Protein 4RCA (pdb70)

Sequence (541 aa):
ETPPRFTRTPVDQTGVSGGVASFICQATGDPRPKIVWNKKGKKVSNQRFEVIEFDDGSGSVLRIQPLRTPRDEAIYECVASNNVGEISVSTRLTVLREDQIPRGFPTIDMGPQLKVVERTRTATMLCAASGNPDPEITWFKDFLPVDTSNNNGRIKQLRSESIGGTPIRGALQIEQSEESDQGKYECVATNSAGTRYSAPANLYVRELREVRRVPPRFSIPPTNHEIMPGGSVNITCVAVGSPMPYVKWMLGAEDLTPEDDMPIGRNVLELNDVRQSANYTCVAMSTLGVIEAIAQITVKDVCKEKICSCNEIEGDLHVDCEKKGFTSLQRFTAPTSQFYHLFLHGNSLTRLFPNEFANFYNAVSLHMENNGLHEIVPGAFLGLQLVKRLHINNNKIKSFRKQTFLGLDDLEYLQADFNLLRDIDPGAFQDLNKLEVLILNDNLISTLPANVFQYVPITHLDLRGNRLKTLPYEEVLEQIPGIAEILLEDNPWDCTCDLLSLKEWLENIPKNALIGRVVCEAPTRLQGKDLNETTEQDLCP

Organism: Homo sapiens (NCBI:txid9606)

Secondary structure (DSSP, 8-state):
----EEEE----EEEETT--EEEEEEEE-SSPPEEEEEETTEEP-SSSEEEEE-SSSSEEEEEE-S--TTTS-EEEEEEEE-SS-EEEEEEEEEEE-TT-PPTT--EEEE----EEEETTS-EEE--EEE-SSPPEEEEEETTEE----SSS-SEEE------SSSPB---EEE-S--TTT-EEEEEEEE-SS-EEEPPPEEEEEE-------EEEEEEEPPPPEEE-TTEEEEEEEEEEEESPPEEEEEETTEE-S-GGG--BSEEEEEEEEE-S-EEEEEEEEETTEEEEEEEEEEE-/-TTTT-SSB----SSSEEEE-TTS--S-SSS----SS--EEEE-TTS---EE-TTTTGGGTTEEEEE--SS---EE-TTTTTT--S--EEE--SS---EE-TTTTTT-SS--EEE--SS---EE-GGGSTT-TT--EEE--SS------TTTTTT----EEE--SS------IIIIITT-TT-SEEE--S--EE-STTTHHHHHHHHHSPTT-B-S--BEEE-TTTTT-BGGG--HHHH--

CATH classification: 2.60.40.10 (+2 more: 2.60.40.10, 2.60.40.10)

InterPro domains:
  IPR000242 Tyrosine-specific protein phosphatase, PTPase domain [PF00102] (1380-1611)
  IPR000242 Tyrosine-specific protein phosphatase, PTPase domain [PF00102] (1669-1902)
  IPR000242 Tyrosine-specific protein phosphatase, PTPase domain [PR00700] (1409-1416)
  IPR000242 Tyrosine-specific protein phosphatase, PTPase domain [PR00700] (1425-1445)
  IPR000242 Tyrosine-specific protein phosphatase, PTPase domain [PR00700] (1509-1526)
  IPR000242 Tyrosine-specific protein phosphatase, PTPase domain [PR00700] (1548-1566)
  IPR000242 Tyrosine-specific protein phosphatase, PTPase domain [PR00700] (1579-1594)
  IPR000242 Tyrosine-specific protein phosphatase, PTPase domain [PR00700] (1595-1605)
  IPR000242 Tyrosine-specific protein phosphatase, PTPase domain [PS50055] (1357-1612)
  IPR000242 Tyrosine-specific protein phosphatase, PTPase domain [PS50055] (1644-1903)
  IPR000242 Tyrosine-specific protein phosphatase, PTPase domain [SM00194] (1356-1614)
  IPR000242 Tyrosine-specific protein phosphatase, PTPase domain [SM00194] (1643-1905)
  IPR000387 Tyrosine-specific protein phosphatases domain [PS50056] (1532-1603)
  IPR000387 Tyrosine-specific protein phosphatases domain [PS50056] (1821-1894)
  IPR003595 Protein-tyrosine phosphatase, catalytic [SM00404] (1510-1611)
  IPR003595 Protein-tyrosine phosphatase, catalytic [SM00404] (1799-1902)
  IPR003598 Immunoglobulin subtype 2 [SM00408] (36-105)
  IPR003598 Immunoglobulin subtype 2 [SM00408] (138-214)
  IPR003598 Immunoglobulin subtype 2 [SM00408] (248-309)
  IPR003599 Immunoglobulin domain subtype [SM00409] (30-116)

Structure (mmCIF, N/CA/C/O backbone):
data_4RCA
#
_entry.id   4RCA
#
_cell.length_a   76.981
_cell.length_b   60.195
_cell.length_c   83.679
_cell.angle_alpha   90.00
_cell.angle_beta   102.19
_cell.angle_gamma   90.00
#
_symmetry.space_group_name_H-M   'P 1 21 1'
#
loop_
_entity.id
_entity.type
_entity.pdbx_description
1 polymer 'Receptor-type tyrosine-protein phosphatase delta'
2 polymer 'SLIT and NTRK-like protein 1'
3 non-polymer 2-acetamido-2-deoxy-beta-D-glucopyranose
4 non-polymer 'SULFATE ION'
5 water water
#
loop_
_atom_site.group_PDB
_atom_site.id
_atom_site.type_symbol
_atom_site.label_atom_id
_atom_site.label_alt_id
_atom_site.label_comp_id
_atom_site.label_asym_id
_atom_site.label_entity_id
_atom_site.label_seq_id
_atom_site.pdbx_PDB_ins_code
_atom_site.Cartn_x
_atom_site.Cartn_y
_atom_site.Cartn_z
_atom_site.occupancy
_atom_site.B_iso_or_equiv
_atom_site.auth_seq_id
_atom_site.auth_comp_id
_atom_site.auth_asym_id
_atom_site.auth_atom_id
_atom_site.pdbx_PDB_model_num
ATOM 1 N N . GLU A 1 1 ? 11.292 20.846 8.066 1.00 96.09 21 GLU A N 1
ATOM 2 C CA . GLU A 1 1 ? 11.676 22.029 8.825 1.00 97.41 21 GLU A CA 1
ATOM 3 C C . GLU A 1 1 ? 13.140 22.384 8.584 1.00 99.34 21 GLU A C 1
ATOM 4 O O . GLU A 1 1 ? 13.466 23.519 8.235 1.00 99.02 21 GLU A O 1
ATOM 10 N N . THR A 1 2 ? 14.017 21.401 8.769 1.00 102.11 22 THR A N 1
ATOM 11 C CA . THR A 1 2 ? 15.456 21.608 8.642 1.00 100.28 22 THR A CA 1
ATOM 12 C C . THR A 1 2 ? 16.064 20.741 7.538 1.00 99.05 22 THR A C 1
ATOM 13 O O . THR A 1 2 ? 15.577 19.643 7.268 1.00 100.07 22 THR A O 1
ATOM 17 N N . PRO A 1 3 ? 17.132 21.240 6.892 1.00 96.18 23 PRO A N 1
ATOM 18 C CA . PRO A 1 3 ? 17.872 20.499 5.865 1.00 93.91 23 PRO A CA 1
ATOM 19 C C . PRO A 1 3 ? 18.889 19.534 6.475 1.00 90.44 23 PRO A C 1
ATOM 20 O O . PRO A 1 3 ? 19.202 19.660 7.659 1.00 91.81 23 PRO A O 1
ATOM 24 N N . PRO A 1 4 ? 19.397 18.578 5.680 1.00 84.25 24 PRO A N 1
ATOM 25 C CA . PRO A 1 4 ? 20.396 17.636 6.196 1.00 81.48 24 PRO A CA 1
ATOM 26 C C . PRO A 1 4 ? 21.779 18.267 6.339 1.00 78.65 24 PRO A C 1
ATOM 27 O O . PRO A 1 4 ? 22.126 19.182 5.592 1.00 74.39 24 PRO A O 1
ATOM 31 N N . ARG A 1 5 ? 22.555 17.772 7.298 1.00 78.01 25 ARG A N 1
ATOM 32 C CA . ARG A 1 5 ? 23.916 18.246 7.519 1.00 78.02 25 ARG A CA 1
ATOM 33 C C . ARG A 1 5 ? 24.821 17.092 7.922 1.00 74.63 25 ARG A C 1
ATOM 34 O O . ARG A 1 5 ? 24.463 16.291 8.783 0.67 74.13 25 ARG A O 1
ATOM 42 N N . PHE A 1 6 ? 25.995 17.014 7.303 1.00 74.27 26 PHE A N 1
ATOM 43 C CA . PHE A 1 6 ? 26.943 15.946 7.599 1.00 74.37 26 PHE A CA 1
ATOM 44 C C . PHE A 1 6 ? 27.593 16.114 8.966 1.00 74.01 26 PHE A C 1
ATOM 45 O O . PHE A 1 6 ? 28.213 17.139 9.251 1.00 71.16 26 PHE A O 1
ATOM 53 N N . THR A 1 7 ? 27.450 15.094 9.807 1.00 73.82 27 THR A N 1
ATOM 54 C CA . THR A 1 7 ? 28.106 15.074 11.109 1.00 73.12 27 THR A CA 1
ATOM 55 C C . THR A 1 7 ? 29.402 14.264 11.041 1.00 71.58 27 THR A C 1
ATOM 56 O O . THR A 1 7 ? 30.322 14.482 11.833 1.00 68.10 27 THR A O 1
ATOM 60 N N . ARG A 1 8 ? 29.468 13.334 10.090 1.00 72.40 28 ARG A N 1
ATOM 61 C CA . ARG A 1 8 ? 30.711 12.615 9.807 1.00 74.45 28 ARG A CA 1
ATOM 62 C C . ARG A 1 8 ? 30.729 12.100 8.371 1.00 75.78 28 ARG A C 1
ATOM 63 O O . ARG A 1 8 ? 29.750 11.527 7.891 1.00 75.69 28 ARG A O 1
ATOM 71 N N . THR A 1 9 ? 31.858 12.303 7.698 1.00 75.80 29 THR A N 1
ATOM 72 C CA . THR A 1 9 ? 31.997 11.964 6.288 1.00 76.25 29 THR A CA 1
ATOM 73 C C . THR A 1 9 ? 33.131 10.966 6.064 1.00 75.90 29 THR A C 1
ATOM 74 O O . THR A 1 9 ? 34.136 10.997 6.775 1.00 75.21 29 THR A O 1
ATOM 78 N N . PRO A 1 10 ? 32.974 10.079 5.068 1.00 75.08 30 PRO A N 1
ATOM 79 C CA . PRO A 1 10 ? 33.995 9.072 4.759 1.00 74.34 30 PRO A CA 1
ATOM 80 C C . PRO A 1 10 ? 35.245 9.678 4.126 1.00 71.68 30 PRO A C 1
ATOM 81 O O . PRO A 1 10 ? 35.143 10.600 3.317 1.00 72.13 30 PRO A O 1
ATOM 85 N N . VAL A 1 11 ? 36.410 9.153 4.492 1.00 71.40 31 VAL A N 1
ATOM 86 C CA . VAL A 1 11 ? 37.679 9.657 3.977 1.00 68.44 31 VAL A CA 1
ATOM 87 C C . VAL A 1 11 ? 38.382 8.619 3.108 1.00 67.03 31 VAL A C 1
ATOM 88 O O . VAL A 1 11 ? 38.136 7.420 3.239 1.00 67.04 31 VAL A O 1
ATOM 92 N N . ASP A 1 12 ? 39.255 9.094 2.221 1.00 67.05 32 ASP A N 1
ATOM 93 C CA . ASP A 1 12 ? 39.966 8.227 1.284 1.00 68.13 32 ASP A CA 1
ATOM 94 C C . ASP A 1 12 ? 40.766 7.150 2.010 1.00 68.98 32 ASP A C 1
ATOM 95 O O . ASP A 1 12 ? 41.417 7.420 3.020 1.00 69.68 32 ASP A O 1
ATOM 100 N N . GLN A 1 13 ? 40.713 5.930 1.485 1.00 68.18 33 GLN A N 1
ATOM 101 C CA . GLN A 1 13 ? 41.317 4.782 2.150 1.00 67.38 33 GLN A CA 1
ATOM 102 C C . GLN A 1 13 ? 42.116 3.916 1.178 1.00 65.87 33 GLN A C 1
ATOM 103 O O . GLN A 1 13 ? 41.750 3.775 0.012 1.00 65.39 33 GLN A O 1
ATOM 109 N N . THR A 1 14 ? 43.210 3.341 1.668 1.00 64.53 34 THR A N 1
ATOM 110 C CA . THR A 1 14 ? 44.041 2.450 0.867 1.00 64.55 34 THR A CA 1
ATOM 111 C C . THR A 1 14 ? 44.139 1.082 1.544 1.00 65.41 34 THR A C 1
ATOM 112 O O . THR A 1 14 ? 44.765 0.948 2.595 1.00 67.80 34 THR A O 1
ATOM 116 N N . GLY A 1 15 ? 43.513 0.071 0.946 1.00 64.30 35 GLY A N 1
ATOM 117 C CA . GLY A 1 15 ? 43.455 -1.256 1.539 1.00 62.73 35 GLY A CA 1
ATOM 118 C C . GLY A 1 15 ? 44.205 -2.310 0.741 1.00 60.81 35 GLY A C 1
ATOM 119 O O . GLY A 1 15 ? 44.775 -2.010 -0.306 1.00 61.91 35 GLY A O 1
ATOM 120 N N . VAL A 1 16 ? 44.205 -3.548 1.232 1.00 58.69 36 VAL A N 1
ATOM 121 C CA . VAL A 1 16 ? 44.927 -4.639 0.574 1.00 59.59 36 VAL A CA 1
ATOM 122 C C . VAL A 1 16 ? 43.994 -5.710 0.016 1.00 59.39 36 VAL A C 1
ATOM 123 O O . VAL A 1 16 ? 42.888 -5.899 0.517 1.00 57.65 36 VAL A O 1
ATOM 127 N N . SER A 1 17 ? 44.456 -6.411 -1.018 1.00 59.01 37 SER A N 1
ATOM 128 C CA . SER A 1 17 ? 43.694 -7.499 -1.629 1.00 57.91 37 SER A CA 1
ATOM 129 C C . SER A 1 17 ? 43.300 -8.559 -0.606 1.00 57.82 37 SER A C 1
ATOM 130 O O . SER A 1 17 ? 44.147 -9.083 0.116 1.00 57.98 37 SER A O 1
ATOM 133 N N . GLY A 1 18 ? 42.008 -8.866 -0.549 1.00 55.89 38 GLY A N 1
ATOM 134 C CA . GLY A 1 18 ? 41.496 -9.846 0.392 1.00 53.94 38 GLY A CA 1
ATOM 135 C C . GLY A 1 18 ? 41.239 -9.255 1.765 1.00 53.33 38 GLY A C 1
ATOM 136 O O . GLY A 1 18 ? 40.892 -9.971 2.705 1.00 52.28 38 GLY A O 1
ATOM 137 N N . GLY A 1 19 ? 41.407 -7.941 1.877 1.00 54.83 39 GLY A N 1
ATOM 138 C CA . GLY A 1 19 ? 41.237 -7.252 3.143 1.00 58.37 39 GLY A CA 1
ATOM 139 C C . GLY A 1 19 ? 39.845 -6.684 3.340 1.00 61.66 39 GLY A C 1
ATOM 140 O O . GLY A 1 19 ? 38.864 -7.227 2.834 1.00 61.85 39 GLY A O 1
ATOM 141 N N . VAL A 1 20 ? 39.763 -5.585 4.085 1.00 62.91 40 VAL A N 1
ATOM 142 C CA . VAL A 1 20 ? 38.484 -4.958 4.413 1.00 62.70 40 VAL A CA 1
ATOM 143 C C . VAL A 1 20 ? 38.548 -3.443 4.234 1.00 63.29 40 VAL A C 1
ATOM 144 O O . VAL A 1 20 ? 39.546 -2.814 4.589 1.00 67.25 40 VAL A O 1
ATOM 148 N N . ALA A 1 21 ? 37.490 -2.859 3.676 1.00 61.89 41 ALA A N 1
ATOM 149 C CA . ALA A 1 21 ? 37.367 -1.405 3.625 1.00 60.50 41 ALA A CA 1
ATOM 150 C C . ALA A 1 21 ? 36.052 -0.961 4.258 1.00 60.29 41 ALA A C 1
ATOM 151 O O . ALA A 1 21 ? 35.006 -1.555 4.009 1.00 62.08 41 ALA A O 1
ATOM 153 N N . SER A 1 22 ? 36.106 0.082 5.079 1.00 59.11 42 SER A N 1
ATOM 154 C CA . SER A 1 22 ? 34.911 0.590 5.744 1.00 60.42 42 SER A CA 1
ATOM 155 C C . SER A 1 22 ? 34.804 2.104 5.614 1.00 63.36 42 SER A C 1
ATOM 156 O O . SER A 1 22 ? 35.724 2.828 5.993 1.00 63.81 42 SER A O 1
ATOM 159 N N . PHE A 1 23 ? 33.681 2.581 5.082 1.00 66.37 43 PHE A N 1
ATOM 160 C CA . PHE A 1 23 ? 33.446 4.018 4.972 1.00 69.47 43 PHE A CA 1
ATOM 161 C C . PHE A 1 23 ? 32.286 4.463 5.861 1.00 70.23 43 PHE A C 1
ATOM 162 O O . PHE A 1 23 ? 31.171 3.963 5.737 1.00 74.37 43 PHE A O 1
ATOM 170 N N . ILE A 1 24 ? 32.555 5.413 6.751 1.00 68.99 44 ILE A N 1
ATOM 171 C CA . ILE A 1 24 ? 31.552 5.898 7.695 1.00 68.56 44 ILE A CA 1
ATOM 172 C C . ILE A 1 24 ? 30.914 7.194 7.210 1.00 70.47 44 ILE A C 1
ATOM 173 O O . ILE A 1 24 ? 31.620 8.127 6.830 1.00 70.68 44 ILE A O 1
ATOM 178 N N . CYS A 1 25 ? 29.584 7.260 7.225 1.00 73.97 45 CYS A N 1
ATOM 179 C CA . CYS A 1 25 ? 28.901 8.491 6.833 1.00 77.48 45 CYS A CA 1
ATOM 180 C C . CYS A 1 25 ? 27.596 8.691 7.598 1.00 81.11 45 CYS A C 1
ATOM 181 O O . CYS A 1 25 ? 26.656 7.911 7.445 1.00 84.49 45 CYS A O 1
ATOM 184 N N . GLN A 1 26 ? 27.539 9.740 8.416 1.00 83.23 46 GLN A N 1
ATOM 185 C CA . GLN A 1 26 ? 26.332 10.035 9.186 1.00 83.82 46 GLN A CA 1
ATOM 186 C C . GLN A 1 26 ? 25.969 11.520 9.194 1.00 81.94 46 GLN A C 1
ATOM 187 O O . GLN A 1 26 ? 26.844 12.393 9.246 1.00 78.38 46 GLN A O 1
ATOM 193 N N . ALA A 1 27 ? 24.667 11.789 9.149 1.00 81.58 47 ALA A N 1
ATOM 194 C CA . ALA A 1 27 ? 24.158 13.146 9.023 1.00 81.11 47 ALA A CA 1
ATOM 195 C C . ALA A 1 27 ? 23.009 13.391 9.996 1.00 79.99 47 ALA A C 1
ATOM 196 O O . ALA A 1 27 ? 22.487 12.453 10.599 1.00 78.93 47 ALA A O 1
ATOM 198 N N . THR A 1 28 ? 22.615 14.654 10.138 1.00 80.90 48 THR A N 1
ATOM 199 C CA . THR A 1 28 ? 21.490 15.023 10.993 1.00 83.99 48 THR A CA 1
ATOM 200 C C . THR A 1 28 ? 20.484 15.876 10.223 1.00 88.90 48 THR A C 1
ATOM 201 O O . THR A 1 28 ? 20.843 16.551 9.258 1.00 91.81 48 THR A O 1
ATOM 205 N N . GLY A 1 29 ? 19.223 15.838 10.646 1.00 91.85 49 GLY A N 1
ATOM 206 C CA . GLY A 1 29 ? 18.177 16.601 9.987 1.00 94.16 49 GLY A CA 1
ATOM 207 C C . GLY A 1 29 ? 16.778 16.199 10.413 1.00 97.84 49 GLY A C 1
ATOM 208 O O . GLY A 1 29 ? 16.578 15.133 10.994 1.00 99.08 49 GLY A O 1
ATOM 209 N N . ASP A 1 30 ? 15.807 17.059 10.122 1.00 101.31 50 ASP A N 1
ATOM 210 C CA . ASP A 1 30 ? 14.411 16.798 10.460 1.00 103.16 50 ASP A CA 1
ATOM 211 C C . ASP A 1 30 ? 13.509 17.074 9.258 1.00 103.10 50 ASP A C 1
ATOM 212 O O . ASP A 1 30 ? 13.327 18.230 8.877 1.00 102.97 50 ASP A O 1
ATOM 217 N N . PRO A 1 31 ? 12.936 16.017 8.654 1.00 101.49 51 PRO A N 1
ATOM 218 C CA . PRO A 1 31 ? 13.032 14.590 9.000 1.00 99.91 51 PRO A CA 1
ATOM 219 C C . PRO A 1 31 ? 14.439 14.009 8.849 1.00 98.69 51 PRO A C 1
ATOM 220 O O . PRO A 1 31 ? 15.271 14.588 8.148 1.00 96.98 51 PRO A O 1
ATOM 224 N N . ARG A 1 32 ? 14.688 12.881 9.510 1.00 98.52 52 ARG A N 1
ATOM 225 C CA . ARG A 1 32 ? 16.010 12.259 9.532 1.00 99.76 52 ARG A CA 1
ATOM 226 C C . ARG A 1 32 ? 16.531 11.956 8.131 1.00 98.25 52 ARG A C 1
ATOM 227 O O . ARG A 1 32 ? 15.796 11.441 7.287 1.00 98.98 52 ARG A O 1
ATOM 235 N N . PRO A 1 33 ? 17.806 12.293 7.878 1.00 95.56 53 PRO A N 1
ATOM 236 C CA . PRO A 1 33 ? 18.444 12.028 6.586 1.00 93.80 53 PRO A CA 1
ATOM 237 C C . PRO A 1 33 ? 18.478 10.545 6.233 1.00 93.15 53 PRO A C 1
ATOM 238 O O . PRO A 1 33 ? 18.613 9.691 7.111 1.00 91.26 53 PRO A O 1
ATOM 242 N N . LYS A 1 34 ? 18.342 10.259 4.944 1.00 94.67 54 LYS A N 1
ATOM 243 C CA . LYS A 1 34 ? 18.496 8.912 4.421 1.00 94.76 54 LYS A CA 1
ATOM 244 C C . LYS A 1 34 ? 19.847 8.826 3.731 1.00 90.72 54 LYS A C 1
ATOM 245 O O . LYS A 1 34 ? 20.169 9.665 2.877 1.00 90.87 54 LYS A O 1
ATOM 251 N N . ILE A 1 35 ? 20.638 7.829 4.123 1.00 86.25 55 ILE A N 1
ATOM 252 C CA . ILE A 1 35 ? 21.990 7.658 3.604 1.00 85.18 55 ILE A CA 1
ATOM 253 C C . ILE A 1 35 ? 22.024 6.638 2.474 1.00 81.92 55 ILE A C 1
ATOM 254 O O . ILE A 1 35 ? 21.609 5.490 2.641 1.00 81.12 55 ILE A O 1
ATOM 259 N N . VAL A 1 36 ? 22.516 7.071 1.318 1.00 80.20 56 VAL A N 1
ATOM 260 C CA . VAL A 1 36 ? 22.687 6.188 0.175 1.00 78.17 56 VAL A CA 1
ATOM 261 C C . VAL A 1 36 ? 24.152 6.165 -0.256 1.00 74.84 56 VAL A C 1
ATOM 262 O O . VAL A 1 36 ? 24.819 7.203 -0.284 1.00 72.62 56 VAL A O 1
ATOM 266 N N . TRP A 1 37 ? 24.643 4.969 -0.573 1.00 73.15 57 TRP A N 1
ATOM 267 C CA . TRP A 1 37 ? 26.007 4.778 -1.059 1.00 75.11 57 TRP A CA 1
ATOM 268 C C . TRP A 1 37 ? 26.022 4.439 -2.548 1.00 75.26 57 TRP A C 1
ATOM 269 O O . TRP A 1 37 ? 25.614 3.350 -2.953 1.00 77.23 57 TRP A O 1
ATOM 280 N N . ASN A 1 38 ? 26.503 5.380 -3.354 1.00 74.88 58 ASN A N 1
ATOM 281 C CA . ASN A 1 38 ? 26.566 5.209 -4.801 1.00 75.45 58 ASN A CA 1
ATOM 282 C C . ASN A 1 38 ? 27.990 4.971 -5.285 1.00 76.70 58 ASN A C 1
ATOM 283 O O . ASN A 1 38 ? 28.923 5.609 -4.815 1.00 76.38 58 ASN A O 1
ATOM 288 N N . LYS A 1 39 ? 28.160 4.051 -6.227 1.00 78.95 59 LYS A N 1
ATOM 289 C CA . LYS A 1 39 ? 29.478 3.803 -6.798 1.00 81.45 59 LYS A CA 1
ATOM 290 C C . LYS A 1 39 ? 29.576 4.424 -8.185 1.00 84.76 59 LYS A C 1
ATOM 291 O O . LYS A 1 39 ? 29.171 3.812 -9.174 1.00 82.93 59 LYS A O 1
ATOM 297 N N . LYS A 1 40 ? 30.107 5.644 -8.244 1.00 89.02 60 LYS A N 1
ATOM 298 C CA . LYS A 1 40 ? 30.226 6.383 -9.498 1.00 90.79 60 LYS A CA 1
ATOM 299 C C . LYS A 1 40 ? 28.861 6.612 -10.146 1.00 88.21 60 LYS A C 1
ATOM 300 O O . LYS A 1 40 ? 28.687 6.375 -11.341 1.00 83.99 60 LYS A O 1
ATOM 306 N N . GLY A 1 41 ? 27.895 7.066 -9.352 1.00 87.71 61 GLY A N 1
ATOM 307 C CA . GLY A 1 41 ? 26.568 7.363 -9.860 1.00 89.98 61 GLY A CA 1
ATOM 308 C C . GLY A 1 41 ? 25.478 6.484 -9.276 1.00 90.93 61 GLY A C 1
ATOM 309 O O . GLY A 1 41 ? 24.668 6.936 -8.467 1.00 89.74 61 GLY A O 1
ATOM 310 N N . LYS A 1 42 ? 25.457 5.222 -9.694 1.00 92.87 62 LYS A N 1
ATOM 311 C CA . LYS A 1 42 ? 24.454 4.268 -9.235 1.00 94.58 62 LYS A CA 1
ATOM 312 C C . LYS A 1 42 ? 24.876 3.647 -7.906 1.00 92.00 62 LYS A C 1
ATOM 313 O O . LYS A 1 42 ? 26.057 3.654 -7.561 1.00 90.32 62 LYS A O 1
ATOM 319 N N . LYS A 1 43 ? 23.911 3.112 -7.162 1.00 91.60 63 LYS A N 1
ATOM 320 C CA . LYS A 1 43 ? 24.196 2.494 -5.870 1.00 91.09 63 LYS A CA 1
ATOM 321 C C . LYS A 1 43 ? 24.918 1.157 -6.033 1.00 91.83 63 LYS A C 1
ATOM 322 O O . LYS A 1 43 ? 24.630 0.395 -6.955 1.00 93.68 63 LYS A O 1
ATOM 328 N N . VAL A 1 44 ? 25.862 0.892 -5.133 1.00 93.18 64 VAL A N 1
ATOM 329 C CA . VAL A 1 44 ? 26.622 -0.355 -5.128 1.00 97.00 64 VAL A CA 1
ATOM 330 C C . VAL A 1 44 ? 25.704 -1.573 -5.041 1.00 99.51 64 VAL A C 1
ATOM 331 O O . VAL A 1 44 ? 24.736 -1.576 -4.281 1.00 98.20 64 VAL A O 1
ATOM 335 N N . SER A 1 45 ? 26.011 -2.604 -5.822 1.00 100.18 65 SER A N 1
ATOM 336 C CA . SER A 1 45 ? 25.192 -3.811 -5.849 1.00 99.20 65 SER A CA 1
ATOM 337 C C . SER A 1 45 ? 26.024 -5.045 -6.194 1.00 98.59 65 SER A C 1
ATOM 338 O O . SER A 1 45 ? 26.338 -5.289 -7.358 1.00 99.20 65 SER A O 1
ATOM 341 N N . ASN A 1 46 ? 26.372 -5.820 -5.171 1.00 98.32 66 ASN A N 1
ATOM 342 C CA . ASN A 1 46 ? 27.229 -6.988 -5.337 1.00 97.49 66 ASN A CA 1
ATOM 343 C C . ASN A 1 46 ? 27.083 -7.941 -4.152 1.00 93.26 66 ASN A C 1
ATOM 344 O O . ASN A 1 46 ? 26.279 -7.701 -3.252 1.00 91.86 66 ASN A O 1
ATOM 349 N N . GLN A 1 47 ? 27.858 -9.022 -4.155 1.00 89.01 67 GLN A N 1
ATOM 350 C CA . GLN A 1 47 ? 27.801 -10.007 -3.081 1.00 87.40 67 GLN A CA 1
ATOM 351 C C . GLN A 1 47 ? 29.087 -9.988 -2.253 1.00 84.70 67 GLN A C 1
ATOM 352 O O . GLN A 1 47 ? 29.517 -11.015 -1.730 1.00 86.41 67 GLN A O 1
ATOM 358 N N . ARG A 1 48 ? 29.699 -8.812 -2.142 1.00 81.12 68 ARG A N 1
ATOM 359 C CA . ARG A 1 48 ? 30.911 -8.644 -1.342 1.00 76.94 68 ARG A CA 1
ATOM 360 C C . ARG A 1 48 ? 30.837 -7.410 -0.447 1.00 75.42 68 ARG A C 1
ATOM 361 O O . ARG A 1 48 ? 31.654 -7.240 0.457 1.00 71.66 68 ARG A O 1
ATOM 369 N N . PHE A 1 49 ? 29.862 -6.546 -0.707 1.00 78.00 69 PHE A N 1
ATOM 370 C CA . PHE A 1 49 ? 29.691 -5.339 0.090 1.00 79.14 69 PHE A CA 1
ATOM 371 C C . PHE A 1 49 ? 28.552 -5.514 1.088 1.00 73.96 69 PHE A C 1
ATOM 372 O O . PHE A 1 49 ? 27.798 -6.484 1.014 1.00 75.77 69 PHE A O 1
ATOM 380 N N . GLU A 1 50 ? 28.432 -4.570 2.015 1.00 68.21 70 GLU A N 1
ATOM 381 C CA . GLU A 1 50 ? 27.385 -4.615 3.028 1.00 65.57 70 GLU A CA 1
ATOM 382 C C . GLU A 1 50 ? 27.215 -3.255 3.698 1.00 65.52 70 GLU A C 1
ATOM 383 O O . GLU A 1 50 ? 28.180 -2.669 4.184 1.00 63.26 70 GLU A O 1
ATOM 389 N N . VAL A 1 51 ? 25.983 -2.755 3.714 1.00 67.76 71 VAL A N 1
ATOM 390 C CA . VAL A 1 51 ? 25.677 -1.482 4.359 1.00 68.76 71 VAL A CA 1
ATOM 391 C C . VAL A 1 51 ? 25.133 -1.706 5.767 1.00 70.26 71 VAL A C 1
ATOM 392 O O . VAL A 1 51 ? 24.073 -2.307 5.943 1.00 70.19 71 VAL A O 1
ATOM 396 N N . ILE A 1 52 ? 25.866 -1.222 6.765 1.00 72.06 72 ILE A N 1
ATOM 397 C CA . ILE A 1 52 ? 25.482 -1.409 8.161 1.00 71.65 72 ILE A CA 1
ATOM 398 C C . ILE A 1 52 ? 25.104 -0.081 8.803 1.00 72.68 72 ILE A C 1
ATOM 399 O O . ILE A 1 52 ? 25.954 0.783 9.016 1.00 69.87 72 ILE A O 1
ATOM 404 N N . GLU A 1 53 ? 23.822 0.070 9.115 1.00 75.69 73 GLU A N 1
ATOM 405 C CA . GLU A 1 53 ? 23.301 1.327 9.635 1.00 80.16 73 GLU A CA 1
ATOM 406 C C . GLU A 1 53 ? 23.578 1.495 11.122 1.00 82.80 73 GLU A C 1
ATOM 407 O O . GLU A 1 53 ? 23.684 0.517 11.862 1.00 80.05 73 GLU A O 1
ATOM 413 N N . PHE A 1 54 ? 23.702 2.748 11.548 1.00 86.14 74 PHE A N 1
ATOM 414 C CA . PHE A 1 54 ? 23.819 3.074 12.961 1.00 88.42 74 PHE A CA 1
ATOM 415 C C . PHE A 1 54 ? 22.488 2.825 13.655 1.00 96.33 74 PHE A C 1
ATOM 416 O O . PHE A 1 54 ? 21.427 3.006 13.055 1.00 97.02 74 PHE A O 1
ATOM 424 N N . ASP A 1 55 ? 22.545 2.409 14.917 1.00 101.39 75 ASP A N 1
ATOM 425 C CA . ASP A 1 55 ? 21.335 2.198 15.702 1.00 100.67 75 ASP A CA 1
ATOM 426 C C . ASP A 1 55 ? 20.592 3.516 15.889 1.00 99.81 75 ASP A C 1
ATOM 427 O O . ASP A 1 55 ? 19.376 3.533 16.078 1.00 99.69 75 ASP A O 1
ATOM 432 N N . ASP A 1 56 ? 21.337 4.617 15.834 1.00 99.38 76 ASP A N 1
ATOM 433 C CA . ASP A 1 56 ? 20.744 5.946 15.860 1.00 98.58 76 ASP A CA 1
ATOM 434 C C . ASP A 1 56 ? 19.873 6.154 14.627 1.00 98.17 76 ASP A C 1
ATOM 435 O O . ASP A 1 56 ? 18.755 6.661 14.717 1.00 99.90 76 ASP A O 1
ATOM 440 N N . GLY A 1 57 ? 20.398 5.745 13.477 1.00 96.28 77 GLY A N 1
ATOM 441 C CA . GLY A 1 57 ? 19.772 6.027 12.199 1.00 95.44 77 GLY A CA 1
ATOM 442 C C . GLY A 1 57 ? 20.463 7.222 11.575 1.00 94.50 77 GLY A C 1
ATOM 443 O O . GLY A 1 57 ? 20.216 7.571 10.419 1.00 93.84 77 GLY A O 1
ATOM 444 N N . SER A 1 58 ? 21.343 7.838 12.360 1.00 91.87 78 SER A N 1
ATOM 445 C CA . SER A 1 58 ? 22.083 9.026 11.947 1.00 89.77 78 SER A CA 1
ATOM 446 C C . SER A 1 58 ? 22.883 8.794 10.671 1.00 85.79 78 SER A C 1
ATOM 447 O O . SER A 1 58 ? 23.088 9.717 9.883 1.00 86.26 78 SER A O 1
ATOM 450 N N . GLY A 1 59 ? 23.335 7.561 10.469 1.00 81.13 79 GLY A N 1
ATOM 451 C CA . GLY A 1 59 ? 24.084 7.229 9.272 1.00 78.25 79 GLY A CA 1
ATOM 452 C C . GLY A 1 59 ? 24.375 5.754 9.103 1.00 75.43 79 GLY A C 1
ATOM 453 O O . GLY A 1 59 ? 23.725 4.904 9.713 1.00 76.47 79 GLY A O 1
ATOM 454 N N . SER A 1 60 ? 25.362 5.447 8.267 1.00 71.96 80 SER A N 1
ATOM 455 C CA . SER A 1 60 ? 25.702 4.061 7.985 1.00 69.41 80 SER A CA 1
ATOM 456 C C . SER A 1 60 ? 27.173 3.871 7.637 1.00 66.56 80 SER A C 1
ATOM 457 O O . SER A 1 60 ? 27.956 4.827 7.582 1.00 64.09 80 SER A O 1
ATOM 460 N N . VAL A 1 61 ? 27.529 2.612 7.401 1.00 64.84 81 VAL A N 1
ATOM 461 C CA . VAL A 1 61 ? 28.892 2.226 7.065 1.00 64.74 81 VAL A CA 1
ATOM 462 C C . VAL A 1 61 ? 28.913 1.288 5.857 1.00 65.61 81 VAL A C 1
ATOM 463 O O . VAL A 1 61 ? 28.181 0.296 5.819 1.00 64.54 81 VAL A O 1
ATOM 467 N N . LEU A 1 62 ? 29.739 1.617 4.866 1.00 65.72 82 LEU A N 1
ATOM 468 C CA . LEU A 1 62 ? 29.943 0.750 3.708 1.00 65.86 82 LEU A CA 1
ATOM 469 C C . LEU A 1 62 ? 31.097 -0.211 3.976 1.00 66.34 82 LEU A C 1
ATOM 470 O O . LEU A 1 62 ? 32.226 0.214 4.221 1.00 64.45 82 LEU A O 1
ATOM 475 N N . ARG A 1 63 ? 30.801 -1.506 3.927 1.00 66.76 83 ARG A N 1
ATOM 476 C CA . ARG A 1 63 ? 31.762 -2.545 4.273 1.00 65.85 83 ARG A CA 1
ATOM 477 C C . ARG A 1 63 ? 32.075 -3.431 3.071 1.00 66.23 83 ARG A C 1
ATOM 478 O O . ARG A 1 63 ? 31.235 -4.220 2.640 1.00 64.03 83 ARG A O 1
ATOM 486 N N . ILE A 1 64 ? 33.281 -3.294 2.531 1.00 68.42 84 ILE A N 1
ATOM 487 C CA . ILE A 1 64 ? 33.722 -4.115 1.409 1.00 67.66 84 ILE A CA 1
ATOM 488 C C . ILE A 1 64 ? 34.724 -5.176 1.864 1.00 66.95 84 ILE A C 1
ATOM 489 O O . ILE A 1 64 ? 35.779 -4.856 2.422 1.00 64.03 84 ILE A O 1
ATOM 494 N N . GLN A 1 65 ? 34.386 -6.439 1.617 1.00 66.21 85 GLN A N 1
ATOM 495 C CA . GLN A 1 65 ? 35.198 -7.566 2.062 1.00 66.39 85 GLN A CA 1
ATOM 496 C C . GLN A 1 65 ? 34.817 -8.836 1.310 1.00 68.09 85 GLN A C 1
ATOM 497 O O . GLN A 1 65 ? 33.635 -9.152 1.191 1.00 72.33 85 GLN A O 1
ATOM 503 N N . PRO A 1 66 ? 35.819 -9.571 0.800 1.00 70.12 86 PRO A N 1
ATOM 504 C CA . PRO A 1 66 ? 37.238 -9.205 0.842 1.00 69.98 86 PRO A CA 1
ATOM 505 C C . PRO A 1 66 ? 37.618 -8.296 -0.322 1.00 70.33 86 PRO A C 1
ATOM 506 O O . PRO A 1 66 ? 36.967 -8.346 -1.366 1.00 69.69 86 PRO A O 1
ATOM 510 N N . LEU A 1 67 ? 38.650 -7.478 -0.146 1.00 69.62 87 LEU A N 1
ATOM 511 C CA . LEU A 1 67 ? 39.025 -6.515 -1.173 1.00 68.76 87 LEU A CA 1
ATOM 512 C C . LEU A 1 67 ? 39.591 -7.185 -2.422 1.00 69.74 87 LEU A C 1
ATOM 513 O O . LEU A 1 67 ? 40.485 -8.026 -2.340 1.00 68.81 87 LEU A O 1
ATOM 518 N N . ARG A 1 68 ? 39.054 -6.798 -3.577 1.00 73.34 88 ARG A N 1
ATOM 519 C CA . ARG A 1 68 ? 39.507 -7.309 -4.866 1.00 77.10 88 ARG A CA 1
ATOM 520 C C . ARG A 1 68 ? 39.974 -6.162 -5.760 1.00 74.74 88 ARG A C 1
ATOM 521 O O . ARG A 1 68 ? 39.301 -5.139 -5.876 1.00 71.70 88 ARG A O 1
ATOM 529 N N . THR A 1 69 ? 41.130 -6.343 -6.391 1.00 73.44 89 THR A N 1
ATOM 530 C CA . THR A 1 69 ? 41.744 -5.299 -7.207 1.00 70.97 89 THR A CA 1
ATOM 531 C C . THR A 1 69 ? 41.961 -5.766 -8.648 1.00 69.85 89 THR A C 1
ATOM 532 O O . THR A 1 69 ? 42.285 -6.932 -8.885 1.00 69.06 89 THR A O 1
ATOM 536 N N . PRO A 1 70 ? 41.773 -4.858 -9.624 1.00 71.03 90 PRO A N 1
ATOM 537 C CA . PRO A 1 70 ? 41.403 -3.445 -9.478 1.00 72.12 90 PRO A CA 1
ATOM 538 C C . PRO A 1 70 ? 39.894 -3.226 -9.404 1.00 74.17 90 PRO A C 1
ATOM 539 O O . PRO A 1 70 ? 39.425 -2.100 -9.579 1.00 71.10 90 PRO A O 1
ATOM 543 N N . ARG A 1 71 ? 39.156 -4.298 -9.134 1.00 77.21 91 ARG A N 1
ATOM 544 C CA . ARG A 1 71 ? 37.697 -4.281 -9.149 1.00 80.94 91 ARG A CA 1
ATOM 545 C C . ARG A 1 71 ? 37.102 -3.297 -8.145 1.00 81.40 91 ARG A C 1
ATOM 546 O O . ARG A 1 71 ? 36.179 -2.549 -8.472 1.00 85.85 91 ARG A O 1
ATOM 554 N N . ASP A 1 72 ? 37.635 -3.300 -6.926 1.00 79.49 92 ASP A N 1
ATOM 555 C CA . ASP A 1 72 ? 37.084 -2.479 -5.850 1.00 77.39 92 ASP A CA 1
ATOM 556 C C . ASP A 1 72 ? 37.201 -0.980 -6.116 1.00 75.87 92 ASP A C 1
ATOM 557 O O . ASP A 1 72 ? 36.303 -0.213 -5.769 1.00 76.42 92 ASP A O 1
ATOM 562 N N . GLU A 1 73 ? 38.302 -0.567 -6.733 1.00 74.19 93 GLU A N 1
ATOM 563 C CA . GLU A 1 73 ? 38.551 0.849 -6.977 1.00 73.79 93 GLU A CA 1
ATOM 564 C C . GLU A 1 73 ? 37.493 1.418 -7.931 1.00 75.67 93 GLU A C 1
ATOM 565 O O . GLU A 1 73 ? 37.023 0.707 -8.819 1.00 80.18 93 GLU A O 1
ATOM 571 N N . ALA A 1 74 ? 37.111 2.685 -7.750 1.00 75.65 94 ALA A N 1
ATOM 572 C CA . ALA A 1 74 ? 37.769 3.584 -6.801 1.00 77.05 94 ALA A CA 1
ATOM 573 C C . ALA A 1 74 ? 36.826 4.432 -5.942 1.00 76.10 94 ALA A C 1
ATOM 574 O O . ALA A 1 74 ? 36.758 4.254 -4.726 1.00 75.81 94 ALA A O 1
ATOM 576 N N . ILE A 1 75 ? 36.120 5.363 -6.579 1.00 77.06 95 ILE A N 1
ATOM 577 C CA . ILE A 1 75 ? 35.409 6.425 -5.863 1.00 76.05 95 ILE A CA 1
ATOM 578 C C . ILE A 1 75 ? 33.955 6.093 -5.532 1.00 75.68 95 ILE A C 1
ATOM 579 O O . ILE A 1 75 ? 33.231 5.533 -6.354 1.00 74.43 95 ILE A O 1
ATOM 584 N N . TYR A 1 76 ? 33.536 6.456 -4.322 1.00 74.53 96 TYR A N 1
ATOM 585 C CA . TYR A 1 76 ? 32.160 6.270 -3.882 1.00 74.18 96 TYR A CA 1
ATOM 586 C C . TYR A 1 76 ? 31.566 7.573 -3.345 1.00 74.73 96 TYR A C 1
ATOM 587 O O . TYR A 1 76 ? 32.293 8.502 -2.983 1.00 75.39 96 TYR A O 1
ATOM 596 N N . GLU A 1 77 ? 30.239 7.617 -3.279 1.00 74.84 97 GLU A N 1
ATOM 597 C CA . GLU A 1 77 ? 29.507 8.806 -2.864 1.00 76.18 97 GLU A CA 1
ATOM 598 C C . GLU A 1 77 ? 28.490 8.508 -1.768 1.00 77.26 97 GLU A C 1
ATOM 599 O O . GLU A 1 77 ? 27.687 7.581 -1.881 1.00 75.33 97 GLU A O 1
ATOM 605 N N . CYS A 1 78 ? 28.537 9.302 -0.706 1.00 78.67 98 CYS A N 1
ATOM 606 C CA . CYS A 1 78 ? 27.513 9.287 0.328 1.00 80.63 98 CYS A CA 1
ATOM 607 C C . CYS A 1 78 ? 26.518 10.420 0.101 1.00 79.82 98 CYS A C 1
ATOM 608 O O . CYS A 1 78 ? 26.904 11.593 0.031 1.00 81.09 98 CYS A O 1
ATOM 611 N N . VAL A 1 79 ? 25.244 10.060 -0.027 1.00 79.28 99 VAL A N 1
ATOM 612 C CA . VAL A 1 79 ? 24.175 11.029 -0.243 1.00 79.35 99 VAL A CA 1
ATOM 613 C C . VAL A 1 79 ? 23.203 11.000 0.927 1.00 78.17 99 VAL A C 1
ATOM 614 O O . VAL A 1 79 ? 22.631 9.952 1.226 1.00 78.47 99 VAL A O 1
ATOM 618 N N . ALA A 1 80 ? 23.020 12.139 1.591 1.00 79.05 100 ALA A N 1
ATOM 619 C CA . ALA A 1 80 ? 22.028 12.268 2.660 1.00 80.63 100 ALA A CA 1
ATOM 620 C C . ALA A 1 80 ? 20.833 13.072 2.166 1.00 82.89 100 ALA A C 1
ATOM 621 O O . ALA A 1 80 ? 21.003 14.171 1.638 1.00 83.34 100 ALA A O 1
ATOM 623 N N . SER A 1 81 ? 19.624 12.552 2.345 1.00 85.12 101 SER A N 1
ATOM 624 C CA . SER A 1 81 ? 18.469 13.258 1.796 1.00 85.92 101 SER A CA 1
ATOM 625 C C . SER A 1 81 ? 17.233 13.192 2.675 1.00 85.76 101 SER A C 1
ATOM 626 O O . SER A 1 81 ? 16.943 12.160 3.275 1.00 86.62 101 SER A O 1
ATOM 629 N N . ASN A 1 82 ? 16.509 14.306 2.732 1.00 85.63 102 ASN A N 1
ATOM 630 C CA . ASN A 1 82 ? 15.194 14.364 3.357 1.00 85.80 102 ASN A CA 1
ATOM 631 C C . ASN A 1 82 ? 14.225 15.092 2.429 1.00 92.35 102 ASN A C 1
ATOM 632 O O . ASN A 1 82 ? 14.540 15.326 1.262 1.00 95.15 102 ASN A O 1
ATOM 637 N N . ASN A 1 83 ? 13.053 15.456 2.938 1.00 98.23 103 ASN A N 1
ATOM 638 C CA . ASN A 1 83 ? 12.084 16.194 2.134 1.00 101.85 103 ASN A CA 1
ATOM 639 C C . ASN A 1 83 ? 12.550 17.614 1.834 1.00 100.65 103 ASN A C 1
ATOM 640 O O . ASN A 1 83 ? 12.294 18.148 0.754 1.00 102.94 103 ASN A O 1
ATOM 645 N N . VAL A 1 84 ? 13.247 18.215 2.793 1.00 98.66 104 VAL A N 1
ATOM 646 C CA . VAL A 1 84 ? 13.592 19.630 2.721 1.00 98.32 104 VAL A CA 1
ATOM 647 C C . VAL A 1 84 ? 14.929 19.877 2.012 1.00 93.08 104 VAL A C 1
ATOM 648 O O . VAL A 1 84 ? 15.235 21.007 1.630 1.00 90.11 104 VAL A O 1
ATOM 652 N N . GLY A 1 85 ? 15.723 18.827 1.822 1.00 89.61 105 GLY A N 1
ATOM 653 C CA . GLY A 1 85 ? 16.999 18.987 1.146 1.00 87.59 105 GLY A CA 1
ATOM 654 C C . GLY A 1 85 ? 17.770 17.718 0.832 1.00 84.98 105 GLY A C 1
ATOM 655 O O . GLY A 1 85 ? 17.281 16.606 1.042 1.00 83.29 105 GLY A O 1
ATOM 656 N N . GLU A 1 86 ? 18.985 17.898 0.318 1.00 83.67 106 GLU A N 1
ATOM 657 C CA . GLU A 1 86 ? 19.877 16.787 -0.008 1.00 81.44 106 GLU A CA 1
ATOM 658 C C . GLU A 1 86 ? 21.333 17.257 -0.094 1.00 81.72 106 GLU A C 1
ATOM 659 O O . GLU A 1 86 ? 21.607 18.372 -0.546 1.00 82.08 106 GLU A O 1
ATOM 665 N N . ILE A 1 87 ? 22.259 16.403 0.346 1.00 82.27 107 ILE A N 1
ATOM 666 C CA . ILE A 1 87 ? 23.694 16.701 0.327 1.00 80.98 107 ILE A CA 1
ATOM 667 C C . ILE A 1 87 ? 24.535 15.478 -0.041 1.00 80.95 107 ILE A C 1
ATOM 668 O O . ILE A 1 87 ? 24.083 14.345 0.111 1.00 81.43 107 ILE A O 1
ATOM 673 N N . SER A 1 88 ? 25.756 15.711 -0.518 1.00 80.00 108 SER A N 1
ATOM 674 C CA . SER A 1 88 ? 26.594 14.637 -1.051 1.00 78.65 108 SER A CA 1
ATOM 675 C C . SER A 1 88 ? 28.067 14.856 -0.716 1.00 79.32 108 SER A C 1
ATOM 676 O O . SER A 1 88 ? 28.544 15.993 -0.735 1.00 79.43 108 SER A O 1
ATOM 679 N N . VAL A 1 89 ? 28.783 13.772 -0.419 1.00 79.75 109 VAL A N 1
ATOM 680 C CA . VAL A 1 89 ? 30.241 13.814 -0.278 1.00 79.69 109 VAL A CA 1
ATOM 681 C C . VAL A 1 89 ? 30.840 12.614 -1.008 1.00 78.38 109 VAL A C 1
ATOM 682 O O . VAL A 1 89 ? 30.231 11.554 -1.054 1.00 78.76 109 VAL A O 1
ATOM 686 N N . SER A 1 90 ? 32.022 12.774 -1.593 1.00 78.25 110 SER A N 1
ATOM 687 C CA . SER A 1 90 ? 32.684 11.650 -2.251 1.00 77.71 110 SER A CA 1
ATOM 688 C C . SER A 1 90 ? 33.984 11.263 -1.547 1.00 76.07 110 SER A C 1
ATOM 689 O O . SER A 1 90 ? 34.505 12.012 -0.720 1.00 73.41 110 SER A O 1
ATOM 692 N N . THR A 1 91 ? 34.490 10.077 -1.874 1.00 75.53 111 THR A N 1
ATOM 693 C CA . THR A 1 91 ? 35.746 9.590 -1.310 1.00 76.20 111 THR A CA 1
ATOM 694 C C . THR A 1 91 ? 36.352 8.489 -2.179 1.00 74.54 111 THR A C 1
ATOM 695 O O . THR A 1 91 ? 35.633 7.778 -2.873 1.00 75.02 111 THR A O 1
ATOM 699 N N . ARG A 1 92 ? 37.674 8.347 -2.141 1.00 72.86 112 ARG A N 1
ATOM 700 C CA . ARG A 1 92 ? 38.353 7.404 -3.027 1.00 73.28 112 ARG A CA 1
ATOM 701 C C . ARG A 1 92 ? 38.878 6.162 -2.318 1.00 71.03 112 ARG A C 1
ATOM 702 O O . ARG A 1 92 ? 39.609 6.257 -1.334 1.00 71.03 112 ARG A O 1
ATOM 710 N N . LEU A 1 93 ? 38.515 4.997 -2.839 1.00 68.82 113 LEU A N 1
ATOM 711 C CA . LEU A 1 93 ? 39.099 3.749 -2.373 1.00 67.33 113 LEU A CA 1
ATOM 712 C C . LEU A 1 93 ? 40.223 3.324 -3.308 1.00 67.10 113 LEU A C 1
ATOM 713 O O . LEU A 1 93 ? 40.128 3.491 -4.524 1.00 66.98 113 LEU A O 1
ATOM 718 N N . THR A 1 94 ? 41.294 2.791 -2.733 1.00 66.79 114 THR A N 1
ATOM 719 C CA . THR A 1 94 ? 42.349 2.170 -3.521 1.00 65.47 114 THR A CA 1
ATOM 720 C C . THR A 1 94 ? 42.736 0.833 -2.906 1.00 66.07 114 THR A C 1
ATOM 721 O O . THR A 1 94 ? 42.984 0.735 -1.703 1.00 66.58 114 THR A O 1
ATOM 725 N N . VAL A 1 95 ? 42.766 -0.199 -3.742 1.00 66.95 115 VAL A N 1
ATOM 726 C CA . VAL A 1 95 ? 43.103 -1.541 -3.294 1.00 65.08 115 VAL A CA 1
ATOM 727 C C . VAL A 1 95 ? 44.303 -2.065 -4.081 1.00 62.91 115 VAL A C 1
ATOM 728 O O . VAL A 1 95 ? 44.210 -2.324 -5.280 1.00 62.65 115 VAL A O 1
ATOM 732 N N . LEU A 1 96 ? 45.433 -2.200 -3.393 1.00 61.67 116 LEU A N 1
ATOM 733 C CA . LEU A 1 96 ? 46.670 -2.671 -4.005 1.00 62.49 116 LEU A CA 1
ATOM 734 C C . LEU A 1 96 ? 46.874 -4.164 -3.762 1.00 63.01 116 LEU A C 1
ATOM 735 O O . LEU A 1 96 ? 46.660 -4.657 -2.655 1.00 60.39 116 LEU A O 1
ATOM 740 N N . ARG A 1 97 ? 47.286 -4.876 -4.807 1.00 66.83 117 ARG A N 1
ATOM 741 C CA . ARG A 1 97 ? 47.537 -6.311 -4.718 1.00 71.71 117 ARG A CA 1
ATOM 742 C C . ARG A 1 97 ? 48.745 -6.623 -3.831 1.00 74.49 117 ARG A C 1
ATOM 743 O O . ARG A 1 97 ? 49.439 -5.717 -3.366 1.00 73.22 117 ARG A O 1
ATOM 751 N N . GLU A 1 98 ? 48.995 -7.911 -3.614 1.00 75.67 118 GLU A N 1
ATOM 752 C CA . GLU A 1 98 ? 49.957 -8.366 -2.611 1.00 77.16 118 GLU A CA 1
ATOM 753 C C . GLU A 1 98 ? 51.402 -7.931 -2.871 1.00 75.55 118 GLU A C 1
ATOM 754 O O . GLU A 1 98 ? 52.200 -7.842 -1.937 1.00 74.62 118 GLU A O 1
ATOM 760 N N . ASP A 1 99 ? 51.742 -7.665 -4.129 1.00 76.38 119 ASP A N 1
ATOM 761 C CA . ASP A 1 99 ? 53.100 -7.249 -4.472 1.00 78.66 119 ASP A CA 1
ATOM 762 C C . ASP A 1 99 ? 53.227 -5.730 -4.563 1.00 78.89 119 ASP A C 1
ATOM 763 O O . ASP A 1 99 ? 54.275 -5.208 -4.946 1.00 81.42 119 ASP A O 1
ATOM 768 N N . GLN A 1 100 ? 52.160 -5.023 -4.206 1.00 75.94 120 GLN A N 1
ATOM 769 C CA . GLN A 1 100 ? 52.164 -3.564 -4.247 1.00 74.82 120 GLN A CA 1
ATOM 770 C C . GLN A 1 100 ? 52.232 -2.957 -2.849 1.00 75.56 120 GLN A C 1
ATOM 771 O O . GLN A 1 100 ? 52.110 -1.744 -2.683 1.00 76.00 120 GLN A O 1
ATOM 777 N N . ILE A 1 101 ? 52.430 -3.808 -1.848 1.00 75.12 121 ILE A N 1
ATOM 778 C CA . ILE A 1 101 ? 52.488 -3.361 -0.461 1.00 73.17 121 ILE A CA 1
ATOM 779 C C . ILE A 1 101 ? 53.825 -2.697 -0.146 1.00 73.77 121 ILE A C 1
ATOM 780 O O . ILE A 1 101 ? 54.875 -3.331 -0.242 1.00 73.93 121 ILE A O 1
ATOM 785 N N . PRO A 1 102 ? 53.788 -1.411 0.233 1.00 75.35 122 PRO A N 1
ATOM 786 C CA . PRO A 1 102 ? 55.008 -0.663 0.555 1.00 76.66 122 PRO A CA 1
ATOM 787 C C . PRO A 1 102 ? 55.695 -1.172 1.816 1.00 79.14 122 PRO A C 1
ATOM 788 O O . PRO A 1 102 ? 55.094 -1.907 2.601 1.00 77.17 122 PRO A O 1
ATOM 792 N N . ARG A 1 103 ? 56.953 -0.785 1.997 1.00 84.88 123 ARG A N 1
ATOM 793 C CA . ARG A 1 103 ? 57.623 -0.957 3.276 1.00 87.20 123 ARG A CA 1
ATOM 794 C C . ARG A 1 103 ? 56.977 -0.000 4.271 1.00 83.99 123 ARG A C 1
ATOM 795 O O . ARG A 1 103 ? 56.763 1.172 3.961 1.00 78.98 123 ARG A O 1
ATOM 803 N N . GLY A 1 104 ? 56.643 -0.502 5.453 1.00 83.19 124 GLY A N 1
ATOM 804 C CA . GLY A 1 104 ? 56.032 0.333 6.471 1.00 83.74 124 GLY A CA 1
ATOM 805 C C . GLY A 1 104 ? 54.525 0.447 6.341 1.00 80.81 124 GLY A C 1
ATOM 806 O O . GLY A 1 104 ? 53.915 1.361 6.898 1.00 78.48 124 GLY A O 1
ATOM 807 N N . PHE A 1 105 ? 53.921 -0.470 5.593 1.00 77.43 125 PHE A N 1
ATOM 808 C CA . PHE A 1 105 ? 52.468 -0.583 5.562 1.00 75.14 125 PHE A CA 1
ATOM 809 C C . PHE A 1 105 ? 52.026 -1.153 6.904 1.00 74.32 125 PHE A C 1
ATOM 810 O O . PHE A 1 105 ? 52.723 -1.997 7.468 1.00 74.10 125 PHE A O 1
ATOM 818 N N . PRO A 1 106 ? 50.884 -0.680 7.432 1.00 71.93 126 PRO A N 1
ATOM 819 C CA . PRO A 1 106 ? 50.402 -1.156 8.733 1.00 68.14 126 PRO A CA 1
ATOM 820 C C . PRO A 1 106 ? 50.2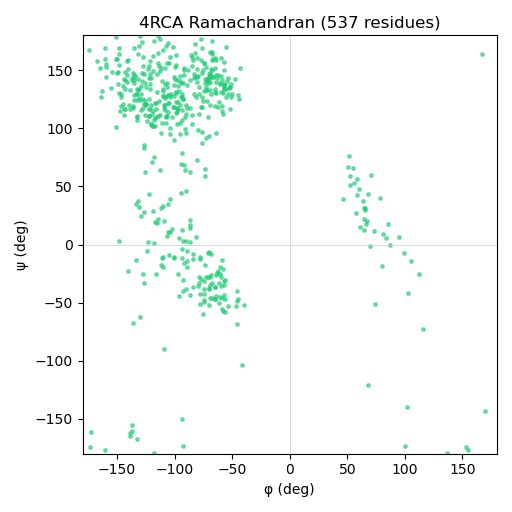84 -2.675 8.796 1.00 65.46 126 PRO A C 1
ATOM 821 O O . PRO A 1 106 ? 49.707 -3.291 7.901 1.00 66.32 126 PRO A O 1
ATOM 825 N N . THR A 1 107 ? 50.855 -3.267 9.840 1.00 61.90 127 THR A N 1
ATOM 826 C CA . THR A 1 107 ? 50.790 -4.708 10.044 1.00 60.49 127 THR A CA 1
ATOM 827 C C . THR A 1 107 ? 50.371 -5.016 11.473 1.00 57.82 127 THR A C 1
ATOM 828 O O . THR A 1 107 ? 50.763 -4.319 12.407 1.00 58.24 127 THR A O 1
ATOM 832 N N . ILE A 1 108 ? 49.564 -6.059 11.637 1.00 57.04 128 ILE A N 1
ATOM 833 C CA . ILE A 1 108 ? 49.123 -6.473 12.960 1.00 56.66 128 ILE A CA 1
ATOM 834 C C . ILE A 1 108 ? 50.042 -7.583 13.467 1.00 59.20 128 ILE A C 1
ATOM 835 O O . ILE A 1 108 ? 49.981 -8.723 13.004 1.00 58.87 128 ILE A O 1
ATOM 840 N N . ASP A 1 109 ? 50.924 -7.227 14.395 1.00 62.88 129 ASP A N 1
ATOM 841 C CA . ASP A 1 109 ? 51.827 -8.182 15.022 1.00 66.04 129 ASP A CA 1
ATOM 842 C C . ASP A 1 109 ? 51.051 -9.118 15.941 1.00 68.61 129 ASP A C 1
ATOM 843 O O . ASP A 1 109 ? 51.341 -10.311 16.021 1.00 69.91 129 ASP A O 1
ATOM 848 N N . MET A 1 110 ? 50.060 -8.564 16.632 1.00 71.00 130 MET A N 1
ATOM 849 C CA . MET A 1 110 ? 49.196 -9.352 17.500 1.00 75.04 130 MET A CA 1
ATOM 850 C C . MET A 1 110 ? 47.781 -8.784 17.515 1.00 74.65 130 MET A C 1
ATOM 851 O O . MET A 1 110 ? 47.566 -7.635 17.901 1.00 74.47 130 MET A O 1
ATOM 856 N N . GLY A 1 111 ? 46.820 -9.596 17.087 1.00 71.31 131 GLY A N 1
ATOM 857 C CA . GLY A 1 111 ? 45.434 -9.173 17.037 1.00 69.69 131 GLY A CA 1
ATOM 858 C C . GLY A 1 111 ? 44.672 -9.525 18.299 1.00 68.77 131 GLY A C 1
ATOM 859 O O . GLY A 1 111 ? 45.262 -9.987 19.276 1.00 66.60 131 GLY A O 1
ATOM 860 N N . PRO A 1 112 ? 43.350 -9.304 18.286 1.00 68.30 132 PRO A N 1
ATOM 861 C CA . PRO A 1 112 ? 42.484 -9.626 19.423 1.00 68.22 132 PRO A CA 1
ATOM 862 C C . PRO A 1 112 ? 42.067 -11.094 19.414 1.00 69.60 132 PRO A C 1
ATOM 863 O O . PRO A 1 112 ? 41.895 -11.680 18.345 1.00 72.68 132 PRO A O 1
ATOM 867 N N . GLN A 1 113 ? 41.910 -11.675 20.598 1.00 69.08 133 GLN A N 1
ATOM 868 C CA . GLN A 1 113 ? 41.565 -13.086 20.725 1.00 66.99 133 GLN A CA 1
ATOM 869 C C . GLN A 1 113 ? 40.125 -13.270 21.186 1.00 64.72 133 GLN A C 1
ATOM 870 O O . GLN A 1 113 ? 39.458 -12.305 21.561 1.00 64.30 133 GLN A O 1
ATOM 876 N N . LEU A 1 114 ? 39.649 -14.511 21.150 1.00 64.38 134 LEU A N 1
ATOM 877 C CA . LEU A 1 114 ? 38.340 -14.835 21.702 1.00 63.54 134 LEU A CA 1
ATOM 878 C C . LEU A 1 114 ? 38.365 -14.579 23.201 1.00 62.59 134 LEU A C 1
ATOM 879 O O . LEU A 1 114 ? 39.356 -14.874 23.871 1.00 63.33 134 LEU A O 1
ATOM 884 N N . LYS A 1 115 ? 37.279 -14.027 23.727 1.00 61.29 135 LYS A N 1
ATOM 885 C CA . LYS A 1 115 ? 37.249 -13.640 25.128 1.00 61.05 135 LYS A CA 1
ATOM 886 C C . LYS A 1 115 ? 35.876 -13.853 25.751 1.00 59.42 135 LYS A C 1
ATOM 887 O O . LYS A 1 115 ? 34.879 -13.294 25.294 1.00 56.94 135 LYS A O 1
ATOM 893 N N . VAL A 1 116 ? 35.836 -14.674 26.794 1.00 59.22 136 VAL A N 1
ATOM 894 C CA . VAL A 1 116 ? 34.626 -14.859 27.581 1.00 60.00 136 VAL A CA 1
ATOM 895 C C . VAL A 1 116 ? 34.804 -14.171 28.926 1.00 61.79 136 VAL A C 1
ATOM 896 O O . VAL A 1 116 ? 35.596 -14.613 29.759 1.00 62.24 136 VAL A O 1
ATOM 900 N N . VAL A 1 117 ? 34.075 -13.080 29.133 1.00 62.23 137 VAL A N 1
ATOM 901 C CA . VAL A 1 117 ? 34.210 -12.311 30.361 1.00 62.69 137 VAL A CA 1
ATOM 902 C C . VAL A 1 117 ? 32.957 -12.442 31.224 1.00 62.14 137 VAL A C 1
ATOM 903 O O . VAL A 1 117 ? 31.834 -12.478 30.716 1.00 63.32 137 VAL A O 1
ATOM 907 N N . GLU A 1 118 ? 33.157 -12.550 32.532 1.00 61.21 138 GLU A N 1
ATOM 908 C CA . GLU A 1 118 ? 32.044 -12.562 33.468 1.00 59.37 138 GLU A CA 1
ATOM 909 C C . GLU A 1 118 ? 31.487 -11.150 33.581 1.00 59.24 138 GLU A C 1
ATOM 910 O O . GLU A 1 118 ? 32.247 -10.181 33.611 1.00 60.10 138 GLU A O 1
ATOM 916 N N . ARG A 1 119 ? 30.163 -11.039 33.628 1.00 61.02 139 ARG A N 1
ATOM 917 C CA . ARG A 1 119 ? 29.490 -9.744 33.578 1.00 61.89 139 ARG A CA 1
ATOM 918 C C . ARG A 1 119 ? 29.951 -8.804 34.694 1.00 62.09 139 ARG A C 1
ATOM 919 O O . ARG A 1 119 ? 30.347 -9.252 35.771 1.00 59.11 139 ARG A O 1
ATOM 927 N N . THR A 1 120 ? 29.912 -7.504 34.404 1.00 64.84 140 THR A N 1
ATOM 928 C CA . THR A 1 120 ? 30.293 -6.434 35.332 1.00 65.90 140 THR A CA 1
ATOM 929 C C . THR A 1 120 ? 31.772 -6.472 35.716 1.00 66.72 140 THR A C 1
ATOM 930 O O . THR A 1 120 ? 32.165 -5.931 36.750 1.00 69.18 140 THR A O 1
ATOM 934 N N . ARG A 1 121 ? 32.587 -7.103 34.877 1.00 66.25 141 ARG A N 1
ATOM 935 C CA . ARG A 1 121 ? 34.035 -7.096 35.062 1.00 65.64 141 ARG A CA 1
ATOM 936 C C . ARG A 1 121 ? 34.719 -6.425 33.876 1.00 66.06 141 ARG A C 1
ATOM 937 O O . ARG A 1 121 ? 34.056 -5.973 32.943 1.00 65.79 141 ARG A O 1
ATOM 945 N N . THR A 1 122 ? 36.045 -6.367 33.913 1.00 64.79 142 THR A N 1
ATOM 946 C CA . THR A 1 122 ? 36.807 -5.722 32.852 1.00 62.60 142 THR A CA 1
ATOM 947 C C . THR A 1 122 ? 37.161 -6.708 31.742 1.00 60.36 142 THR A C 1
ATOM 948 O O . THR A 1 122 ? 37.531 -7.853 32.000 1.00 59.24 142 THR A O 1
ATOM 952 N N . ALA A 1 123 ? 37.025 -6.250 30.503 1.00 60.19 143 ALA A N 1
ATOM 953 C CA . ALA A 1 123 ? 37.436 -7.015 29.335 1.00 59.68 143 ALA A CA 1
ATOM 954 C C . ALA A 1 123 ? 38.248 -6.124 28.405 1.00 60.14 143 ALA A C 1
ATOM 955 O O . ALA A 1 123 ? 37.708 -5.199 27.799 1.00 57.98 143 ALA A O 1
ATOM 957 N N . THR A 1 124 ? 39.545 -6.392 28.302 1.00 62.17 144 THR A N 1
ATOM 958 C CA . THR A 1 124 ? 40.420 -5.559 27.487 1.00 60.89 144 THR A CA 1
ATOM 959 C C . THR A 1 124 ? 40.913 -6.307 26.254 1.00 62.29 144 THR A C 1
ATOM 960 O O . THR A 1 124 ? 41.790 -7.165 26.348 1.00 63.76 144 THR A O 1
ATOM 964 N N . MET A 1 125 ? 40.340 -5.980 25.101 1.00 62.44 145 MET A N 1
ATOM 965 C CA . MET A 1 125 ? 40.774 -6.555 23.835 1.00 62.02 145 MET A CA 1
ATOM 966 C C . MET A 1 125 ? 42.125 -5.967 23.443 1.00 64.34 145 MET A C 1
ATOM 967 O O . MET A 1 125 ? 42.318 -4.756 23.501 1.00 65.74 145 MET A O 1
ATOM 972 N N . LEU A 1 126 ? 43.060 -6.825 23.050 1.00 67.47 146 LEU A N 1
ATOM 973 C CA . LEU A 1 126 ? 44.411 -6.373 22.741 1.00 67.91 146 LEU A CA 1
ATOM 974 C C . LEU A 1 126 ? 44.657 -6.218 21.248 1.00 69.95 146 LEU A C 1
ATOM 975 O O . LEU A 1 126 ? 44.025 -6.880 20.425 1.00 71.85 146 LEU A O 1
ATOM 980 N N . CYS A 1 127 ? 45.586 -5.330 20.913 1.00 72.69 147 CYS A N 1
ATOM 981 C CA . CYS A 1 127 ? 46.049 -5.171 19.543 1.00 72.73 147 CYS A CA 1
ATOM 982 C C . CYS A 1 127 ? 47.462 -4.603 19.549 1.00 72.59 147 CYS A C 1
ATOM 983 O O . CYS A 1 127 ? 47.833 -3.849 20.447 1.00 73.33 147 CYS A O 1
ATOM 986 N N . ALA A 1 128 ? 48.249 -4.979 18.550 1.00 72.77 148 ALA A N 1
ATOM 987 C CA . ALA A 1 128 ? 49.611 -4.485 18.423 1.00 74.84 148 ALA A CA 1
ATOM 988 C C . ALA A 1 128 ? 49.947 -4.286 16.953 1.00 75.36 148 ALA A C 1
ATOM 989 O O . ALA A 1 128 ? 49.950 -5.240 16.188 1.00 76.02 148 ALA A O 1
ATOM 991 N N . ALA A 1 129 ? 50.217 -3.047 16.557 1.00 75.22 149 ALA A N 1
ATOM 992 C CA . ALA A 1 129 ? 50.450 -2.740 15.148 1.00 74.94 149 ALA A CA 1
ATOM 993 C C . ALA A 1 129 ? 51.821 -2.117 14.904 1.00 74.48 149 ALA A C 1
ATOM 994 O O . ALA A 1 129 ? 52.431 -1.556 15.814 1.00 77.35 149 ALA A O 1
ATOM 996 N N . SER A 1 130 ? 52.294 -2.219 13.665 1.00 71.94 150 SER A N 1
ATOM 997 C CA . SER A 1 130 ? 53.583 -1.655 13.278 1.00 69.46 150 SER A CA 1
ATOM 998 C C . SER A 1 130 ? 53.575 -1.205 11.819 1.00 67.14 150 SER A C 1
ATOM 999 O O . SER A 1 130 ? 53.184 -1.958 10.929 1.00 66.85 150 SER A O 1
ATOM 1002 N N . GLY A 1 131 ? 54.018 0.027 11.583 1.00 64.51 151 GLY A N 1
ATOM 1003 C CA . GLY A 1 131 ? 54.046 0.587 10.244 1.00 63.98 151 GLY A CA 1
ATOM 1004 C C . GLY A 1 131 ? 54.720 1.946 10.208 1.00 64.58 151 GLY A C 1
ATOM 1005 O O . GLY A 1 131 ? 54.959 2.554 11.251 1.00 65.64 151 GLY A O 1
ATOM 1006 N N . ASN A 1 132 ? 55.028 2.423 9.005 1.00 64.36 152 ASN A N 1
ATOM 1007 C CA . ASN A 1 132 ? 55.707 3.706 8.843 1.00 64.63 152 ASN A CA 1
ATOM 1008 C C . ASN A 1 132 ? 54.970 4.652 7.894 1.00 65.24 152 ASN A C 1
ATOM 1009 O O . ASN A 1 132 ? 54.746 4.316 6.731 1.00 65.26 152 ASN A O 1
ATOM 1014 N N . PRO A 1 133 ? 54.584 5.843 8.390 1.00 65.26 153 PRO A N 1
ATOM 1015 C CA . PRO A 1 133 ? 54.735 6.296 9.780 1.00 67.16 153 PRO A CA 1
ATOM 1016 C C . PRO A 1 133 ? 53.856 5.503 10.747 1.00 69.69 153 PRO A C 1
ATOM 1017 O O . PRO A 1 133 ? 52.963 4.789 10.293 1.00 72.47 153 PRO A O 1
ATOM 1021 N N . ASP A 1 134 ? 54.126 5.619 12.046 1.00 71.62 154 ASP A N 1
ATOM 1022 C CA . ASP A 1 134 ? 53.477 4.790 13.062 1.00 70.93 154 ASP A CA 1
ATOM 1023 C C . ASP A 1 134 ? 51.955 4.770 12.938 1.00 68.73 154 ASP A C 1
ATOM 1024 O O . ASP A 1 134 ? 51.317 5.819 12.850 1.00 67.76 154 ASP A O 1
ATOM 1029 N N . PRO A 1 135 ? 51.374 3.561 12.928 1.00 66.90 155 PRO A N 1
ATOM 1030 C CA . PRO A 1 135 ? 49.942 3.362 12.691 1.00 66.69 155 PRO A CA 1
ATOM 1031 C C . PRO A 1 135 ? 49.089 3.867 13.842 1.00 66.23 155 PRO A C 1
ATOM 1032 O O . PRO A 1 135 ? 49.487 3.757 15.001 1.00 64.53 155 PRO A O 1
ATOM 1036 N N . GLU A 1 136 ? 47.924 4.412 13.523 1.00 67.09 156 GLU A N 1
ATOM 1037 C CA . GLU A 1 136 ? 46.958 4.753 14.550 1.00 67.54 156 GLU A CA 1
ATOM 1038 C C . GLU A 1 136 ? 45.917 3.643 14.637 1.00 67.74 156 GLU A C 1
ATOM 1039 O O . GLU A 1 136 ? 45.369 3.200 13.615 1.00 70.22 156 GLU A O 1
ATOM 1045 N N . ILE A 1 137 ? 45.679 3.184 15.862 1.00 66.72 157 ILE A N 1
ATOM 1046 C CA . ILE A 1 137 ? 44.763 2.083 16.127 1.00 65.12 157 ILE A CA 1
ATOM 1047 C C . ILE A 1 137 ? 43.334 2.596 16.280 1.00 63.44 157 ILE A C 1
ATOM 1048 O O . ILE A 1 137 ? 43.104 3.662 16.852 1.00 62.29 157 ILE A O 1
ATOM 1053 N N . THR A 1 138 ? 42.380 1.835 15.752 1.00 62.89 158 THR A N 1
ATOM 1054 C CA . THR A 1 138 ? 40.961 2.127 15.934 1.00 64.15 158 THR A CA 1
ATOM 1055 C C . THR A 1 138 ? 40.183 0.810 15.872 1.00 65.13 158 THR A C 1
ATOM 1056 O O . THR A 1 138 ? 40.677 -0.184 15.335 1.00 66.81 158 THR A O 1
ATOM 1060 N N . TRP A 1 139 ? 38.972 0.797 16.424 1.00 65.64 159 TRP A N 1
ATOM 1061 C CA . TRP A 1 139 ? 38.225 -0.452 16.581 1.00 65.25 159 TRP A CA 1
ATOM 1062 C C . TRP A 1 139 ? 36.844 -0.467 15.922 1.00 63.89 159 TRP A C 1
ATOM 1063 O O . TRP A 1 139 ? 36.191 0.566 15.766 1.00 63.95 159 TRP A O 1
ATOM 1074 N N . PHE A 1 140 ? 36.426 -1.667 15.527 1.00 63.39 160 PHE A N 1
ATOM 1075 C CA . PHE A 1 140 ? 35.097 -1.896 14.970 1.00 62.23 160 PHE A CA 1
ATOM 1076 C C . PHE A 1 140 ? 34.401 -3.028 15.709 1.00 60.88 160 PHE A C 1
ATOM 1077 O O . PHE A 1 140 ? 34.933 -4.124 15.799 1.00 60.90 160 PHE A O 1
ATOM 1085 N N . LYS A 1 141 ? 33.206 -2.775 16.228 1.00 61.16 161 LYS A N 1
ATOM 1086 C CA . LYS A 1 141 ? 32.411 -3.865 16.784 1.00 59.07 161 LYS A CA 1
ATOM 1087 C C . LYS A 1 141 ? 31.216 -4.156 15.895 1.00 55.94 161 LYS A C 1
ATOM 1088 O O . LYS A 1 141 ? 30.372 -3.286 15.660 1.00 54.62 161 LYS A O 1
ATOM 1094 N N . ASP A 1 142 ? 31.163 -5.391 15.409 1.00 53.98 162 ASP A N 1
ATOM 1095 C CA . ASP A 1 142 ? 30.092 -5.836 14.535 1.00 51.64 162 ASP A CA 1
ATOM 1096 C C . ASP A 1 142 ? 29.921 -4.884 13.354 1.00 54.59 162 ASP A C 1
ATOM 1097 O O . ASP A 1 142 ? 28.819 -4.403 13.099 1.00 56.08 162 ASP A O 1
ATOM 1102 N N . PHE A 1 143 ? 31.034 -4.596 12.679 1.00 55.19 163 PHE A N 1
ATOM 1103 C CA . PHE A 1 143 ? 31.075 -3.804 11.441 1.00 55.49 163 PHE A CA 1
ATOM 1104 C C . PHE A 1 143 ? 30.841 -2.312 11.685 1.00 55.60 163 PHE A C 1
ATOM 1105 O O . PHE A 1 143 ? 30.640 -1.546 10.740 1.00 56.51 163 PHE A O 1
ATOM 1113 N N . LEU A 1 144 ? 30.869 -1.899 12.947 1.00 56.68 164 LEU A N 1
ATOM 1114 C CA . LEU A 1 144 ? 30.647 -0.500 13.295 1.00 59.78 164 LEU A CA 1
ATOM 1115 C C . LEU A 1 144 ? 31.763 0.020 14.194 1.00 61.76 164 LEU A C 1
ATOM 1116 O O . LEU A 1 144 ? 32.227 -0.692 15.081 1.00 64.51 164 LEU A O 1
ATOM 1121 N N . PRO A 1 145 ? 32.193 1.272 13.966 1.00 63.25 165 PRO A N 1
ATOM 1122 C CA . PRO A 1 145 ? 33.299 1.882 14.713 1.00 64.49 165 PRO A CA 1
ATOM 1123 C C . PRO A 1 145 ? 32.988 2.016 16.198 1.00 65.92 165 PRO A C 1
ATOM 1124 O O . PRO A 1 145 ? 31.848 2.295 16.570 1.00 66.09 165 PRO A O 1
ATOM 1128 N N . VAL A 1 146 ? 34.000 1.817 17.033 1.00 68.24 166 VAL A N 1
ATOM 1129 C CA . VAL A 1 146 ? 33.818 1.870 18.475 1.00 70.15 166 VAL A CA 1
ATOM 1130 C C . VAL A 1 146 ? 34.022 3.286 18.997 1.00 73.32 166 VAL A C 1
ATOM 1131 O O . VAL A 1 146 ? 35.108 3.853 18.878 1.00 73.11 166 VAL A O 1
ATOM 1135 N N . ASP A 1 147 ? 32.965 3.853 19.569 1.00 80.56 167 ASP A N 1
ATOM 1136 C CA . ASP A 1 147 ? 33.010 5.214 20.085 1.00 85.72 167 ASP A CA 1
ATOM 1137 C C . ASP A 1 147 ? 33.884 5.291 21.333 1.00 87.37 167 ASP A C 1
ATOM 1138 O O . ASP A 1 147 ? 33.419 5.056 22.449 1.00 86.61 167 ASP A O 1
ATOM 1143 N N . THR A 1 148 ? 35.156 5.617 21.128 1.00 90.37 168 THR A N 1
ATOM 1144 C CA . THR A 1 148 ? 36.115 5.741 22.219 1.00 91.35 168 THR A CA 1
ATOM 1145 C C . THR A 1 148 ? 36.423 7.207 22.502 1.00 94.84 168 THR A C 1
ATOM 1146 O O . THR A 1 148 ? 37.550 7.556 22.854 1.00 95.07 168 THR A O 1
ATOM 1150 N N . SER A 1 149 ? 35.410 8.057 22.350 1.00 102.07 169 SER A N 1
ATOM 1151 C CA . SER A 1 149 ? 35.578 9.504 22.467 1.00 108.84 169 SER A CA 1
ATOM 1152 C C . SER A 1 149 ? 36.093 9.937 23.838 1.00 116.12 169 SER A C 1
ATOM 1153 O O . SER A 1 149 ? 35.988 9.197 24.817 1.00 116.15 169 SER A O 1
ATOM 1156 N N . ASN A 1 150 ? 36.642 11.148 23.891 1.00 122.68 170 ASN A N 1
ATOM 1157 C CA . ASN A 1 150 ? 37.298 11.666 25.089 1.00 123.21 170 ASN A CA 1
ATOM 1158 C C . ASN A 1 150 ? 36.377 11.775 26.300 1.00 125.88 170 ASN A C 1
ATOM 1159 O O . ASN A 1 150 ? 36.822 11.607 27.436 1.00 125.80 170 ASN A O 1
ATOM 1161 N N . ASN A 1 151 ? 35.102 12.067 26.055 1.00 127.05 171 ASN A N 1
ATOM 1162 C CA . ASN A 1 151 ? 34.116 12.161 27.128 1.00 126.80 171 ASN A CA 1
ATOM 1163 C C . ASN A 1 151 ? 34.073 10.875 27.949 1.00 124.11 171 ASN A C 1
ATOM 1164 O O . ASN A 1 151 ? 34.051 9.778 27.392 1.00 124.20 171 ASN A O 1
ATOM 1169 N N . ASN A 1 152 ? 34.072 11.028 29.272 1.00 119.93 172 ASN A N 1
ATOM 1170 C CA . ASN A 1 152 ? 34.218 9.911 30.204 1.00 117.64 172 ASN A CA 1
ATOM 1171 C C . ASN A 1 152 ? 33.261 8.749 29.955 1.00 116.95 172 ASN A C 1
ATOM 1172 O O . ASN A 1 152 ? 32.046 8.933 29.879 1.00 120.60 172 ASN A O 1
ATOM 1174 N N . GLY A 1 153 ? 33.826 7.552 29.830 1.00 111.12 173 GLY A N 1
ATOM 1175 C CA . GLY A 1 153 ? 33.044 6.352 29.603 1.00 104.80 173 GLY A CA 1
ATOM 1176 C C . GLY A 1 153 ? 33.805 5.092 29.968 1.00 98.22 173 GLY A C 1
ATOM 1177 O O . GLY A 1 153 ? 35.010 5.133 30.221 1.00 97.06 173 GLY A O 1
ATOM 1178 N N . ARG A 1 154 ? 33.093 3.970 30.001 1.00 90.07 174 ARG A N 1
ATOM 1179 C CA . ARG A 1 154 ? 33.696 2.678 30.303 1.00 85.48 174 ARG A CA 1
ATOM 1180 C C . ARG A 1 154 ? 34.640 2.259 29.185 1.00 86.38 174 ARG A C 1
ATOM 1181 O O . ARG A 1 154 ? 35.762 1.815 29.432 1.00 87.28 174 ARG A O 1
ATOM 1189 N N . ILE A 1 155 ? 34.169 2.408 27.952 1.00 85.09 175 ILE A N 1
ATOM 1190 C CA . ILE A 1 155 ? 34.938 2.025 26.777 1.00 82.40 175 ILE A CA 1
ATOM 1191 C C . ILE A 1 155 ? 36.080 3.000 26.525 1.00 78.97 175 ILE A C 1
ATOM 1192 O O . ILE A 1 155 ? 35.907 4.009 25.841 1.00 76.05 175 ILE A O 1
ATOM 1197 N N . LYS A 1 156 ? 37.247 2.703 27.084 1.00 77.77 176 LYS A N 1
ATOM 1198 C CA . LYS A 1 156 ? 38.418 3.539 26.843 1.00 78.67 176 LYS A CA 1
ATOM 1199 C C . LYS A 1 156 ? 39.374 2.816 25.913 1.00 77.03 176 LYS A C 1
ATOM 1200 O O . LYS A 1 156 ? 39.621 1.636 26.095 1.00 76.94 176 LYS A O 1
ATOM 1206 N N . GLN A 1 157 ? 39.915 3.504 24.915 1.00 77.59 177 GLN A N 1
ATOM 1207 C CA . GLN A 1 157 ? 40.988 2.893 24.142 1.00 77.87 177 GLN A CA 1
ATOM 1208 C C . GLN A 1 157 ? 42.319 3.269 24.774 1.00 78.23 177 GLN A C 1
ATOM 1209 O O . GLN A 1 157 ? 42.739 4.425 24.723 1.00 77.89 177 GLN A O 1
ATOM 1215 N N . LEU A 1 158 ? 42.969 2.281 25.379 1.00 81.39 178 LEU A N 1
ATOM 1216 C CA . LEU A 1 158 ? 44.203 2.505 26.120 1.00 84.11 178 LEU A CA 1
ATOM 1217 C C . LEU A 1 158 ? 45.321 3.069 25.257 1.00 90.92 178 LEU A C 1
ATOM 1218 O O . LEU A 1 158 ? 45.507 2.658 24.110 1.00 88.22 178 LEU A O 1
ATOM 1223 N N . ARG A 1 159 ? 46.055 4.022 25.822 1.00 102.16 179 ARG A N 1
ATOM 1224 C CA . ARG A 1 159 ? 47.320 4.449 25.249 1.00 108.93 179 ARG A CA 1
ATOM 1225 C C . ARG A 1 159 ? 48.235 3.233 25.179 1.00 114.12 179 ARG A C 1
ATOM 1226 O O . ARG A 1 159 ? 48.857 2.972 24.149 1.00 114.24 179 ARG A O 1
ATOM 1234 N N . SER A 1 160 ? 48.279 2.488 26.284 1.00 120.46 180 SER A N 1
ATOM 1235 C CA . SER A 1 160 ? 49.061 1.260 26.409 1.00 125.47 180 SER A CA 1
ATOM 1236 C C . SER A 1 160 ? 50.476 1.428 25.867 1.00 132.00 180 SER A 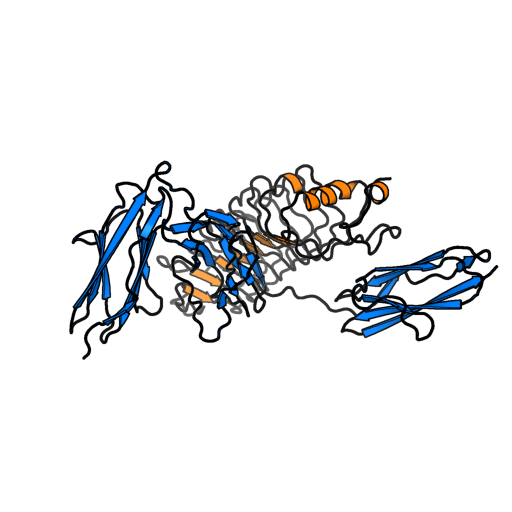C 1
ATOM 1237 O O . SER A 1 160 ? 51.019 0.526 25.234 1.00 134.82 180 SER A O 1
ATOM 1240 N N . GLU A 1 161 ? 51.065 2.591 26.126 1.00 134.99 181 GLU A N 1
ATOM 1241 C CA . GLU A 1 161 ? 52.351 2.957 25.544 1.00 136.27 181 GLU A CA 1
ATOM 1242 C C . GLU A 1 161 ? 53.481 1.993 25.885 1.00 138.60 181 GLU A C 1
ATOM 1243 O O . GLU A 1 161 ? 53.871 1.857 27.045 1.00 140.92 181 GLU A O 1
ATOM 1249 N N . SER A 1 162 ? 53.996 1.323 24.860 1.00 138.88 182 SER A N 1
ATOM 1250 C CA . SER A 1 162 ? 55.226 0.551 24.983 1.00 136.08 182 SER A CA 1
ATOM 1251 C C . SER A 1 162 ? 56.336 1.278 24.227 1.00 133.31 182 SER A C 1
ATOM 1252 O O . SER A 1 162 ? 56.124 1.786 23.126 1.00 131.10 182 SER A O 1
ATOM 1255 N N . ILE A 1 163 ? 57.519 1.317 24.830 1.00 131.66 183 ILE A N 1
ATOM 1256 C CA . ILE A 1 163 ? 58.582 2.228 24.416 1.00 127.18 183 ILE A CA 1
ATOM 1257 C C . ILE A 1 163 ? 59.596 1.607 23.451 1.00 120.91 183 ILE A C 1
ATOM 1258 O O . ILE A 1 163 ? 59.904 0.417 23.538 1.00 114.98 183 ILE A O 1
ATOM 1263 N N . GLY A 1 164 ? 60.090 2.419 22.516 1.00 118.19 184 GLY A N 1
ATOM 1264 C CA . GLY A 1 164 ? 61.245 2.060 21.712 1.00 115.97 184 GLY A CA 1
ATOM 1265 C C . GLY A 1 164 ? 60.930 1.597 20.306 1.00 113.25 184 GLY A C 1
ATOM 1266 O O . GLY A 1 164 ? 60.058 2.149 19.634 1.00 115.95 184 GLY A O 1
ATOM 1267 N N . GLY A 1 165 ? 61.656 0.577 19.859 1.00 108.73 185 GLY A N 1
ATOM 1268 C CA . GLY A 1 165 ? 61.436 -0.012 18.551 1.00 103.85 185 GLY A CA 1
ATOM 1269 C C . GLY A 1 165 ? 60.374 -1.092 18.612 1.00 99.18 185 GLY A C 1
ATOM 1270 O O . GLY A 1 165 ? 60.307 -1.970 17.751 1.00 96.22 185 GLY A O 1
ATOM 1271 N N . THR A 1 166 ? 59.546 -1.022 19.648 1.00 96.99 186 THR A N 1
ATOM 1272 C CA . THR A 1 166 ? 58.447 -1.957 19.844 1.00 94.97 186 THR A CA 1
ATOM 1273 C C . THR A 1 166 ? 57.219 -1.499 19.059 1.00 87.71 186 THR A C 1
ATOM 1274 O O . THR A 1 166 ? 57.138 -0.336 18.661 1.00 83.06 186 THR A O 1
ATOM 1278 N N . PRO A 1 167 ? 56.264 -2.412 18.817 1.00 82.24 187 PRO A N 1
ATOM 1279 C CA . PRO A 1 167 ? 55.047 -2.012 18.102 1.00 78.49 187 PRO A CA 1
ATOM 1280 C C . PRO A 1 167 ? 54.146 -1.086 18.914 1.00 75.47 187 PRO A C 1
ATOM 1281 O O . PRO A 1 167 ? 54.320 -0.947 20.125 1.00 74.21 187 PRO A O 1
ATOM 1285 N N . ILE A 1 168 ? 53.193 -0.456 18.235 1.00 73.81 188 ILE A N 1
ATOM 1286 C CA . ILE A 1 168 ? 52.146 0.310 18.896 1.00 73.74 188 ILE A CA 1
ATOM 1287 C C . ILE A 1 168 ? 51.161 -0.679 19.511 1.00 74.15 188 ILE A C 1
ATOM 1288 O O . ILE A 1 168 ? 51.080 -1.822 19.070 1.00 72.99 188 ILE A O 1
ATOM 1293 N N . ARG A 1 169 ? 50.431 -0.252 20.535 1.00 76.35 189 ARG A N 1
ATOM 1294 C CA . ARG A 1 169 ? 49.456 -1.115 21.188 1.00 80.05 189 ARG A CA 1
ATOM 1295 C C . ARG A 1 169 ? 48.026 -0.673 20.884 1.00 79.49 189 ARG A C 1
ATOM 1296 O O . ARG A 1 169 ? 47.424 -1.126 19.911 1.00 79.22 189 ARG A O 1
ATOM 1304 N N . GLY A 1 170 ? 47.488 0.212 21.715 1.00 78.62 190 GLY A N 1
ATOM 1305 C CA . GLY A 1 170 ? 46.136 0.705 21.527 1.00 79.19 190 GLY A CA 1
ATOM 1306 C C . GLY A 1 170 ? 45.084 -0.347 21.824 1.00 77.65 190 GLY A C 1
ATOM 1307 O O . GLY A 1 170 ? 44.290 -0.708 20.954 1.00 76.72 190 GLY A O 1
ATOM 1308 N N . ALA A 1 171 ? 45.077 -0.839 23.058 1.00 76.08 191 ALA A N 1
ATOM 1309 C CA . ALA A 1 171 ? 44.118 -1.857 23.472 1.00 75.53 191 ALA A CA 1
ATOM 1310 C C . ALA A 1 171 ? 42.778 -1.237 23.858 1.00 73.45 191 ALA A C 1
ATOM 1311 O O . ALA A 1 171 ? 42.728 -0.150 24.431 1.00 75.44 191 ALA A O 1
ATOM 1313 N N . LEU A 1 172 ? 41.695 -1.941 23.540 1.00 70.55 192 LEU A N 1
ATOM 1314 C CA . LEU A 1 172 ? 40.347 -1.480 23.854 1.00 68.66 192 LEU A CA 1
ATOM 1315 C C . LEU A 1 172 ? 39.856 -2.045 25.183 1.00 68.50 192 LEU A C 1
ATOM 1316 O O . LEU A 1 172 ? 39.522 -3.223 25.283 1.00 67.08 192 LEU A O 1
ATOM 1321 N N . GLN A 1 173 ? 39.804 -1.184 26.191 1.00 69.51 193 GLN A N 1
ATOM 1322 C CA . GLN A 1 173 ? 39.395 -1.548 27.543 1.00 69.65 193 GLN A CA 1
ATOM 1323 C C . GLN A 1 173 ? 37.902 -1.314 27.786 1.00 69.49 193 GLN A C 1
ATOM 1324 O O . GLN A 1 173 ? 37.385 -0.208 27.564 1.00 66.63 193 GLN A O 1
ATOM 1330 N N . ILE A 1 174 ? 37.230 -2.367 28.253 1.00 70.81 194 ILE A N 1
ATOM 1331 C CA . ILE A 1 174 ? 35.791 -2.361 28.509 1.00 73.07 194 ILE A CA 1
ATOM 1332 C C . ILE A 1 174 ? 35.483 -2.637 29.975 1.00 75.09 194 ILE A C 1
ATOM 1333 O O . ILE A 1 174 ? 35.517 -3.785 30.417 1.00 76.02 194 ILE A O 1
ATOM 1338 N N . GLU A 1 175 ? 35.172 -1.586 30.723 1.00 78.05 195 GLU A N 1
ATOM 1339 C CA . GLU A 1 175 ? 34.811 -1.735 32.127 1.00 78.85 195 GLU A CA 1
ATOM 1340 C C . GLU A 1 175 ? 33.315 -1.979 32.278 1.00 78.47 195 GLU A C 1
ATOM 1341 O O . GLU A 1 175 ? 32.521 -1.518 31.457 1.00 81.15 195 GLU A O 1
ATOM 1347 N N . GLN A 1 176 ? 32.948 -2.709 33.330 1.00 78.30 196 GLN A N 1
ATOM 1348 C CA . GLN A 1 176 ? 31.558 -3.068 33.603 1.00 78.90 196 GLN A CA 1
ATOM 1349 C C . GLN A 1 176 ? 30.928 -3.763 32.399 1.00 75.67 196 GLN A C 1
ATOM 1350 O O . GLN A 1 176 ? 30.014 -3.223 31.776 1.00 73.19 196 GLN A O 1
ATOM 1356 N N . SER A 1 177 ? 31.426 -4.954 32.076 1.00 73.31 197 SER A N 1
ATOM 1357 C CA . SER A 1 177 ? 30.988 -5.690 30.889 1.00 72.12 197 SER A CA 1
ATOM 1358 C C . SER A 1 177 ? 29.482 -5.940 30.880 1.00 71.42 197 SER A C 1
ATOM 1359 O O . SER A 1 177 ? 28.893 -6.285 31.904 1.00 73.66 197 SER A O 1
ATOM 1362 N N . GLU A 1 178 ? 28.869 -5.761 29.714 1.00 71.42 198 GLU A N 1
ATOM 1363 C CA . GLU A 1 178 ? 27.424 -5.904 29.569 1.00 72.03 198 GLU A CA 1
ATOM 1364 C C . GLU A 1 178 ? 27.068 -6.848 28.426 1.00 73.63 198 GLU A C 1
ATOM 1365 O O . GLU A 1 178 ? 27.942 -7.296 27.686 1.00 76.73 198 GLU A O 1
ATOM 1371 N N . GLU A 1 179 ? 25.779 -7.139 28.281 1.00 73.10 199 GLU A N 1
ATOM 1372 C CA . GLU A 1 179 ? 25.310 -8.023 27.219 1.00 73.23 199 GLU A CA 1
ATOM 1373 C C . GLU A 1 179 ? 25.353 -7.326 25.863 1.00 70.18 199 GLU A C 1
ATOM 1374 O O . GLU A 1 179 ? 25.299 -7.976 24.819 1.00 71.13 199 GLU A O 1
ATOM 1380 N N . SER A 1 180 ? 25.442 -6.000 25.884 1.00 67.53 200 SER A N 1
ATOM 1381 C CA . SER A 1 180 ? 25.552 -5.225 24.655 1.00 66.39 200 SER A CA 1
ATOM 1382 C C . SER A 1 180 ? 26.977 -5.281 24.121 1.00 64.75 200 SER A C 1
ATOM 1383 O O . SER A 1 180 ? 27.200 -5.265 22.911 1.00 65.02 200 SER A O 1
ATOM 1386 N N . ASP A 1 181 ? 27.937 -5.355 25.038 1.00 62.83 201 ASP A N 1
ATOM 1387 C CA . ASP A 1 181 ? 29.353 -5.296 24.692 1.00 60.85 201 ASP A CA 1
ATOM 1388 C C . ASP A 1 181 ? 29.848 -6.525 23.931 1.00 59.70 201 ASP A C 1
ATOM 1389 O O . ASP A 1 181 ? 30.804 -6.435 23.161 1.00 60.37 201 ASP A O 1
ATOM 1394 N N . GLN A 1 182 ? 29.208 -7.669 24.146 1.00 58.77 202 GLN A N 1
ATOM 1395 C CA . GLN A 1 182 ? 29.628 -8.896 23.478 1.00 60.71 202 GLN A CA 1
ATOM 1396 C C . GLN A 1 182 ? 29.288 -8.846 21.988 1.00 61.45 202 GLN A C 1
ATOM 1397 O O . GLN A 1 182 ? 28.254 -8.304 21.594 1.00 62.67 202 GLN A O 1
ATOM 1403 N N . GLY A 1 183 ? 30.172 -9.406 21.165 1.00 61.94 203 GLY A N 1
ATOM 1404 C CA . GLY A 1 183 ? 30.032 -9.319 19.720 1.00 61.85 203 GLY A CA 1
ATOM 1405 C C . GLY A 1 183 ? 31.372 -9.415 19.011 1.00 61.08 203 GLY A C 1
ATOM 1406 O O . GLY A 1 183 ? 32.398 -9.638 19.650 1.00 61.51 203 GLY A O 1
ATOM 1407 N N . LYS A 1 184 ? 31.366 -9.234 17.693 1.00 60.71 204 LYS A N 1
ATOM 1408 C CA . LYS A 1 184 ? 32.568 -9.442 16.890 1.00 60.43 204 LYS A CA 1
ATOM 1409 C C . LYS A 1 184 ? 33.409 -8.172 16.756 1.00 59.88 204 LYS A C 1
ATOM 1410 O O . LYS A 1 184 ? 32.995 -7.205 16.118 1.00 56.81 204 LYS A O 1
ATOM 1416 N N . TYR A 1 185 ? 34.596 -8.186 17.358 1.00 60.04 205 TYR A N 1
ATOM 1417 C CA . TYR A 1 185 ? 35.482 -7.028 17.322 1.00 56.98 205 TYR A CA 1
ATOM 1418 C C . TYR A 1 185 ? 36.563 -7.173 16.257 1.00 56.24 205 TYR A C 1
ATOM 1419 O O . TYR A 1 185 ? 36.941 -8.279 15.880 1.00 55.42 205 TYR A O 1
ATOM 1428 N N . GLU A 1 186 ? 37.064 -6.040 15.784 1.00 56.09 206 GLU A N 1
ATOM 1429 C CA . GLU A 1 186 ? 38.112 -6.016 14.775 1.00 55.35 206 GLU A CA 1
ATOM 1430 C C . GLU A 1 186 ? 39.039 -4.823 14.989 1.00 56.81 206 GLU A C 1
ATOM 1431 O O . GLU A 1 186 ? 38.578 -3.682 15.128 1.00 54.74 206 GLU A O 1
ATOM 1437 N N . CYS A 1 187 ? 40.342 -5.090 15.018 1.00 60.18 207 CYS A N 1
ATOM 1438 C CA . CYS A 1 187 ? 41.334 -4.031 15.181 1.00 62.78 207 CYS A CA 1
ATOM 1439 C C . CYS A 1 187 ? 41.798 -3.513 13.826 1.00 62.92 207 CYS A C 1
ATOM 1440 O O . CYS A 1 187 ? 41.884 -4.263 12.854 1.00 66.04 207 CYS A O 1
ATOM 1443 N N . VAL A 1 188 ? 42.087 -2.217 13.774 1.00 63.35 208 VAL A N 1
ATOM 1444 C CA . VAL A 1 188 ? 42.408 -1.531 12.526 1.00 65.42 208 VAL A CA 1
ATOM 1445 C C . VAL A 1 188 ? 43.613 -0.603 12.691 1.00 66.21 208 VAL A C 1
ATOM 1446 O O . VAL A 1 188 ? 43.564 0.346 13.482 1.00 69.31 208 VAL A O 1
ATOM 1450 N N . ALA A 1 189 ? 44.687 -0.882 11.951 1.00 66.64 209 ALA A N 1
ATOM 1451 C CA . ALA A 1 189 ? 45.881 -0.029 11.946 1.00 68.79 209 ALA A CA 1
ATOM 1452 C C . ALA A 1 189 ? 45.902 0.862 10.710 1.00 69.18 209 ALA A C 1
ATOM 1453 O O . ALA A 1 189 ? 45.766 0.376 9.583 1.00 68.23 209 ALA A O 1
ATOM 1455 N N . THR A 1 190 ? 46.075 2.166 10.920 1.00 71.36 210 THR A N 1
ATOM 1456 C CA . THR A 1 190 ? 45.981 3.112 9.809 1.00 71.91 210 THR A CA 1
ATOM 1457 C C . THR A 1 190 ? 47.084 4.170 9.789 1.00 71.61 210 THR A C 1
ATOM 1458 O O . THR A 1 190 ? 47.274 4.895 10.763 1.00 70.88 210 THR A O 1
ATOM 1462 N N . ASN A 1 191 ? 47.802 4.264 8.673 1.00 70.74 211 ASN A N 1
ATOM 1463 C CA . ASN A 1 191 ? 48.741 5.363 8.471 1.00 70.70 211 ASN A CA 1
ATOM 1464 C C . ASN A 1 191 ? 48.693 5.923 7.048 1.00 71.30 211 ASN A C 1
ATOM 1465 O O . ASN A 1 191 ? 47.734 5.687 6.310 1.00 70.22 211 ASN A O 1
ATOM 1470 N N . SER A 1 192 ? 49.738 6.656 6.676 1.00 72.75 212 SER A N 1
ATOM 1471 C CA . SER A 1 192 ? 49.835 7.272 5.355 1.00 73.03 212 SER A CA 1
ATOM 1472 C C . SER A 1 192 ? 49.723 6.247 4.231 1.00 71.39 212 SER A C 1
ATOM 1473 O O . SER A 1 192 ? 49.036 6.480 3.235 1.00 70.69 212 SER A O 1
ATOM 1476 N N . ALA A 1 193 ? 50.402 5.116 4.399 1.00 69.64 213 ALA A N 1
ATOM 1477 C CA . ALA A 1 193 ? 50.405 4.059 3.393 1.00 68.87 213 ALA A CA 1
ATOM 1478 C C . ALA A 1 193 ? 49.000 3.515 3.156 1.00 68.11 213 ALA A C 1
ATOM 1479 O O . ALA A 1 193 ? 48.550 3.417 2.014 1.00 65.87 213 ALA A O 1
ATOM 1481 N N . GLY A 1 194 ? 48.310 3.164 4.238 1.00 67.45 214 GLY A N 1
ATOM 1482 C CA . GLY A 1 194 ? 46.956 2.656 4.128 1.00 64.88 214 GLY A CA 1
ATOM 1483 C C . GLY A 1 194 ? 46.370 2.064 5.396 1.00 63.52 214 GLY A C 1
ATOM 1484 O O . GLY A 1 194 ? 46.615 2.552 6.500 1.00 62.37 214 GLY A O 1
ATOM 1485 N N . THR A 1 195 ? 45.595 0.997 5.225 1.00 61.57 215 THR A N 1
ATOM 1486 C CA . THR A 1 195 ? 44.825 0.404 6.312 1.00 60.69 215 THR A CA 1
ATOM 1487 C C . THR A 1 195 ? 44.981 -1.114 6.357 1.00 59.83 215 THR A C 1
ATOM 1488 O O . THR A 1 195 ? 44.893 -1.782 5.327 1.00 62.03 215 THR A O 1
ATOM 1492 N N . ARG A 1 196 ? 45.213 -1.656 7.550 1.00 57.41 216 ARG A N 1
ATOM 1493 C CA . ARG A 1 196 ? 45.233 -3.105 7.724 1.00 57.70 216 ARG A CA 1
ATOM 1494 C C . ARG A 1 196 ? 44.272 -3.527 8.829 1.00 55.62 216 ARG A C 1
ATOM 1495 O O . ARG A 1 196 ? 44.179 -2.869 9.867 1.00 56.35 216 ARG A O 1
ATOM 1503 N N . TYR A 1 197 ? 43.559 -4.625 8.601 1.00 53.13 217 TYR A N 1
ATOM 1504 C CA . TYR A 1 197 ? 42.607 -5.136 9.579 1.00 54.36 217 TYR A CA 1
ATOM 1505 C C . TYR A 1 197 ? 43.154 -6.365 10.294 1.00 53.30 217 TYR A C 1
ATOM 1506 O O . TYR A 1 197 ? 44.025 -7.061 9.774 1.00 51.86 217 TYR A O 1
ATOM 1515 N N . SER A 1 198 ? 42.640 -6.624 11.491 1.00 55.82 218 SER A N 1
ATOM 1516 C CA . SER A 1 198 ? 42.980 -7.841 12.214 1.00 57.79 218 SER A CA 1
ATOM 1517 C C . SER A 1 198 ? 41.880 -8.872 12.015 1.00 58.71 218 SER A C 1
ATOM 1518 O O . SER A 1 198 ? 40.775 -8.533 11.591 1.00 55.86 218 SER A O 1
ATOM 1521 N N . ALA A 1 199 ? 42.187 -10.131 12.309 1.00 58.48 219 ALA A N 1
ATOM 1522 C CA . ALA A 1 199 ? 41.180 -11.182 12.278 1.00 58.45 219 ALA A CA 1
ATOM 1523 C C . ALA A 1 199 ? 40.107 -10.878 13.317 1.00 59.17 219 ALA A C 1
ATOM 1524 O O . ALA A 1 199 ? 40.408 -10.325 14.375 1.00 59.01 219 ALA A O 1
ATOM 1526 N N . PRO A 1 200 ? 38.847 -11.227 13.016 1.00 59.90 220 PRO A N 1
ATOM 1527 C CA . PRO A 1 200 ? 37.763 -10.925 13.956 1.00 60.24 220 PRO A CA 1
ATOM 1528 C C . PRO A 1 200 ? 37.882 -11.722 15.251 1.00 61.05 220 PRO A C 1
ATOM 1529 O O . PRO A 1 200 ? 38.312 -12.876 15.237 1.00 63.79 220 PRO A O 1
ATOM 1533 N N . ALA A 1 201 ? 37.507 -11.091 16.358 1.00 60.83 221 ALA A N 1
ATOM 1534 C CA . ALA A 1 201 ? 37.569 -11.719 17.669 1.00 61.47 221 ALA A CA 1
ATOM 1535 C C . ALA A 1 201 ? 36.226 -11.613 18.375 1.00 61.42 221 ALA A C 1
ATOM 1536 O O . ALA A 1 201 ? 35.747 -10.513 18.658 1.00 60.28 221 ALA A O 1
ATOM 1538 N N . ASN A 1 202 ? 35.620 -12.763 18.653 1.00 62.20 222 ASN A N 1
ATOM 1539 C CA . ASN A 1 202 ? 34.364 -12.800 19.385 1.00 63.06 222 ASN A CA 1
ATOM 1540 C C . ASN A 1 202 ? 34.559 -12.455 20.854 1.00 63.84 222 ASN A C 1
ATOM 1541 O O . ASN A 1 202 ? 35.474 -12.957 21.508 1.00 64.26 222 ASN A O 1
ATOM 1546 N N . LEU A 1 203 ? 33.698 -11.581 21.359 1.00 64.20 223 LEU A N 1
ATOM 1547 C CA . LEU A 1 203 ? 33.619 -11.314 22.785 1.00 63.85 223 LEU A CA 1
ATOM 1548 C C . LEU A 1 203 ? 32.327 -11.916 23.309 1.00 61.72 223 LEU A C 1
ATOM 1549 O O . LEU A 1 203 ? 31.250 -11.641 22.773 1.00 62.66 223 LEU A O 1
ATOM 1554 N N . TYR A 1 204 ? 32.439 -12.756 24.333 1.00 58.87 224 TYR A N 1
ATOM 1555 C CA . TYR A 1 204 ? 31.268 -13.334 24.984 1.00 55.88 224 TYR A CA 1
ATOM 1556 C C . TYR A 1 204 ? 31.149 -12.801 26.408 1.00 54.74 224 TYR A C 1
ATOM 1557 O O . TYR A 1 204 ? 32.153 -12.485 27.045 1.00 57.33 224 TYR A O 1
ATOM 1566 N N . VAL A 1 205 ? 29.920 -12.692 26.900 1.00 52.87 225 VAL A N 1
ATOM 1567 C CA . VAL A 1 205 ? 29.687 -12.246 28.270 1.00 51.66 225 VAL A CA 1
ATOM 1568 C C . VAL A 1 205 ? 28.838 -13.255 29.030 1.00 51.96 225 VAL A C 1
ATOM 1569 O O . VAL A 1 205 ? 27.710 -13.555 28.638 1.00 55.86 225 VAL A O 1
ATOM 1573 N N . ARG A 1 206 ? 29.395 -13.776 30.117 1.00 51.30 226 ARG A N 1
ATOM 1574 C CA . ARG A 1 206 ? 28.719 -14.777 30.929 1.00 50.51 226 ARG A CA 1
ATOM 1575 C C . ARG A 1 206 ? 28.369 -14.220 32.300 1.00 51.23 226 ARG A C 1
ATOM 1576 O O . ARG A 1 206 ? 28.707 -13.081 32.623 1.00 50.38 226 ARG A O 1
ATOM 1584 N N . GLU A 1 207 ? 27.690 -15.033 33.102 1.00 54.37 227 GLU A N 1
ATOM 1585 C CA . GLU A 1 207 ? 27.405 -14.681 34.485 1.00 57.13 227 GLU A CA 1
ATOM 1586 C C . GLU A 1 207 ? 28.622 -14.969 35.352 1.00 60.36 227 GLU A C 1
ATOM 1587 O O . GLU A 1 207 ? 29.503 -15.734 34.960 1.00 65.41 227 GLU A O 1
ATOM 1593 N N . LEU A 1 208 ? 28.672 -14.354 36.528 1.00 62.56 228 LEU A N 1
ATOM 1594 C CA . LEU A 1 208 ? 29.786 -14.573 37.440 1.00 65.50 228 LEU A CA 1
ATOM 1595 C C . LEU A 1 208 ? 29.731 -15.968 38.043 1.00 66.36 228 LEU A C 1
ATOM 1596 O O . LEU A 1 208 ? 28.660 -16.460 38.399 1.00 68.88 228 LEU A O 1
ATOM 1601 N N . ARG A 1 209 ? 30.892 -16.605 38.148 1.00 67.39 229 ARG A N 1
ATOM 1602 C CA . ARG A 1 209 ? 30.983 -17.900 38.802 1.00 68.63 229 ARG A CA 1
ATOM 1603 C C . ARG A 1 209 ? 30.798 -17.734 40.302 1.00 71.54 229 ARG A C 1
ATOM 1604 O O . ARG A 1 209 ? 31.660 -17.177 40.981 1.00 77.70 229 ARG A O 1
ATOM 1612 N N . GLU A 1 210 ? 29.664 -18.204 40.811 1.00 72.81 230 GLU A N 1
ATOM 1613 C CA . GLU A 1 210 ? 29.406 -18.183 42.244 1.00 72.58 230 GLU A CA 1
ATOM 1614 C C . GLU A 1 210 ? 30.430 -19.047 42.967 1.00 69.93 230 GLU A C 1
ATOM 1615 O O . GLU A 1 210 ? 30.523 -20.250 42.721 1.00 66.52 230 GLU A O 1
ATOM 1621 N N . VAL A 1 211 ? 31.208 -18.427 43.847 1.00 70.65 231 VAL A N 1
ATOM 1622 C CA . VAL A 1 211 ? 32.204 -19.156 44.619 1.00 72.08 231 VAL A CA 1
ATOM 1623 C C . VAL A 1 211 ? 31.870 -19.109 46.102 1.00 77.07 231 VAL A C 1
ATOM 1624 O O . VAL A 1 211 ? 31.756 -18.032 46.688 1.00 81.14 231 VAL A O 1
ATOM 1628 N N . ARG A 1 212 ? 31.706 -20.282 46.703 1.00 80.50 232 ARG A N 1
ATOM 1629 C CA . ARG A 1 212 ? 31.472 -20.376 48.136 1.00 81.92 232 ARG A CA 1
ATOM 1630 C C . ARG A 1 212 ? 32.692 -19.855 48.885 1.00 79.87 232 ARG A C 1
ATOM 1631 O O . ARG A 1 212 ? 33.821 -20.248 48.592 1.00 79.49 232 ARG A O 1
ATOM 1639 N N . ARG A 1 213 ? 32.464 -18.964 49.845 1.00 76.37 233 ARG A N 1
ATOM 1640 C CA . ARG A 1 213 ? 33.561 -18.349 50.583 1.00 74.00 233 ARG A CA 1
ATOM 1641 C C . ARG A 1 213 ? 33.838 -19.067 51.899 1.00 74.47 233 ARG A C 1
ATOM 1642 O O . ARG A 1 213 ? 32.923 -19.354 52.672 1.00 73.61 233 ARG A O 1
ATOM 1650 N N . VAL A 1 214 ? 35.114 -19.355 52.139 1.00 75.70 234 VAL A N 1
ATOM 1651 C CA . VAL A 1 214 ? 35.545 -20.090 53.322 1.00 74.16 234 VAL A CA 1
ATOM 1652 C C . VAL A 1 214 ? 36.720 -19.385 53.997 1.00 72.81 234 VAL A C 1
ATOM 1653 O O . VAL A 1 214 ? 37.670 -18.981 53.325 1.00 76.61 234 VAL A O 1
ATOM 1657 N N . PRO A 1 215 ? 36.654 -19.221 55.328 1.00 69.19 235 PRO A N 1
ATOM 1658 C CA . PRO A 1 215 ? 37.778 -18.677 56.098 1.00 67.32 235 PRO A CA 1
ATOM 1659 C C . PRO A 1 215 ? 38.978 -19.624 56.091 1.00 65.03 235 PRO A C 1
ATOM 1660 O O . PRO A 1 215 ? 38.807 -20.811 55.816 1.00 61.35 235 PRO A O 1
ATOM 1664 N N . PRO A 1 216 ? 40.181 -19.102 56.386 1.00 64.67 236 PRO A N 1
ATOM 1665 C CA . PRO A 1 216 ? 41.415 -19.894 56.331 1.00 64.20 236 PRO A CA 1
ATOM 1666 C C . PRO A 1 216 ? 41.428 -21.122 57.239 1.00 63.51 236 PRO A C 1
ATOM 1667 O O . PRO A 1 216 ? 40.911 -21.092 58.357 1.00 64.18 236 PRO A O 1
ATOM 1671 N N . ARG A 1 217 ? 42.017 -22.200 56.731 1.00 63.69 237 ARG A N 1
ATOM 1672 C CA . ARG A 1 217 ? 42.278 -23.397 57.520 1.00 65.87 237 ARG A CA 1
ATOM 1673 C C . ARG A 1 217 ? 43.676 -23.913 57.202 1.00 64.06 237 ARG A C 1
ATOM 1674 O O . ARG A 1 217 ? 44.110 -23.876 56.050 1.00 65.21 237 ARG A O 1
ATOM 1682 N N . PHE A 1 218 ? 44.377 -24.388 58.226 1.00 62.61 238 PHE A N 1
ATOM 1683 C CA . PHE A 1 218 ? 45.714 -24.939 58.047 1.00 59.51 238 PHE A CA 1
ATOM 1684 C C . PHE A 1 218 ? 45.667 -26.365 57.513 1.00 56.27 238 PHE A C 1
ATOM 1685 O O . PHE A 1 218 ? 45.472 -27.315 58.272 1.00 54.42 238 PHE A O 1
ATOM 1693 N N . SER A 1 219 ? 45.848 -26.505 56.204 1.00 55.27 239 SER A N 1
ATOM 1694 C CA . SER A 1 219 ? 45.946 -27.818 55.581 1.00 57.52 239 SER A CA 1
ATOM 1695 C C . SER A 1 219 ? 47.201 -28.541 56.072 1.00 60.89 239 SER A C 1
ATOM 1696 O O . SER A 1 219 ? 47.145 -29.715 56.445 1.00 62.88 239 SER A O 1
ATOM 1699 N N . ILE A 1 220 ? 48.331 -27.837 56.067 1.00 64.21 240 ILE A N 1
ATOM 1700 C CA . ILE A 1 220 ? 49.547 -28.351 56.694 1.00 64.02 240 ILE A CA 1
ATOM 1701 C C . ILE A 1 220 ? 50.018 -27.403 57.795 1.00 64.28 240 ILE A C 1
ATOM 1702 O O . ILE A 1 220 ? 50.581 -26.342 57.510 1.00 63.88 240 ILE A O 1
ATOM 1707 N N . PRO A 1 221 ? 49.782 -27.779 59.063 1.00 66.64 241 PRO A N 1
ATOM 1708 C CA . PRO A 1 221 ? 50.194 -26.935 60.189 1.00 69.90 241 PRO A CA 1
ATOM 1709 C C . PRO A 1 221 ? 51.704 -26.956 60.402 1.00 75.70 241 PRO A C 1
ATOM 1710 O O . PRO A 1 221 ? 52.356 -27.937 60.048 1.00 75.44 241 PRO A O 1
ATOM 1714 N N . PRO A 1 222 ? 52.258 -25.875 60.970 1.00 79.21 242 PRO A N 1
ATOM 1715 C CA . PRO A 1 222 ? 53.694 -25.835 61.266 1.00 79.50 242 PRO A CA 1
ATOM 1716 C C . PRO A 1 222 ? 54.067 -26.799 62.390 1.00 80.79 242 PRO A C 1
ATOM 1717 O O . PRO A 1 222 ? 53.564 -26.670 63.506 1.00 79.11 242 PRO A O 1
ATOM 1721 N N . THR A 1 223 ? 54.942 -27.754 62.090 1.00 83.61 243 THR A N 1
ATOM 1722 C CA . THR A 1 223 ? 55.311 -28.791 63.047 1.00 85.43 243 THR A CA 1
ATOM 1723 C C . THR A 1 223 ? 56.446 -28.367 63.975 1.00 88.08 243 THR A C 1
ATOM 1724 O O . THR A 1 223 ? 57.166 -27.407 63.701 1.00 89.01 243 THR A O 1
ATOM 1728 N N . ASN A 1 224 ? 56.593 -29.096 65.078 1.00 88.86 244 ASN A N 1
ATOM 1729 C CA . ASN A 1 224 ? 57.658 -28.844 66.041 1.00 88.58 244 ASN A CA 1
ATOM 1730 C C . ASN A 1 224 ? 58.898 -29.671 65.724 1.00 89.05 244 ASN A C 1
ATOM 1731 O O . ASN A 1 224 ? 58.796 -30.769 65.176 1.00 83.90 244 ASN A O 1
ATOM 1736 N N . HIS A 1 225 ? 60.068 -29.146 66.070 1.00 93.16 245 HIS A N 1
ATOM 1737 C CA . HIS A 1 225 ? 61.319 -29.830 65.768 1.00 96.06 245 HIS A CA 1
ATOM 1738 C C . HIS A 1 225 ? 62.354 -29.707 66.879 1.00 96.75 245 HIS A C 1
ATOM 1739 O O . HIS A 1 225 ? 62.435 -28.687 67.563 1.00 97.27 245 HIS A O 1
ATOM 1746 N N . GLU A 1 226 ? 63.141 -30.764 67.049 1.00 99.07 246 GLU A N 1
ATOM 1747 C CA . GLU A 1 226 ? 64.329 -30.717 67.888 1.00 98.69 246 GLU A CA 1
ATOM 1748 C C . GLU A 1 226 ? 65.547 -30.937 67.003 1.00 98.02 246 GLU A C 1
ATOM 1749 O O . GLU A 1 226 ? 65.571 -31.862 66.191 1.00 94.99 246 GLU A O 1
ATOM 1755 N N . ILE A 1 227 ? 66.552 -30.083 67.150 1.00 101.36 247 ILE A N 1
ATOM 1756 C CA . ILE A 1 227 ? 67.728 -30.157 66.294 1.00 107.53 247 ILE A CA 1
ATOM 1757 C C . ILE A 1 227 ? 69.027 -29.999 67.068 1.00 108.59 247 ILE A C 1
ATOM 1758 O O . ILE A 1 227 ? 69.081 -29.288 68.074 1.00 109.56 247 ILE A O 1
ATOM 1763 N N . MET A 1 228 ? 70.067 -30.678 66.596 1.00 108.41 248 MET A N 1
ATOM 1764 C CA . MET A 1 228 ? 71.420 -30.423 67.068 1.00 106.94 248 MET A CA 1
ATOM 1765 C C . MET A 1 228 ? 71.728 -28.951 66.836 1.00 101.97 248 MET A C 1
ATOM 1766 O O . MET A 1 228 ? 71.435 -28.423 65.763 1.00 99.31 248 MET A O 1
ATOM 1771 N N . PRO A 1 229 ? 72.305 -28.284 67.848 1.00 98.95 249 PRO A N 1
ATOM 1772 C CA . PRO A 1 229 ? 72.593 -26.844 67.800 1.00 97.93 249 PRO A CA 1
ATOM 1773 C C . PRO A 1 229 ? 73.370 -26.454 66.546 1.00 96.27 249 PRO A C 1
ATOM 1774 O O . PRO A 1 229 ? 74.315 -27.148 66.171 1.00 97.39 249 PRO A O 1
ATOM 1778 N N . GLY A 1 230 ? 72.966 -25.365 65.902 1.00 95.58 250 GLY A N 1
ATOM 1779 C CA . GLY A 1 230 ? 73.609 -24.928 64.677 1.00 94.77 250 GLY A CA 1
ATOM 1780 C C . GLY A 1 230 ? 73.126 -25.691 63.460 1.00 94.11 250 GLY A C 1
ATOM 1781 O O . GLY A 1 230 ? 73.694 -25.570 62.374 1.00 88.70 250 GLY A O 1
ATOM 1782 N N . GLY A 1 231 ? 72.077 -26.485 63.648 1.00 95.29 251 GLY A N 1
ATOM 1783 C CA . GLY A 1 231 ? 71.470 -27.220 62.557 1.00 94.39 251 GLY A CA 1
ATOM 1784 C C . GLY A 1 231 ? 70.516 -26.327 61.793 1.00 92.46 251 GLY A C 1
ATOM 1785 O O . GLY A 1 231 ? 70.236 -25.199 62.209 1.00 89.76 251 GLY A O 1
ATOM 1786 N N . SER A 1 232 ? 70.013 -26.831 60.673 1.00 91.70 252 SER A N 1
ATOM 1787 C CA . SER A 1 232 ? 69.143 -26.039 59.820 1.00 91.69 252 SER A CA 1
ATOM 1788 C C . SER A 1 232 ? 67.823 -26.755 59.568 1.00 89.75 252 SER A C 1
ATOM 1789 O O . SER A 1 232 ? 67.799 -27.875 59.042 1.00 90.13 252 SER A O 1
ATOM 1792 N N . VAL A 1 233 ? 66.720 -26.116 59.943 1.00 88.83 253 VAL A N 1
ATOM 1793 C CA . VAL A 1 233 ? 65.418 -26.736 59.745 1.00 87.10 253 VAL A CA 1
ATOM 1794 C C . VAL A 1 233 ? 64.477 -25.914 58.852 1.00 85.14 253 VAL A C 1
ATOM 1795 O O . VAL A 1 233 ? 64.489 -24.689 58.876 1.00 81.82 253 VAL A O 1
ATOM 1799 N N . ASN A 1 234 ? 63.688 -26.611 58.040 1.00 85.50 254 ASN A N 1
ATOM 1800 C CA . ASN A 1 234 ? 62.784 -25.974 57.095 1.00 86.86 254 ASN A CA 1
ATOM 1801 C C . ASN A 1 234 ? 61.348 -26.351 57.429 1.00 84.37 254 ASN A C 1
ATOM 1802 O O . ASN A 1 234 ? 60.930 -27.490 57.207 1.00 82.13 254 ASN A O 1
ATOM 1807 N N . ILE A 1 235 ? 60.601 -25.400 57.978 1.00 84.04 255 ILE A N 1
ATOM 1808 C CA . ILE A 1 235 ? 59.249 -25.670 58.445 1.00 84.71 255 ILE A CA 1
ATOM 1809 C C . ILE A 1 235 ? 58.203 -25.330 57.385 1.00 81.38 255 ILE A C 1
ATOM 1810 O O . ILE A 1 235 ? 58.173 -24.220 56.863 1.00 77.51 255 ILE A O 1
ATOM 1815 N N . THR A 1 236 ? 57.340 -26.292 57.080 1.00 78.70 256 THR A N 1
ATOM 1816 C CA . THR A 1 236 ? 56.328 -26.114 56.046 1.00 76.99 256 THR A CA 1
ATOM 1817 C C . THR A 1 236 ? 54.991 -25.666 56.626 1.00 74.79 256 THR A C 1
ATOM 1818 O O . THR A 1 236 ? 54.396 -26.368 57.439 1.00 74.75 256 THR A O 1
ATOM 18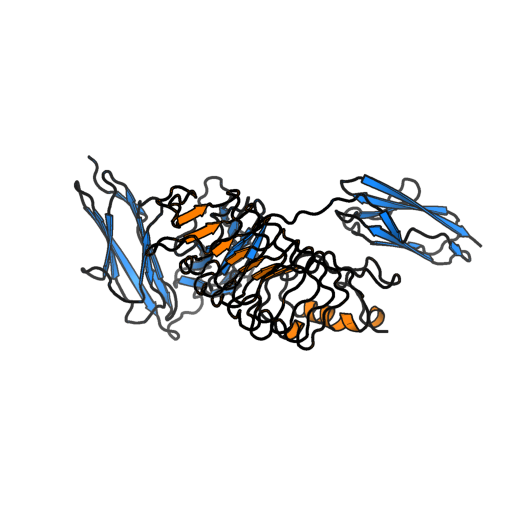22 N N . CYS A 1 237 ? 54.518 -24.499 56.202 1.00 71.47 257 CYS A N 1
ATOM 1823 C CA . CYS A 1 237 ? 53.203 -24.019 56.613 1.00 71.29 257 CYS A CA 1
ATOM 1824 C C . CYS A 1 237 ? 52.315 -23.806 55.393 1.00 68.95 257 CYS A C 1
ATOM 1825 O O . CYS A 1 237 ? 52.647 -23.021 54.509 1.00 66.29 257 CYS A O 1
ATOM 1828 N N . VAL A 1 238 ? 51.193 -24.518 55.341 1.00 69.19 258 VAL A N 1
ATOM 1829 C CA . VAL A 1 238 ? 50.273 -24.426 54.205 1.00 68.81 258 VAL A CA 1
ATOM 1830 C C . VAL A 1 238 ? 48.832 -24.210 54.672 1.00 66.52 258 VAL A C 1
ATOM 1831 O O . VAL A 1 238 ? 48.317 -24.981 55.485 1.00 66.53 258 VAL A O 1
ATOM 1835 N N . ALA A 1 239 ? 48.182 -23.168 54.160 1.00 66.31 259 ALA A N 1
ATOM 1836 C CA . ALA A 1 239 ? 46.810 -22.860 54.549 1.00 64.64 259 ALA A CA 1
ATOM 1837 C C . ALA A 1 239 ? 45.900 -22.833 53.325 1.00 61.54 259 ALA A C 1
ATOM 1838 O O . ALA A 1 239 ? 46.362 -22.569 52.217 1.00 59.18 259 ALA A O 1
ATOM 1840 N N . VAL A 1 240 ? 44.612 -23.106 53.519 1.00 63.37 260 VAL A N 1
ATOM 1841 C CA . VAL A 1 240 ? 43.665 -23.100 52.404 1.00 63.91 260 VAL A CA 1
ATOM 1842 C C . VAL A 1 240 ? 42.424 -22.259 52.703 1.00 61.10 260 VAL A C 1
ATOM 1843 O O . VAL A 1 240 ? 42.294 -21.691 53.786 1.00 58.21 260 VAL A O 1
ATOM 1847 N N . GLY A 1 241 ? 41.517 -22.183 51.733 1.00 62.58 261 GLY A N 1
ATOM 1848 C CA . GLY A 1 241 ? 40.302 -21.396 51.867 1.00 62.05 261 GLY A CA 1
ATOM 1849 C C . GLY A 1 241 ? 40.001 -20.603 50.609 1.00 60.21 261 GLY A C 1
ATOM 1850 O O . GLY A 1 241 ? 40.739 -20.686 49.628 1.00 59.16 261 GLY A O 1
ATOM 1851 N N . SER A 1 242 ? 38.916 -19.835 50.630 1.00 59.74 262 SER A N 1
ATOM 1852 C CA . SER A 1 242 ? 38.554 -19.002 49.487 1.00 57.75 262 SER A CA 1
ATOM 1853 C C . SER A 1 242 ? 38.062 -17.633 49.952 1.00 54.97 262 SER A C 1
ATOM 1854 O O . SER A 1 242 ? 37.046 -17.541 50.640 1.00 52.46 262 SER A O 1
ATOM 1857 N N . PRO A 1 243 ? 38.784 -16.560 49.583 1.00 54.18 263 PRO A N 1
ATOM 1858 C CA . PRO A 1 243 ? 40.003 -16.541 48.763 1.00 53.72 263 PRO A CA 1
ATOM 1859 C C . PRO A 1 243 ? 41.201 -17.184 49.456 1.00 53.96 263 PRO A C 1
ATOM 1860 O O . PRO A 1 243 ? 41.276 -17.162 50.686 1.00 52.42 263 PRO A O 1
ATOM 1864 N N . MET A 1 244 ? 42.106 -17.763 48.672 1.00 53.90 264 MET A N 1
ATOM 1865 C CA . MET A 1 244 ? 43.289 -18.416 49.217 1.00 52.27 264 MET A CA 1
ATOM 1866 C C . MET A 1 244 ? 44.102 -17.410 50.023 1.00 51.52 264 MET A C 1
ATOM 1867 O O . MET A 1 244 ? 44.558 -16.401 49.485 1.00 51.62 264 MET A O 1
ATOM 1872 N N . PRO A 1 245 ? 44.274 -17.681 51.323 1.00 51.62 265 PRO A N 1
ATOM 1873 C CA . PRO A 1 245 ? 44.904 -16.721 52.233 1.00 51.40 265 PRO A CA 1
ATOM 1874 C C . PRO A 1 245 ? 46.418 -16.646 52.091 1.00 51.34 265 PRO A C 1
ATOM 1875 O O . PRO A 1 245 ? 47.064 -17.649 51.785 1.00 48.32 265 PRO A O 1
ATOM 1879 N N . TYR A 1 246 ? 46.972 -15.459 52.314 1.00 53.65 266 TYR A N 1
ATOM 1880 C CA . TYR A 1 246 ? 48.416 -15.286 52.366 1.00 55.29 266 TYR A CA 1
ATOM 1881 C C . TYR A 1 246 ? 48.982 -16.055 53.551 1.00 56.72 266 TYR A C 1
ATOM 1882 O O . TYR A 1 246 ? 48.297 -16.242 54.557 1.00 58.42 266 TYR A O 1
ATOM 1891 N N . VAL A 1 247 ? 50.232 -16.491 53.432 1.00 58.75 267 VAL A N 1
ATOM 1892 C CA . VAL A 1 247 ? 50.914 -17.167 54.531 1.00 61.93 267 VAL A CA 1
ATOM 1893 C C . VAL A 1 247 ? 52.199 -16.423 54.895 1.00 63.34 267 VAL A C 1
ATOM 1894 O O . VAL A 1 247 ? 53.056 -16.181 54.042 1.00 65.78 267 VAL A O 1
ATOM 1898 N N . LYS A 1 248 ? 52.316 -16.068 56.172 1.00 64.02 268 LYS A N 1
ATOM 1899 C CA . LYS A 1 248 ? 53.388 -15.205 56.664 1.00 64.18 268 LYS A CA 1
ATOM 1900 C C . LYS A 1 248 ? 54.092 -15.834 57.865 1.00 64.23 268 LYS A C 1
ATOM 1901 O O . LYS A 1 248 ? 53.471 -16.550 58.641 1.00 63.51 268 LYS A O 1
ATOM 1907 N N . TRP A 1 249 ? 55.388 -15.582 58.016 1.00 64.79 269 TRP A N 1
ATOM 1908 C CA . TRP A 1 249 ? 56.105 -16.078 59.184 1.00 63.25 269 TRP A CA 1
ATOM 1909 C C . TRP A 1 249 ? 56.504 -14.942 60.118 1.00 63.63 269 TRP A C 1
ATOM 1910 O O . TRP A 1 249 ? 57.019 -13.913 59.686 1.00 60.87 269 TRP A O 1
ATOM 1921 N N . MET A 1 250 ? 56.251 -15.144 61.407 1.00 67.16 270 MET A N 1
ATOM 1922 C CA . MET A 1 250 ? 56.574 -14.152 62.424 1.00 72.67 270 MET A CA 1
ATOM 1923 C C . MET A 1 250 ? 57.422 -14.742 63.550 1.00 77.44 270 MET A C 1
ATOM 1924 O O . MET A 1 250 ? 57.278 -15.912 63.905 1.00 80.28 270 MET A O 1
ATOM 1929 N N . LEU A 1 251 ? 58.304 -13.917 64.106 1.00 79.52 271 LEU A N 1
ATOM 1930 C CA . LEU A 1 251 ? 59.025 -14.261 65.327 1.00 80.84 271 LEU A CA 1
ATOM 1931 C C . LEU A 1 251 ? 58.642 -13.272 66.425 1.00 81.12 271 LEU A C 1
ATOM 1932 O O . LEU A 1 251 ? 59.117 -12.137 66.446 1.00 82.43 271 LEU A O 1
ATOM 1937 N N . GLY A 1 252 ? 57.774 -13.708 67.330 1.00 81.93 272 GLY A N 1
ATOM 1938 C CA . GLY A 1 252 ? 57.176 -12.806 68.295 1.00 83.43 272 GLY A CA 1
ATOM 1939 C C . GLY A 1 252 ? 56.243 -11.857 67.567 1.00 85.64 272 GLY A C 1
ATOM 1940 O O . GLY A 1 252 ? 55.302 -12.292 66.903 1.00 89.29 272 GLY A O 1
ATOM 1941 N N . ALA A 1 253 ? 56.507 -10.560 67.682 1.00 85.09 273 ALA A N 1
ATOM 1942 C CA . ALA A 1 253 ? 55.741 -9.560 66.947 1.00 84.17 273 ALA A CA 1
ATOM 1943 C C . ALA A 1 253 ? 56.545 -9.029 65.763 1.00 83.16 273 ALA A C 1
ATOM 1944 O O . ALA A 1 253 ? 56.164 -8.042 65.135 1.00 83.41 273 ALA A O 1
ATOM 1946 N N . GLU A 1 254 ? 57.658 -9.691 65.461 1.00 83.30 274 GLU A N 1
ATOM 1947 C CA . GLU A 1 254 ? 58.513 -9.277 64.354 1.00 83.21 274 GLU A CA 1
ATOM 1948 C C . GLU A 1 254 ? 58.148 -10.010 63.068 1.00 81.29 274 GLU A C 1
ATOM 1949 O O . GLU A 1 254 ? 58.117 -11.240 63.034 1.00 80.86 274 GLU A O 1
ATOM 1955 N N . ASP A 1 255 ? 57.879 -9.251 62.011 1.00 77.92 275 ASP A N 1
ATOM 1956 C CA . ASP A 1 255 ? 57.542 -9.835 60.716 1.00 77.47 275 ASP A CA 1
ATOM 1957 C C . ASP A 1 255 ? 58.791 -10.267 59.956 1.00 76.46 275 ASP A C 1
ATOM 1958 O O . ASP A 1 255 ? 59.714 -9.477 59.757 1.00 78.57 275 ASP A O 1
ATOM 1963 N N . LEU A 1 256 ? 58.810 -11.525 59.530 1.00 76.02 276 LEU A N 1
ATOM 1964 C CA . LEU A 1 256 ? 59.951 -12.072 58.806 1.00 74.94 276 LEU A CA 1
ATOM 1965 C C . LEU A 1 256 ? 59.742 -12.015 57.296 1.00 73.49 276 LEU A C 1
ATOM 1966 O O . LEU A 1 256 ? 60.647 -11.640 56.550 1.00 72.62 276 LEU A O 1
ATOM 1971 N N . THR A 1 257 ? 58.548 -12.388 56.848 1.00 74.38 277 THR A N 1
ATOM 1972 C CA . THR A 1 257 ? 58.238 -12.383 55.424 1.00 74.92 277 THR A CA 1
ATOM 1973 C C . THR A 1 257 ? 57.819 -10.988 54.959 1.00 74.19 277 THR A C 1
ATOM 1974 O O . THR A 1 257 ? 56.955 -10.357 55.567 1.00 74.22 277 THR A O 1
ATOM 1978 N N . PRO A 1 258 ? 58.439 -10.507 53.871 1.00 74.06 278 PRO A N 1
ATOM 1979 C CA . PRO A 1 258 ? 58.198 -9.168 53.319 1.00 74.36 278 PRO A CA 1
ATOM 1980 C C . PRO A 1 258 ? 56.856 -9.070 52.594 1.00 75.78 278 PRO A C 1
ATOM 1981 O O . PRO A 1 258 ? 56.553 -9.930 51.767 1.00 72.98 278 PRO A O 1
ATOM 1985 N N . GLU A 1 259 ? 56.088 -8.023 52.895 1.00 76.83 279 GLU A N 1
ATOM 1986 C CA . GLU A 1 259 ? 54.7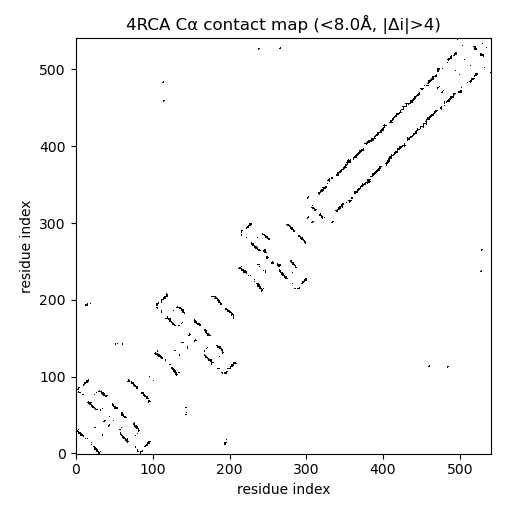23 -7.844 52.390 1.00 76.77 279 GLU A CA 1
ATOM 1987 C C . GLU A 1 259 ? 54.613 -7.869 50.862 1.00 78.32 279 GLU A C 1
ATOM 1988 O O . GLU A 1 259 ? 53.587 -8.281 50.317 1.00 76.29 279 GLU A O 1
ATOM 1994 N N . ASP A 1 260 ? 55.665 -7.426 50.177 1.00 81.13 280 ASP A N 1
ATOM 1995 C CA . ASP A 1 260 ? 55.649 -7.326 48.717 1.00 86.61 280 ASP A CA 1
ATOM 1996 C C . ASP A 1 260 ? 55.524 -8.691 48.042 1.00 88.50 280 ASP A C 1
ATOM 1997 O O . ASP A 1 260 ? 54.722 -8.866 47.123 1.00 89.50 280 ASP A O 1
ATOM 2002 N N . ASP A 1 261 ? 56.329 -9.647 48.497 1.00 88.91 281 ASP A N 1
ATOM 2003 C CA . ASP A 1 261 ? 56.222 -11.032 48.045 1.00 86.76 281 ASP A CA 1
ATOM 2004 C C . ASP A 1 261 ? 55.753 -11.949 49.175 1.00 83.32 281 ASP A C 1
ATOM 2005 O O . ASP A 1 261 ? 56.490 -12.828 49.618 1.00 86.31 281 ASP A O 1
ATOM 2010 N N . MET A 1 262 ? 54.530 -11.728 49.647 1.00 78.27 282 MET A N 1
ATOM 2011 C CA . MET A 1 262 ? 53.908 -12.613 50.629 1.00 74.81 282 MET A CA 1
ATOM 2012 C C . MET A 1 262 ? 53.216 -13.740 49.870 1.00 72.31 282 MET A C 1
ATOM 2013 O O . MET A 1 262 ? 52.302 -13.481 49.092 1.00 72.63 282 MET A O 1
ATOM 2018 N N . PRO A 1 263 ? 53.652 -14.994 50.079 1.00 69.58 283 PRO A N 1
ATOM 2019 C CA . PRO A 1 263 ? 53.141 -16.099 49.258 1.00 68.86 283 PRO A CA 1
ATOM 2020 C C . PRO A 1 263 ? 51.672 -16.420 49.533 1.00 68.23 283 PRO A C 1
ATOM 2021 O O . PRO A 1 263 ? 51.211 -16.291 50.666 1.00 65.20 283 PRO A O 1
ATOM 2025 N N . ILE A 1 264 ? 50.947 -16.826 48.496 1.00 69.36 284 ILE A N 1
ATOM 2026 C CA . ILE A 1 264 ? 49.544 -17.195 48.638 1.00 72.34 284 ILE A CA 1
ATOM 2027 C C . ILE A 1 264 ? 49.409 -18.710 48.735 1.00 72.86 284 ILE A C 1
ATOM 2028 O O . ILE A 1 264 ? 49.710 -19.434 47.788 1.00 73.04 284 ILE A O 1
ATOM 2033 N N . GLY A 1 265 ? 48.978 -19.188 49.898 1.00 71.02 285 GLY A N 1
ATOM 2034 C CA . GLY A 1 265 ? 48.735 -20.606 50.099 1.00 69.06 285 GLY A CA 1
ATOM 2035 C C . GLY A 1 265 ? 49.812 -21.352 50.869 1.00 67.77 285 GLY A C 1
ATOM 2036 O O . GLY A 1 265 ? 49.504 -22.179 51.729 1.00 65.44 285 GLY A O 1
ATOM 2037 N N . ARG A 1 266 ? 51.076 -21.061 50.571 1.00 67.44 286 ARG A N 1
ATOM 2038 C CA . ARG A 1 266 ? 52.174 -21.864 51.105 1.00 67.53 286 ARG A CA 1
ATOM 2039 C C . ARG A 1 266 ? 53.443 -21.071 51.426 1.00 66.18 286 ARG A C 1
ATOM 2040 O O . ARG A 1 266 ? 53.878 -20.227 50.645 1.00 65.49 286 ARG A O 1
ATOM 2048 N N . ASN A 1 267 ? 54.042 -21.367 52.575 1.00 66.65 287 ASN A N 1
ATOM 2049 C CA . ASN A 1 267 ? 55.285 -20.725 52.982 1.00 68.52 287 ASN A CA 1
ATOM 2050 C C . ASN A 1 267 ? 56.161 -21.682 53.785 1.00 67.82 287 ASN A C 1
ATOM 2051 O O . ASN A 1 267 ? 55.706 -22.283 54.758 1.00 68.24 287 ASN A O 1
ATOM 2056 N N . VAL A 1 268 ? 57.413 -21.830 53.365 1.00 69.00 288 VAL A N 1
ATOM 2057 C CA . VAL A 1 268 ? 58.373 -22.638 54.107 1.00 69.19 288 VAL A CA 1
ATOM 2058 C C . VAL A 1 268 ? 59.420 -21.732 54.751 1.00 69.57 288 VAL A C 1
ATOM 2059 O O . VAL A 1 268 ? 60.021 -20.883 54.086 1.00 68.48 288 VAL A O 1
ATOM 2063 N N . LEU A 1 269 ? 59.618 -21.889 56.055 1.00 72.11 289 LEU A N 1
ATOM 2064 C CA . LEU A 1 269 ? 60.608 -21.091 56.764 1.00 72.52 289 LEU A CA 1
ATOM 2065 C C . LEU A 1 269 ? 61.943 -21.823 56.823 1.00 75.67 289 LEU A C 1
ATOM 2066 O O . LEU A 1 269 ? 62.001 -22.994 57.205 1.00 73.36 289 LEU A O 1
ATOM 2071 N N . GLU A 1 270 ? 63.004 -21.123 56.429 1.00 81.31 290 GLU A N 1
ATOM 2072 C CA . GLU A 1 270 ? 64.350 -21.679 56.408 1.00 84.59 290 GLU A CA 1
ATOM 2073 C C . GLU A 1 270 ? 65.183 -21.183 57.566 1.00 80.93 290 GLU A C 1
ATOM 2074 O O . GLU A 1 270 ? 65.713 -20.072 57.520 1.00 79.50 290 GLU A O 1
ATOM 2080 N N . LEU A 1 271 ? 65.318 -22.004 58.596 1.00 79.78 291 LEU A N 1
ATOM 2081 C CA . LEU A 1 271 ? 66.106 -21.621 59.757 1.00 81.07 291 LEU A CA 1
ATOM 2082 C C . LEU A 1 271 ? 67.519 -22.209 59.699 1.00 83.81 291 LEU A C 1
ATOM 2083 O O . LEU A 1 271 ? 67.689 -23.427 59.685 1.00 81.07 291 LEU A O 1
ATOM 2088 N N . ASN A 1 272 ? 68.522 -21.336 59.650 1.00 87.95 292 ASN A N 1
ATOM 2089 C CA . ASN A 1 272 ? 69.916 -21.753 59.568 1.00 92.69 292 ASN A CA 1
ATOM 2090 C C . ASN A 1 272 ? 70.677 -21.326 60.815 1.00 91.64 292 ASN A C 1
ATOM 2091 O O . ASN A 1 272 ? 70.402 -20.259 61.365 1.00 94.38 292 ASN A O 1
ATOM 2096 N N . ASP A 1 273 ? 71.654 -22.132 61.228 1.00 89.77 293 ASP A N 1
ATOM 2097 C CA . ASP A 1 273 ? 72.482 -21.854 62.409 1.00 91.84 293 ASP A CA 1
ATOM 2098 C C . ASP A 1 273 ? 71.643 -21.574 63.653 1.00 93.28 293 ASP A C 1
ATOM 2099 O O . ASP A 1 273 ? 71.742 -20.504 64.257 1.00 91.28 293 ASP A O 1
ATOM 2104 N N . VAL A 1 274 ? 70.821 -22.544 64.031 1.00 96.59 294 VAL A N 1
ATOM 2105 C CA . VAL A 1 274 ? 69.974 -22.405 65.206 1.00 100.50 294 VAL A CA 1
ATOM 2106 C C . VAL A 1 274 ? 70.678 -22.931 66.451 1.00 102.96 294 VAL A C 1
ATOM 2107 O O . VAL A 1 274 ? 70.715 -24.138 66.693 1.00 105.21 294 VAL A O 1
ATOM 2111 N N . ARG A 1 275 ? 71.244 -22.019 67.234 1.00 106.39 295 ARG A N 1
ATOM 2112 C CA . ARG A 1 275 ? 71.858 -22.379 68.505 1.00 110.96 295 ARG A CA 1
ATOM 2113 C C . ARG A 1 275 ? 71.086 -21.725 69.647 1.00 112.04 295 ARG A C 1
ATOM 2114 O O . ARG A 1 275 ? 71.591 -21.589 70.762 1.00 110.78 295 ARG A O 1
ATOM 2122 N N . GLN A 1 276 ? 69.856 -21.315 69.345 1.00 112.98 296 GLN A N 1
ATOM 2123 C CA . GLN A 1 276 ? 68.953 -20.722 70.328 1.00 112.49 296 GLN A CA 1
ATOM 2124 C C . GLN A 1 276 ? 67.538 -21.261 70.127 1.00 109.97 296 GLN A C 1
ATOM 2125 O O . GLN A 1 276 ? 67.041 -21.308 69.002 1.00 111.01 296 GLN A O 1
ATOM 2131 N N . SER A 1 277 ? 66.891 -21.663 71.217 1.00 107.32 297 SER A N 1
ATOM 2132 C CA . SER A 1 277 ? 65.532 -22.195 71.148 1.00 105.11 297 SER A CA 1
ATOM 2133 C C . SER A 1 277 ? 64.510 -21.073 71.034 1.00 100.99 297 SER A C 1
ATOM 2134 O O . SER A 1 277 ? 64.687 -20.004 71.622 1.00 101.42 297 SER A O 1
ATOM 2137 N N . ALA A 1 278 ? 63.441 -21.322 70.282 1.00 97.79 298 ALA A N 1
ATOM 2138 C CA . ALA A 1 278 ? 62.428 -20.299 70.046 1.00 96.88 298 ALA A CA 1
ATOM 2139 C C . ALA A 1 278 ? 61.161 -20.865 69.429 1.00 95.11 298 ALA A C 1
ATOM 2140 O O . ALA A 1 278 ? 61.168 -21.926 68.804 1.00 89.71 298 ALA A O 1
ATOM 2142 N N . ASN A 1 279 ? 60.075 -20.125 69.600 1.00 97.18 299 ASN A N 1
ATOM 2143 C CA . ASN A 1 279 ? 58.808 -20.466 68.983 1.00 98.33 299 ASN A CA 1
ATOM 2144 C C . ASN A 1 279 ? 58.538 -19.576 67.771 1.00 97.92 299 ASN A C 1
ATOM 2145 O O . ASN A 1 279 ? 58.649 -18.354 67.856 1.00 97.88 299 ASN A O 1
ATOM 2150 N N . TYR A 1 280 ? 58.208 -20.188 66.636 1.00 96.21 300 TYR A N 1
ATOM 2151 C CA . TYR A 1 280 ? 57.925 -19.417 65.424 1.00 92.97 300 TYR A CA 1
ATOM 2152 C C . TYR A 1 280 ? 56.445 -19.476 65.057 1.00 89.07 300 TYR A C 1
ATOM 2153 O O . TYR A 1 280 ? 55.858 -20.548 65.029 1.00 88.09 300 TYR A O 1
ATOM 2162 N N . THR A 1 281 ? 55.852 -18.322 64.763 1.00 85.91 301 THR A N 1
ATOM 2163 C CA . THR A 1 281 ? 54.408 -18.235 64.548 1.00 82.27 301 THR A CA 1
ATOM 2164 C C . THR A 1 281 ? 54.028 -18.038 63.081 1.00 77.47 301 THR A C 1
ATOM 2165 O O . THR A 1 281 ? 54.261 -16.974 62.508 1.00 77.43 301 THR A O 1
ATOM 2169 N N . CYS A 1 282 ? 53.435 -19.069 62.485 1.00 72.75 302 CYS A N 1
ATOM 2170 C CA . CYS A 1 282 ? 52.888 -18.965 61.132 1.00 70.30 302 CYS A CA 1
ATOM 2171 C C . CYS A 1 282 ? 51.516 -18.299 61.182 1.00 67.85 302 CYS A C 1
ATOM 2172 O O . CYS A 1 282 ? 50.725 -18.573 62.081 1.00 66.06 302 CYS A O 1
ATOM 2175 N N . VAL A 1 283 ? 51.239 -17.420 60.222 1.00 67.27 303 VAL A N 1
ATOM 2176 C CA . VAL A 1 283 ? 49.997 -16.648 60.210 1.00 66.63 303 VAL A CA 1
ATOM 2177 C C . VAL A 1 283 ? 49.352 -16.572 58.824 1.00 64.68 303 VAL A C 1
ATOM 2178 O O . VAL A 1 283 ? 49.944 -16.049 57.878 1.00 60.32 303 VAL A O 1
ATOM 2182 N N . ALA A 1 284 ? 48.128 -17.081 58.716 1.00 66.12 304 ALA A N 1
ATOM 2183 C CA . ALA A 1 284 ? 47.383 -17.027 57.461 1.00 65.71 304 ALA A CA 1
ATOM 2184 C C . ALA A 1 284 ? 46.355 -15.897 57.475 1.00 64.12 304 ALA A C 1
ATOM 2185 O O . ALA A 1 284 ? 45.666 -15.691 58.482 1.00 64.94 304 ALA A O 1
ATOM 2187 N N . MET A 1 285 ? 46.257 -15.172 56.359 1.00 63.29 305 MET A N 1
ATOM 2188 C CA . MET A 1 285 ? 45.412 -13.974 56.290 1.00 63.72 305 MET A CA 1
ATOM 2189 C C . MET A 1 285 ? 44.553 -13.872 55.022 1.00 65.04 305 MET A C 1
ATOM 2190 O O . MET A 1 285 ? 45.062 -13.976 53.907 1.00 65.37 305 MET A O 1
ATOM 2195 N N . SER A 1 286 ? 43.252 -13.644 55.200 1.00 65.45 306 SER A N 1
ATOM 2196 C CA . SER A 1 286 ? 42.345 -13.402 54.076 1.00 64.69 306 SER A CA 1
ATOM 2197 C C . SER A 1 286 ? 41.230 -12.462 54.520 1.00 63.90 306 SER A C 1
ATOM 2198 O O . SER A 1 286 ? 41.053 -12.251 55.715 1.00 61.16 306 SER A O 1
ATOM 2201 N N . THR A 1 287 ? 40.504 -11.880 53.567 1.00 66.41 307 THR A N 1
ATOM 2202 C CA . THR A 1 287 ? 39.400 -10.960 53.866 1.00 67.29 307 THR A CA 1
ATOM 2203 C C . THR A 1 287 ? 38.284 -11.578 54.729 1.00 66.56 307 THR A C 1
ATOM 2204 O O . THR A 1 287 ? 37.425 -10.862 55.247 1.00 61.22 307 THR A O 1
ATOM 2208 N N . LEU A 1 288 ? 38.291 -12.902 54.868 1.00 68.38 308 LEU A N 1
ATOM 2209 C CA . LEU A 1 288 ? 37.338 -13.596 55.741 1.00 71.67 308 LEU A CA 1
ATOM 2210 C C . LEU A 1 288 ? 37.877 -13.854 57.157 1.00 74.03 308 LEU A C 1
ATOM 2211 O O . LEU A 1 288 ? 37.111 -14.265 58.045 1.00 77.79 308 LEU A O 1
ATOM 2216 N N . GLY A 1 289 ? 39.182 -13.642 57.355 1.00 73.75 309 GLY A N 1
ATOM 2217 C CA . GLY A 1 289 ? 39.791 -13.661 58.680 1.00 70.80 309 GLY A CA 1
ATOM 2218 C C . GLY A 1 289 ? 41.278 -14.005 58.728 1.00 68.81 309 GLY A C 1
ATOM 2219 O O . GLY A 1 289 ? 41.940 -14.212 57.704 1.00 69.36 309 GLY A O 1
ATOM 2220 N N . VAL A 1 290 ? 41.796 -14.076 59.952 1.00 66.77 310 VAL A N 1
ATOM 2221 C CA . VAL A 1 290 ? 43.209 -14.321 60.221 1.00 65.20 310 VAL A CA 1
ATOM 2222 C C . VAL A 1 290 ? 43.353 -15.433 61.249 1.00 64.99 310 VAL A C 1
ATOM 2223 O O . VAL A 1 290 ? 42.657 -15.437 62.265 1.00 63.73 310 VAL A O 1
ATOM 2227 N N . ILE A 1 291 ? 44.248 -16.378 60.985 1.00 67.04 311 ILE A N 1
ATOM 2228 C CA . ILE A 1 291 ? 44.532 -17.425 61.957 1.00 67.90 311 ILE A CA 1
ATOM 2229 C C . ILE A 1 291 ? 46.040 -17.561 62.130 1.00 68.07 311 ILE A C 1
ATOM 2230 O O . ILE A 1 291 ? 46.817 -17.062 61.315 1.00 64.54 311 ILE A O 1
ATOM 2235 N N . GLU A 1 292 ? 46.455 -18.234 63.198 1.00 71.37 312 GLU A N 1
ATOM 2236 C CA . GLU A 1 292 ? 47.875 -18.464 63.432 1.00 76.64 312 GLU A CA 1
ATOM 2237 C C . GLU A 1 292 ? 48.141 -19.780 64.160 1.00 77.15 312 GLU A C 1
ATOM 2238 O O . GLU A 1 292 ? 47.285 -20.302 64.875 1.00 77.73 312 GLU A O 1
ATOM 2244 N N . ALA A 1 293 ? 49.337 -20.318 63.948 1.00 77.20 313 ALA A N 1
ATOM 2245 C CA . ALA A 1 293 ? 49.743 -21.568 64.575 1.00 79.19 313 ALA A CA 1
ATOM 2246 C C . ALA A 1 293 ? 51.219 -21.520 64.948 1.00 83.97 313 ALA A C 1
ATOM 2247 O O . ALA A 1 293 ? 52.017 -20.866 64.277 1.00 84.70 313 ALA A O 1
ATOM 2249 N N . ILE A 1 294 ? 51.576 -22.217 66.021 1.00 85.61 314 ILE A N 1
ATOM 2250 C CA . ILE A 1 294 ? 52.935 -22.165 66.543 1.00 84.21 314 ILE A CA 1
ATOM 2251 C C . ILE A 1 294 ? 53.764 -23.382 66.135 1.00 83.34 314 ILE A C 1
ATOM 2252 O O . ILE A 1 294 ? 53.253 -24.497 66.032 1.00 82.74 314 ILE A O 1
ATOM 2257 N N . ALA A 1 295 ? 55.047 -23.141 65.895 1.00 82.25 315 ALA A N 1
ATOM 2258 C CA . ALA A 1 295 ? 56.030 -24.182 65.637 1.00 83.36 315 ALA A CA 1
ATOM 2259 C C . ALA A 1 295 ? 57.156 -24.036 66.650 1.00 85.15 315 ALA A C 1
ATOM 2260 O O . ALA A 1 295 ? 57.969 -23.111 66.560 1.00 85.77 315 ALA A O 1
ATOM 2262 N N . GLN A 1 296 ? 57.190 -24.941 67.623 1.00 87.29 316 GLN A N 1
ATOM 2263 C CA . GLN A 1 296 ? 58.162 -24.855 68.705 1.00 90.25 316 GLN A CA 1
ATOM 2264 C C . GLN A 1 296 ? 59.491 -25.497 68.321 1.00 91.13 316 GLN A C 1
ATOM 2265 O O . GLN A 1 296 ? 59.586 -26.715 68.168 1.00 89.14 316 GLN A O 1
ATOM 2271 N N . ILE A 1 297 ? 60.512 -24.660 68.168 1.00 93.42 317 ILE A N 1
ATOM 2272 C CA . ILE A 1 297 ? 61.859 -25.120 67.857 1.00 97.22 317 ILE A CA 1
ATOM 2273 C C . ILE A 1 297 ? 62.713 -25.197 69.117 1.00 97.94 317 ILE A C 1
ATOM 2274 O O . ILE A 1 297 ? 63.021 -24.175 69.742 1.00 100.97 317 ILE A O 1
ATOM 2279 N N . THR A 1 298 ? 63.088 -26.419 69.481 1.00 96.43 318 THR A N 1
ATOM 2280 C CA . THR A 1 298 ? 63.921 -26.665 70.649 1.00 94.57 318 THR A CA 1
ATOM 2281 C C . THR A 1 298 ? 65.322 -27.089 70.224 1.00 97.38 318 THR A C 1
ATOM 2282 O O . THR A 1 298 ? 65.506 -27.670 69.153 1.00 95.59 318 THR A O 1
ATOM 2286 N N . VAL A 1 299 ? 66.308 -26.794 71.064 1.00 99.76 319 VAL A N 1
ATOM 2287 C CA . VAL A 1 299 ? 67.692 -27.126 70.757 1.00 100.62 319 VAL A CA 1
ATOM 2288 C C . VAL A 1 299 ? 68.156 -28.326 71.577 1.00 103.99 319 VAL A C 1
ATOM 2289 O O . VAL A 1 299 ? 68.005 -28.354 72.798 1.00 105.16 319 VAL A O 1
ATOM 2293 N N . LYS A 1 300 ? 68.719 -29.316 70.893 1.00 107.31 320 LYS A N 1
ATOM 2294 C CA . LYS A 1 300 ? 69.174 -30.540 71.539 1.00 109.31 320 LYS A CA 1
ATOM 2295 C C . LYS A 1 300 ? 70.478 -30.317 72.298 1.00 108.91 320 LYS A C 1
ATOM 2296 O O . LYS A 1 300 ? 70.722 -30.940 73.332 1.00 107.74 320 LYS A O 1
ATOM 2302 N N . ASP B 2 3 ? 1.936 -21.787 20.258 1.00 106.04 22 ASP B N 1
ATOM 2303 C CA . ASP B 2 3 ? 0.896 -20.821 19.923 1.00 108.21 22 ASP B CA 1
ATOM 2304 C C . ASP B 2 3 ? 1.394 -19.394 20.159 1.00 107.74 22 ASP B C 1
ATOM 2305 O O . ASP B 2 3 ? 0.969 -18.456 19.482 1.00 108.68 22 ASP B O 1
ATOM 2310 N N . VAL B 2 4 ? 2.286 -19.253 21.137 1.00 107.59 23 VAL B N 1
ATOM 2311 C CA . VAL B 2 4 ? 3.045 -18.027 21.397 1.00 107.91 23 VAL B CA 1
ATOM 2312 C C . VAL B 2 4 ? 3.637 -17.524 20.063 1.00 110.80 23 VAL B C 1
ATOM 2313 O O . VAL B 2 4 ? 4.026 -18.343 19.228 1.00 114.07 23 VAL B O 1
ATOM 2317 N N . CYS B 2 5 ? 3.697 -16.210 19.820 1.00 112.59 24 CYS B N 1
ATOM 2318 C CA . CYS B 2 5 ? 3.429 -15.152 20.794 1.00 113.21 24 CYS B CA 1
ATOM 2319 C C . CYS B 2 5 ? 2.049 -14.513 20.699 1.00 112.18 24 CYS B C 1
ATOM 2320 O O . CYS B 2 5 ? 1.651 -13.765 21.592 1.00 111.06 24 CYS B O 1
ATOM 2323 N N . LYS B 2 6 ? 1.316 -14.800 19.628 1.00 111.14 25 LYS B N 1
ATOM 2324 C CA . LYS B 2 6 ? -0.016 -14.227 19.462 1.00 108.90 25 LYS B CA 1
ATOM 2325 C C . LYS B 2 6 ? -0.987 -14.853 20.460 1.00 106.68 25 LYS B C 1
ATOM 2326 O O . LYS B 2 6 ? -2.132 -14.418 20.589 1.00 108.48 25 LYS B O 1
ATOM 2332 N N . GLU B 2 7 ? -0.510 -15.875 21.166 1.00 105.88 26 GLU B N 1
ATOM 2333 C CA . GLU B 2 7 ? -1.262 -16.511 22.240 1.00 106.57 26 GLU B CA 1
ATOM 2334 C C . GLU B 2 7 ? -0.919 -15.875 23.591 1.00 104.50 26 GLU B C 1
ATOM 2335 O O . GLU B 2 7 ? -1.386 -16.333 24.635 1.00 102.21 26 GLU B O 1
ATOM 2341 N N . LYS B 2 8 ? -0.077 -14.841 23.561 1.00 103.51 27 LYS B N 1
ATOM 2342 C CA . LYS B 2 8 ? 0.183 -13.992 24.731 1.00 107.03 27 LYS B CA 1
ATOM 2343 C C . LYS B 2 8 ? 0.966 -14.705 25.852 1.00 109.45 27 LYS B C 1
ATOM 2344 O O . LYS B 2 8 ? 1.300 -14.094 26.869 1.00 112.47 27 LYS B O 1
ATOM 2350 N N . ILE B 2 9 ? 1.284 -15.983 25.653 1.00 109.93 28 ILE B N 1
ATOM 2351 C CA . ILE B 2 9 ? 1.908 -16.799 26.701 1.00 106.96 28 ILE B CA 1
ATOM 2352 C C . ILE B 2 9 ? 3.240 -16.228 27.196 1.00 105.72 28 ILE B C 1
ATOM 2353 O O . ILE B 2 9 ? 3.413 -15.997 28.393 1.00 107.21 28 ILE B O 1
ATOM 2358 N N . CYS B 2 10 ? 4.173 -16.001 26.276 1.00 102.95 29 CYS B N 1
ATOM 2359 C CA . CYS B 2 10 ? 5.472 -15.428 26.622 1.00 100.52 29 CYS B CA 1
ATOM 2360 C C . CYS B 2 10 ? 5.607 -14.002 26.096 1.00 102.75 29 CYS B C 1
ATOM 2361 O O . CYS B 2 10 ? 4.799 -13.553 25.283 1.00 106.39 29 CYS B O 1
ATOM 2364 N N . SER B 2 11 ? 6.634 -13.297 26.564 1.00 102.07 30 SER B N 1
ATOM 2365 C CA . SER B 2 11 ? 6.853 -11.906 26.183 1.00 101.55 30 SER B CA 1
ATOM 2366 C C . SER B 2 11 ? 7.927 -11.779 25.106 1.00 102.36 30 SER B C 1
ATOM 2367 O O . SER B 2 11 ? 9.109 -11.623 25.411 1.00 100.50 30 SER B O 1
ATOM 2370 N N . CYS B 2 12 ? 7.510 -11.839 23.845 1.00 106.46 31 CYS B N 1
ATOM 2371 C CA . CYS B 2 12 ? 8.442 -11.730 22.727 1.00 109.76 31 CYS B CA 1
ATOM 2372 C C . CYS B 2 12 ? 8.608 -10.286 22.264 1.00 109.05 31 CYS B C 1
ATOM 2373 O O . CYS B 2 12 ? 8.247 -9.945 21.138 1.00 107.28 31 CYS B O 1
ATOM 2376 N N . ASN B 2 13 ? 9.151 -9.438 23.133 1.00 110.15 32 ASN B N 1
ATOM 2377 C CA . ASN B 2 13 ? 9.439 -8.058 22.759 1.00 112.21 32 ASN B CA 1
ATOM 2378 C C . ASN B 2 13 ? 10.590 -8.015 21.746 1.00 114.61 32 ASN B C 1
ATOM 2379 O O . ASN B 2 13 ? 11.494 -8.849 21.791 1.00 111.92 32 ASN B O 1
ATOM 2384 N N . GLU B 2 14 ? 10.551 -7.036 20.844 1.00 117.34 33 GLU B N 1
ATOM 2385 C CA . GLU B 2 14 ? 11.260 -7.130 19.563 1.00 115.63 33 GLU B CA 1
ATOM 2386 C C . GLU B 2 14 ? 12.553 -6.323 19.418 1.00 110.92 33 GLU B C 1
ATOM 2387 O O . GLU B 2 14 ? 12.828 -5.793 18.340 1.00 104.93 33 GLU B O 1
ATOM 2393 N N . ILE B 2 15 ? 13.364 -6.258 20.469 1.00 111.88 34 ILE B N 1
ATOM 2394 C CA . ILE B 2 15 ? 14.502 -5.341 20.479 1.00 112.67 34 ILE B CA 1
ATOM 2395 C C . ILE B 2 15 ? 15.536 -5.794 21.526 1.00 107.50 34 ILE B C 1
ATOM 2396 O O . ILE B 2 15 ? 15.163 -6.481 22.477 1.00 102.43 34 ILE B O 1
ATOM 2401 N N . GLU B 2 16 ? 16.821 -5.442 21.383 1.00 106.26 35 GLU B N 1
ATOM 2402 C CA . GLU B 2 16 ? 17.359 -4.529 20.367 1.00 107.30 35 GLU B CA 1
ATOM 2403 C C . GLU B 2 16 ? 18.181 -5.221 19.289 1.00 103.74 35 GLU B C 1
ATOM 2404 O O . GLU B 2 16 ? 19.208 -5.832 19.582 1.00 99.59 35 GLU B O 1
ATOM 2410 N N . GLY B 2 17 ? 17.739 -5.099 18.041 1.00 102.28 36 GLY B N 1
ATOM 2411 C CA . GLY B 2 17 ? 18.447 -5.682 16.914 1.00 99.64 36 GLY B CA 1
ATOM 2412 C C . GLY B 2 17 ? 18.167 -7.164 16.765 1.00 98.51 36 GLY B C 1
ATOM 2413 O O . GLY B 2 17 ? 18.397 -7.751 15.708 1.00 96.23 36 GLY B O 1
ATOM 2414 N N . ASP B 2 18 ? 17.674 -7.768 17.841 1.00 98.75 37 ASP B N 1
ATOM 2415 C CA . ASP B 2 18 ? 17.303 -9.174 17.845 1.00 97.52 37 ASP B CA 1
ATOM 2416 C C . ASP B 2 18 ? 16.020 -9.359 18.646 1.00 94.79 37 ASP B C 1
ATOM 2417 O O . ASP B 2 18 ? 15.743 -8.595 19.571 1.00 91.91 37 ASP B O 1
ATOM 2422 N N . LEU B 2 19 ? 15.236 -10.369 18.288 1.00 91.57 38 LEU B N 1
ATOM 2423 C CA . LEU B 2 19 ? 13.970 -10.627 18.965 1.00 91.19 38 LEU B CA 1
ATOM 2424 C C . LEU B 2 19 ? 14.143 -11.637 20.093 1.00 88.74 38 LEU B C 1
ATOM 2425 O O . LEU B 2 19 ? 14.485 -12.793 19.849 1.00 87.29 38 LEU B O 1
ATOM 2430 N N . HIS B 2 20 ? 13.904 -11.195 21.324 1.00 87.80 39 HIS B N 1
ATOM 2431 C CA . HIS B 2 20 ? 14.057 -12.056 22.494 1.00 89.10 39 HIS B CA 1
ATOM 2432 C C . HIS B 2 20 ? 12.729 -12.642 22.950 1.00 87.64 39 HIS B C 1
ATOM 2433 O O . HIS B 2 20 ? 11.831 -11.913 23.368 1.00 87.91 39 HIS B O 1
ATOM 2440 N N . VAL B 2 21 ? 12.612 -13.963 22.878 1.00 87.38 40 VAL B N 1
ATOM 2441 C CA . VAL B 2 21 ? 11.434 -14.645 23.392 1.00 86.32 40 VAL B CA 1
ATOM 2442 C C . VAL B 2 21 ? 11.644 -15.018 24.853 1.00 84.93 40 VAL B C 1
ATOM 2443 O O . VAL B 2 21 ? 12.245 -16.047 25.161 1.00 84.55 40 VAL B O 1
ATOM 2447 N N . ASP B 2 22 ? 11.156 -14.168 25.749 1.00 83.08 41 ASP B N 1
ATOM 2448 C CA . ASP B 2 22 ? 11.292 -14.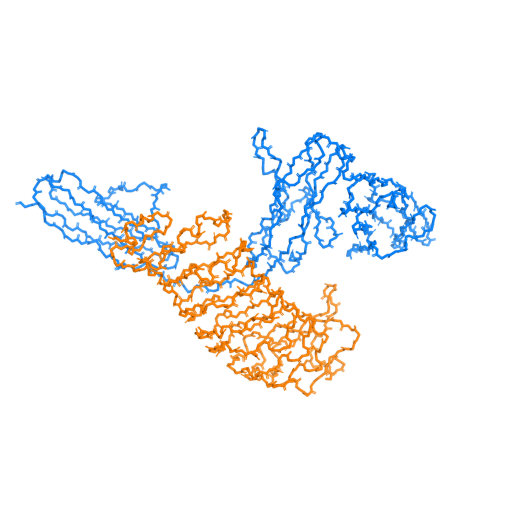396 27.180 1.00 79.96 41 ASP B CA 1
ATOM 2449 C C . ASP B 2 22 ? 10.165 -15.293 27.674 1.00 80.64 41 ASP B C 1
ATOM 2450 O O . ASP B 2 22 ? 9.035 -14.841 27.837 1.00 85.40 41 ASP B O 1
ATOM 2455 N N . CYS B 2 23 ? 10.479 -16.562 27.915 1.00 79.30 42 CYS B N 1
ATOM 2456 C CA . CYS B 2 23 ? 9.521 -17.482 28.517 1.00 79.49 42 CYS B CA 1
ATOM 2457 C C . CYS B 2 23 ? 10.009 -17.901 29.896 1.00 78.02 42 CYS B C 1
ATOM 2458 O O . CYS B 2 23 ? 9.616 -18.944 30.420 1.00 75.30 42 CYS B O 1
ATOM 2461 N N . GLU B 2 24 ? 10.872 -17.074 30.477 1.00 79.82 43 GLU B N 1
ATOM 2462 C CA . GLU B 2 24 ? 11.453 -17.359 31.782 1.00 80.92 43 GLU B CA 1
ATOM 2463 C C . GLU B 2 24 ? 10.390 -17.366 32.878 1.00 82.02 43 GLU B C 1
ATOM 2464 O O . GLU B 2 24 ? 9.553 -16.466 32.943 1.00 84.46 43 GLU B O 1
ATOM 2470 N N . LYS B 2 25 ? 10.435 -18.389 33.728 1.00 82.04 44 LYS B N 1
ATOM 2471 C CA . LYS B 2 25 ? 9.528 -18.516 34.870 1.00 81.59 44 LYS B CA 1
ATOM 2472 C C . LYS B 2 25 ? 8.054 -18.538 34.469 1.00 80.08 44 LYS B C 1
ATOM 2473 O O . LYS B 2 25 ? 7.217 -17.904 35.112 1.00 78.95 44 LYS B O 1
ATOM 2479 N N . LYS B 2 26 ? 7.742 -19.276 33.408 1.00 79.37 45 LYS B N 1
ATOM 2480 C CA . LYS B 2 26 ? 6.358 -19.452 32.982 1.00 78.72 45 LYS B CA 1
ATOM 2481 C C . LYS B 2 26 ? 5.846 -20.841 33.357 1.00 77.65 45 LYS B C 1
ATOM 2482 O O . LYS B 2 26 ? 4.657 -21.130 33.230 1.00 80.33 45 LYS B O 1
ATOM 2488 N N . GLY B 2 27 ? 6.753 -21.698 33.815 1.00 75.37 46 GLY B N 1
ATOM 2489 C CA . GLY B 2 27 ? 6.384 -23.017 34.296 1.00 74.24 46 GLY B CA 1
ATOM 2490 C C . GLY B 2 27 ? 6.112 -24.042 33.210 1.00 73.28 46 GLY B C 1
ATOM 2491 O O . GLY B 2 27 ? 5.183 -24.842 33.325 1.00 71.96 46 GLY B O 1
ATOM 2492 N N . PHE B 2 28 ? 6.923 -24.021 32.157 1.00 74.25 47 PHE B N 1
ATOM 2493 C CA . PHE B 2 28 ? 6.820 -25.010 31.086 1.00 75.64 47 PHE B CA 1
ATOM 2494 C C . PHE B 2 28 ? 7.334 -26.381 31.523 1.00 75.22 47 PHE B C 1
ATOM 2495 O O . PHE B 2 28 ? 8.391 -26.488 32.141 1.00 76.46 47 PHE B O 1
ATOM 2503 N N . THR B 2 29 ? 6.589 -27.429 31.181 1.00 75.50 48 THR B N 1
ATOM 2504 C CA . THR B 2 29 ? 7.018 -28.800 31.453 1.00 73.13 48 THR B CA 1
ATOM 2505 C C . THR B 2 29 ? 7.385 -29.537 30.164 1.00 72.41 48 THR B C 1
ATOM 2506 O O . THR B 2 29 ? 8.092 -30.546 30.197 1.00 74.03 48 THR B O 1
ATOM 2510 N N . SER B 2 30 ? 6.897 -29.029 29.035 1.00 70.72 49 SER B N 1
ATOM 2511 C CA . SER B 2 30 ? 7.266 -29.546 27.717 1.00 69.50 49 SER B CA 1
ATOM 2512 C C . SER B 2 30 ? 6.963 -28.507 26.638 1.00 70.20 49 SER B C 1
ATOM 2513 O O . SER B 2 30 ? 6.162 -27.598 26.853 1.00 71.64 49 SER B O 1
ATOM 2516 N N . LEU B 2 31 ? 7.602 -28.644 25.480 1.00 72.32 50 LEU B N 1
ATOM 2517 C CA . LEU B 2 31 ? 7.438 -27.670 24.404 1.00 74.61 50 LEU B CA 1
ATOM 2518 C C . LEU B 2 31 ? 7.141 -28.329 23.062 1.00 77.15 50 LEU B C 1
ATOM 2519 O O . LEU B 2 31 ? 7.538 -27.826 22.010 1.00 75.84 50 LEU B O 1
ATOM 2524 N N . GLN B 2 32 ? 6.442 -29.456 23.106 1.00 83.32 51 GLN B N 1
ATOM 2525 C CA . GLN B 2 32 ? 6.012 -30.130 21.890 1.00 87.38 51 GLN B CA 1
ATOM 2526 C C . GLN B 2 32 ? 4.625 -29.639 21.503 1.00 90.30 51 GLN B C 1
ATOM 2527 O O . GLN B 2 32 ? 4.176 -29.827 20.371 1.00 93.16 51 GLN B O 1
ATOM 2533 N N . ARG B 2 33 ? 3.957 -28.995 22.455 1.00 93.63 52 ARG B N 1
ATOM 2534 C CA . ARG B 2 33 ? 2.602 -28.497 22.254 1.00 97.80 52 ARG B CA 1
ATOM 2535 C C . ARG B 2 33 ? 2.610 -27.077 21.691 1.00 96.97 52 ARG B C 1
ATOM 2536 O O . ARG B 2 33 ? 1.566 -26.527 21.338 1.00 96.32 52 ARG B O 1
ATOM 2544 N N . PHE B 2 34 ? 3.798 -26.494 21.587 1.00 93.63 53 PHE B N 1
ATOM 2545 C CA . PHE B 2 34 ? 3.911 -25.065 21.325 1.00 92.89 53 PHE B CA 1
ATOM 2546 C C . PHE B 2 34 ? 4.640 -24.741 20.022 1.00 93.76 53 PHE B C 1
ATOM 2547 O O . PHE B 2 34 ? 5.344 -25.582 19.463 1.00 95.30 53 PHE B O 1
ATOM 2555 N N . THR B 2 35 ? 4.454 -23.513 19.544 1.00 93.94 54 THR B N 1
ATOM 2556 C CA . THR B 2 35 ? 5.024 -23.076 18.273 1.00 93.23 54 THR B CA 1
ATOM 2557 C C . THR B 2 35 ? 5.739 -21.733 18.392 1.00 92.97 54 THR B C 1
ATOM 2558 O O . THR B 2 35 ? 5.638 -21.051 19.411 1.00 88.87 54 THR B O 1
ATOM 2562 N N . ALA B 2 36 ? 6.453 -21.358 17.335 1.00 93.91 55 ALA B N 1
ATOM 2563 C CA . ALA B 2 36 ? 7.232 -20.125 17.316 1.00 94.16 55 ALA B CA 1
ATOM 2564 C C . ALA B 2 36 ? 7.312 -19.576 15.888 1.00 93.67 55 ALA B C 1
ATOM 2565 O O . ALA B 2 36 ? 7.317 -20.354 14.934 1.00 94.46 55 ALA B O 1
ATOM 2567 N N . PRO B 2 37 ? 7.371 -18.235 15.740 1.00 95.21 56 PRO B N 1
ATOM 2568 C CA . PRO B 2 37 ? 7.281 -17.515 14.458 1.00 99.08 56 PRO B CA 1
ATOM 2569 C C . PRO B 2 37 ? 8.072 -18.119 13.294 1.00 101.23 56 PRO B C 1
ATOM 2570 O O . PRO B 2 37 ? 9.101 -18.765 13.497 1.00 105.58 56 PRO B O 1
ATOM 2574 N N . THR B 2 38 ? 7.585 -17.883 12.079 1.00 102.58 57 THR B N 1
ATOM 2575 C CA . THR B 2 38 ? 8.142 -18.496 10.877 1.00 102.34 57 THR B CA 1
ATOM 2576 C C . THR B 2 38 ? 9.251 -17.673 10.219 1.00 101.47 57 THR B C 1
ATOM 2577 O O . THR B 2 38 ? 10.233 -18.229 9.727 1.00 101.43 57 THR B O 1
ATOM 2581 N N . SER B 2 39 ? 9.096 -16.353 10.211 1.00 102.78 58 SER B N 1
ATOM 2582 C CA . SER B 2 39 ? 10.001 -15.487 9.462 1.00 107.10 58 SER B CA 1
ATOM 2583 C C . SER B 2 39 ? 11.166 -14.973 10.305 1.00 104.88 58 SER B C 1
ATOM 2584 O O . SER B 2 39 ? 12.298 -14.896 9.829 1.00 100.92 58 SER B O 1
ATOM 2587 N N . GLN B 2 40 ? 10.882 -14.620 11.554 1.00 103.37 59 GLN B N 1
ATOM 2588 C CA . GLN B 2 40 ? 11.889 -14.030 12.428 1.00 100.51 59 GLN B CA 1
ATOM 2589 C C . GLN B 2 40 ? 12.766 -15.083 13.097 1.00 96.37 59 GLN B C 1
ATOM 2590 O O . GLN B 2 40 ? 12.296 -16.162 13.456 1.00 92.18 59 GLN B O 1
ATOM 2596 N N . PHE B 2 41 ? 14.047 -14.761 13.254 1.00 89.75 60 PHE B N 1
ATOM 2597 C CA . PHE B 2 41 ? 14.945 -15.561 14.076 1.00 83.39 60 PHE B CA 1
ATOM 2598 C C . PHE B 2 41 ? 14.923 -14.995 15.490 1.00 81.97 60 PHE B C 1
ATOM 2599 O O . PHE B 2 41 ? 14.673 -13.804 15.678 1.00 83.85 60 PHE B O 1
ATOM 2607 N N . TYR B 2 42 ? 15.181 -15.835 16.486 1.00 81.47 61 TYR B N 1
ATOM 2608 C CA . TYR B 2 42 ? 14.999 -15.412 17.870 1.00 82.11 61 TYR B CA 1
ATOM 2609 C C . TYR B 2 42 ? 15.934 -16.091 18.865 1.00 81.09 61 TYR B C 1
ATOM 2610 O O . TYR B 2 42 ? 16.491 -17.156 18.598 1.00 82.28 61 TYR B O 1
ATOM 2619 N N . HIS B 2 43 ? 16.098 -15.445 20.016 1.00 78.19 62 HIS B N 1
ATOM 2620 C CA . HIS B 2 43 ? 16.791 -16.030 21.156 1.00 77.87 62 HIS B CA 1
ATOM 2621 C C . HIS B 2 43 ? 15.763 -16.529 22.167 1.00 76.17 62 HIS B C 1
ATOM 2622 O O . HIS B 2 43 ? 14.977 -15.745 22.700 1.00 75.77 62 HIS B O 1
ATOM 2629 N N . LEU B 2 44 ? 15.772 -17.832 22.426 1.00 75.82 63 LEU B N 1
ATOM 2630 C CA . LEU B 2 44 ? 14.773 -18.449 23.292 1.00 75.23 63 LEU B CA 1
ATOM 2631 C C . LEU B 2 44 ? 15.250 -18.529 24.741 1.00 76.87 63 LEU B C 1
ATOM 2632 O O . LEU B 2 44 ? 16.315 -19.078 25.026 1.00 78.32 63 LEU B O 1
ATOM 2637 N N . PHE B 2 45 ? 14.454 -17.976 25.651 1.00 77.99 64 PHE B N 1
ATOM 2638 C CA . PHE B 2 45 ? 14.800 -17.965 27.067 1.00 78.52 64 PHE B CA 1
ATOM 2639 C C . PHE B 2 45 ? 13.796 -18.784 27.877 1.00 78.47 64 PHE B C 1
ATOM 2640 O O . PHE B 2 45 ? 12.645 -18.379 28.047 1.00 78.70 64 PHE B O 1
ATOM 2648 N N . LEU B 2 46 ? 14.245 -19.934 28.375 1.00 78.89 65 LEU B N 1
ATOM 2649 C CA . LEU B 2 46 ? 13.394 -20.841 29.141 1.00 79.33 65 LEU B CA 1
ATOM 2650 C C . LEU B 2 46 ? 13.966 -21.103 30.540 1.00 79.73 65 LEU B C 1
ATOM 2651 O O . LEU B 2 46 ? 13.974 -22.238 31.021 1.00 77.29 65 LEU B O 1
ATOM 2656 N N . HIS B 2 47 ? 14.428 -20.025 31.170 1.00 82.13 66 HIS B N 1
ATOM 2657 C CA . HIS B 2 47 ? 15.039 -20.029 32.499 1.00 84.00 66 HIS B CA 1
ATOM 2658 C C . HIS B 2 47 ? 14.327 -20.936 33.512 1.00 83.78 66 HIS B C 1
ATOM 2659 O O . HIS B 2 47 ? 14.477 -22.154 33.478 1.00 87.24 66 HIS B O 1
ATOM 2666 N N . GLY B 2 48 ? 13.556 -20.342 34.415 1.00 82.37 67 GLY B N 1
ATOM 2667 C CA . GLY B 2 48 ? 13.004 -21.084 35.536 1.00 80.90 67 GLY B CA 1
ATOM 2668 C C . GLY B 2 48 ? 11.635 -21.681 35.280 1.00 78.65 67 GLY B C 1
ATOM 2669 O O . GLY B 2 48 ? 10.647 -21.270 35.886 1.00 77.47 67 GLY B O 1
ATOM 2670 N N . ASN B 2 49 ? 11.581 -22.675 34.400 1.00 75.98 68 ASN B N 1
ATOM 2671 C CA . ASN B 2 49 ? 10.306 -23.214 33.941 1.00 71.95 68 ASN B CA 1
ATOM 2672 C C . ASN B 2 49 ? 9.992 -24.618 34.432 1.00 70.18 68 ASN B C 1
ATOM 2673 O O . ASN B 2 49 ? 8.870 -25.090 34.262 1.00 68.65 68 ASN B O 1
ATOM 2678 N N . SER B 2 50 ? 10.985 -25.271 35.031 1.00 69.83 69 SER B N 1
ATOM 2679 C CA . SER B 2 50 ? 10.875 -26.650 35.515 1.00 67.21 69 SER B CA 1
ATOM 2680 C C . SER B 2 50 ? 10.742 -27.658 34.376 1.00 66.47 69 SER B C 1
ATOM 2681 O O . SER B 2 50 ? 9.933 -28.586 34.440 1.00 62.38 69 SER B O 1
ATOM 2684 N N . LEU B 2 51 ? 11.544 -27.467 33.334 1.00 68.45 70 LEU B N 1
ATOM 2685 C CA . LEU B 2 51 ? 11.695 -28.477 32.296 1.00 70.73 70 LEU B CA 1
ATOM 2686 C C . LEU B 2 51 ? 12.587 -29.593 32.816 1.00 72.59 70 LEU B C 1
ATOM 2687 O O . LEU B 2 51 ? 13.802 -29.570 32.618 1.00 69.42 70 LEU B O 1
ATOM 2692 N N . THR B 2 52 ? 11.976 -30.569 33.479 1.00 74.10 71 THR B N 1
ATOM 2693 C CA . THR B 2 52 ? 12.721 -31.597 34.196 1.00 74.69 71 THR B CA 1
ATOM 2694 C C . THR B 2 52 ? 13.363 -32.631 33.271 1.00 73.36 71 THR B C 1
ATOM 2695 O O . THR B 2 52 ? 14.420 -33.179 33.586 1.00 70.80 71 THR B O 1
ATOM 2699 N N . ARG B 2 53 ? 12.726 -32.900 32.135 1.00 70.25 72 ARG B N 1
ATOM 2700 C CA . ARG B 2 53 ? 13.237 -33.881 31.183 1.00 68.02 72 ARG B CA 1
ATOM 2701 C C . ARG B 2 53 ? 13.013 -33.410 29.752 1.00 64.94 72 ARG B C 1
ATOM 2702 O O . ARG B 2 53 ? 11.963 -32.853 29.428 1.00 66.55 72 ARG B O 1
ATOM 2710 N N . LEU B 2 54 ? 14.007 -33.639 28.902 1.00 62.10 73 LEU B N 1
ATOM 2711 C CA . LEU B 2 54 ? 13.914 -33.283 27.493 1.00 61.20 73 LEU B CA 1
ATOM 2712 C C . LEU B 2 54 ? 13.798 -34.540 26.641 1.00 61.16 73 LEU B C 1
ATOM 2713 O O . LEU B 2 54 ? 14.698 -35.380 26.628 1.00 63.01 73 LEU B O 1
ATOM 2718 N N . PHE B 2 55 ? 12.680 -34.663 25.936 1.00 58.34 74 PHE B N 1
ATOM 2719 C CA . PHE B 2 55 ? 12.397 -35.842 25.127 1.00 54.70 74 PHE B CA 1
ATOM 2720 C C . PHE B 2 55 ? 12.601 -35.535 23.644 1.00 54.18 74 PHE B C 1
ATOM 2721 O O . PHE B 2 55 ? 12.635 -34.366 23.260 1.00 55.39 74 PHE B O 1
ATOM 2729 N N . PRO B 2 56 ? 12.761 -36.583 22.810 1.00 53.32 75 PRO B N 1
ATOM 2730 C CA . PRO B 2 56 ? 13.020 -36.376 21.381 1.00 54.76 75 PRO B CA 1
ATOM 2731 C C . PRO B 2 56 ? 12.013 -35.453 20.707 1.00 59.07 75 PRO B C 1
ATOM 2732 O O . PRO B 2 56 ? 10.809 -35.566 20.944 1.00 61.09 75 PRO B O 1
ATOM 2736 N N . ASN B 2 57 ? 12.530 -34.540 19.890 1.00 64.13 76 ASN B N 1
ATOM 2737 C CA . ASN B 2 57 ? 11.725 -33.606 19.112 1.00 67.62 76 ASN B CA 1
ATOM 2738 C C . ASN B 2 57 ? 10.920 -32.631 19.968 1.00 69.64 76 ASN B C 1
ATOM 2739 O O . ASN B 2 57 ? 9.825 -32.213 19.588 1.00 72.41 76 ASN B O 1
ATOM 2744 N N . GLU B 2 58 ? 11.464 -32.280 21.129 1.00 70.11 77 GLU B N 1
ATOM 2745 C CA . GLU B 2 58 ? 11.075 -31.040 21.781 1.00 71.41 77 GLU B CA 1
ATOM 2746 C C . GLU B 2 58 ? 11.799 -29.943 21.014 1.00 73.72 77 GLU B C 1
ATOM 2747 O O . GLU B 2 58 ? 12.780 -30.225 20.324 1.00 77.78 77 GLU B O 1
ATOM 2753 N N . PHE B 2 59 ? 11.310 -28.710 21.113 1.00 72.79 78 PHE B N 1
ATOM 2754 C CA . PHE B 2 59 ? 11.861 -27.580 20.359 1.00 72.81 78 PHE B CA 1
ATOM 2755 C C . PHE B 2 59 ? 11.766 -27.789 18.846 1.00 72.97 78 PHE B C 1
ATOM 2756 O O . PHE B 2 59 ? 12.425 -27.086 18.081 1.00 72.47 78 PHE B O 1
ATOM 2764 N N . ALA B 2 60 ? 10.951 -28.750 18.418 1.00 73.80 79 ALA B N 1
ATOM 2765 C CA . ALA B 2 60 ? 10.839 -29.085 17.001 1.00 76.58 79 ALA B CA 1
ATOM 2766 C C . ALA B 2 60 ? 10.253 -27.926 16.201 1.00 79.32 79 ALA B C 1
ATOM 2767 O O . ALA B 2 60 ? 10.644 -27.687 15.058 1.00 78.52 79 ALA B O 1
ATOM 2769 N N . ASN B 2 61 ? 9.314 -27.209 16.811 1.00 82.03 80 ASN B N 1
ATOM 2770 C CA . ASN B 2 61 ? 8.700 -26.049 16.176 1.00 82.89 80 ASN B CA 1
ATOM 2771 C C . ASN B 2 61 ? 9.513 -24.780 16.413 1.00 83.08 80 ASN B C 1
ATOM 2772 O O . ASN B 2 61 ? 9.130 -23.693 15.979 1.00 84.28 80 ASN B O 1
ATOM 2777 N N . PHE B 2 62 ? 10.638 -24.932 17.104 1.00 83.40 81 PHE B N 1
ATOM 2778 C CA . PHE B 2 62 ? 11.500 -23.806 17.443 1.00 82.71 81 PHE B CA 1
ATOM 2779 C C . PHE B 2 62 ? 12.802 -23.877 16.654 1.00 83.55 81 PHE B C 1
ATOM 2780 O O . PHE B 2 62 ? 13.863 -23.469 17.129 1.00 82.77 81 PHE B O 1
ATOM 2788 N N . TYR B 2 63 ? 12.695 -24.398 15.436 1.00 83.62 82 TYR B N 1
ATOM 2789 C CA . TYR B 2 63 ? 13.823 -24.558 14.525 1.00 82.98 82 TYR B CA 1
ATOM 2790 C C . TYR B 2 63 ? 14.501 -23.234 14.170 1.00 84.00 82 TYR B C 1
ATOM 2791 O O . TYR B 2 63 ? 15.650 -23.218 13.729 1.00 84.60 82 TYR B O 1
ATOM 2800 N N . ASN B 2 64 ? 13.789 -22.128 14.367 1.00 86.52 83 ASN B N 1
ATOM 2801 C CA . ASN B 2 64 ? 14.300 -20.808 14.008 1.00 88.29 83 ASN B CA 1
ATOM 2802 C C . ASN B 2 64 ? 14.993 -20.084 15.165 1.00 85.84 83 ASN B C 1
ATOM 2803 O O . ASN B 2 64 ? 15.267 -18.887 15.080 1.00 85.15 83 ASN B O 1
ATOM 2808 N N . ALA B 2 65 ? 15.279 -20.813 16.240 1.00 84.26 84 ALA B N 1
ATOM 2809 C CA . ALA B 2 65 ? 15.974 -20.242 17.390 1.00 81.61 84 ALA B CA 1
ATOM 2810 C C . ALA B 2 65 ? 17.477 -20.144 17.137 1.00 80.91 84 ALA B C 1
ATOM 2811 O O . ALA B 2 65 ? 18.092 -21.083 16.633 1.00 76.81 84 ALA B O 1
ATOM 2813 N N . VAL B 2 66 ? 18.059 -19.002 17.492 1.00 81.76 85 VAL B N 1
ATOM 2814 C CA . VAL B 2 66 ? 19.485 -18.759 17.295 1.00 83.90 85 VAL B CA 1
ATOM 2815 C C . VAL B 2 66 ? 20.275 -19.153 18.541 1.00 83.36 85 VAL B C 1
ATOM 2816 O O . VAL B 2 66 ? 21.429 -19.572 18.455 1.00 84.26 85 VAL B O 1
ATOM 2820 N N . SER B 2 67 ? 19.643 -19.028 19.702 1.00 80.43 86 SER B N 1
ATOM 2821 C CA . SER B 2 67 ? 20.272 -19.441 20.950 1.00 77.80 86 SER B CA 1
ATOM 2822 C C . SER B 2 67 ? 19.240 -19.917 21.965 1.00 74.02 86 SER B C 1
ATOM 2823 O O . SER B 2 67 ? 18.177 -19.316 22.118 1.00 72.74 86 SER B O 1
ATOM 2826 N N . LEU B 2 68 ? 19.566 -21.002 22.657 1.00 71.33 87 LEU B N 1
ATOM 2827 C CA . LEU B 2 68 ? 18.683 -21.561 23.671 1.00 69.89 87 LEU B CA 1
ATOM 2828 C C . LEU B 2 68 ? 19.265 -21.355 25.065 1.00 69.33 87 LEU B C 1
ATOM 2829 O O . LEU B 2 68 ? 20.420 -21.697 25.326 1.00 66.72 87 LEU B O 1
ATOM 2834 N N . HIS B 2 69 ? 18.458 -20.790 25.957 1.00 69.76 88 HIS B N 1
ATOM 2835 C CA . HIS B 2 69 ? 18.896 -20.503 27.318 1.00 71.51 88 HIS B CA 1
ATOM 2836 C C . HIS B 2 69 ? 17.948 -21.103 28.351 1.00 72.28 88 HIS B C 1
ATOM 2837 O O . HIS B 2 69 ? 17.036 -20.430 28.831 1.00 75.10 88 HIS B O 1
ATOM 2844 N N . MET B 2 70 ? 18.168 -22.368 28.697 1.00 71.54 89 MET B N 1
ATOM 2845 C CA . MET B 2 70 ? 17.301 -23.052 29.649 1.00 71.62 89 MET B CA 1
ATOM 2846 C C . MET B 2 70 ? 18.054 -23.480 30.911 1.00 70.41 89 MET B C 1
ATOM 2847 O O . MET B 2 70 ? 18.360 -24.658 31.098 1.00 68.29 89 MET B O 1
ATOM 2852 N N . GLU B 2 71 ? 18.341 -22.510 31.777 1.00 72.93 90 GLU B N 1
ATOM 2853 C CA . GLU B 2 71 ? 19.035 -22.772 33.037 1.00 74.67 90 GLU B CA 1
ATOM 2854 C C . GLU B 2 71 ? 18.085 -22.675 34.229 1.00 72.46 90 GLU B C 1
ATOM 2855 O O . GLU B 2 71 ? 17.064 -21.998 34.152 1.00 71.33 90 GLU B O 1
ATOM 2861 N N . ASN B 2 72 ? 18.442 -23.341 35.327 1.00 71.69 91 ASN B N 1
ATOM 2862 C CA . ASN B 2 72 ? 17.630 -23.375 36.547 1.00 70.28 91 ASN B CA 1
ATOM 2863 C C . ASN B 2 72 ? 16.294 -24.087 36.350 1.00 68.87 91 ASN B C 1
ATOM 2864 O O . ASN B 2 72 ? 15.312 -23.771 37.022 1.00 66.35 91 ASN B O 1
ATOM 2869 N N . ASN B 2 73 ? 16.260 -25.049 35.433 1.00 67.82 92 ASN B N 1
ATOM 2870 C CA . ASN B 2 73 ? 15.055 -25.840 35.205 1.00 66.51 92 ASN B CA 1
ATOM 2871 C C . ASN B 2 73 ? 15.056 -27.133 36.013 1.00 64.72 92 ASN B C 1
ATOM 2872 O O . ASN B 2 73 ? 14.084 -27.887 35.991 1.00 63.53 92 ASN B O 1
ATOM 2877 N N . GLY B 2 74 ? 16.149 -27.384 36.726 1.00 60.87 93 GLY B N 1
ATOM 2878 C CA . GLY B 2 74 ? 16.298 -28.616 37.480 1.00 59.41 93 GLY B CA 1
ATOM 2879 C C . GLY B 2 74 ? 16.367 -29.812 36.552 1.00 59.03 93 GLY B C 1
ATOM 2880 O O . GLY B 2 74 ? 15.937 -30.913 36.897 1.00 60.19 93 GLY B O 1
ATOM 2881 N N . LEU B 2 75 ? 16.913 -29.583 35.362 1.00 58.34 94 LEU B N 1
ATOM 2882 C CA . LEU B 2 75 ? 17.009 -30.609 34.330 1.00 58.09 94 LEU B CA 1
ATOM 2883 C C . LEU B 2 75 ? 18.013 -31.693 34.709 1.00 58.98 94 LEU B C 1
ATOM 2884 O O . LEU B 2 75 ? 19.075 -31.401 35.255 1.00 61.77 94 LEU B O 1
ATOM 2889 N N . HIS B 2 76 ? 17.675 -32.945 34.417 1.00 59.47 95 HIS B N 1
ATOM 2890 C CA . HIS B 2 76 ? 18.555 -34.059 34.753 1.00 59.87 95 HIS B CA 1
ATOM 2891 C C . HIS B 2 76 ? 18.591 -35.125 33.662 1.00 61.02 95 HIS B C 1
ATOM 2892 O O . HIS B 2 76 ? 19.549 -35.891 33.568 1.00 60.22 95 HIS B O 1
ATOM 2899 N N . GLU B 2 77 ? 17.549 -35.174 32.839 1.00 62.20 96 GLU B N 1
ATOM 2900 C CA . GLU B 2 77 ? 17.455 -36.207 31.814 1.00 60.90 96 GLU B CA 1
ATOM 2901 C C . GLU B 2 77 ? 17.279 -35.621 30.419 1.00 58.26 96 GLU B C 1
ATOM 2902 O O . GLU B 2 77 ? 16.311 -34.911 30.146 1.00 57.59 96 GLU B O 1
ATOM 2908 N N . ILE B 2 78 ? 18.230 -35.925 29.543 1.00 57.58 97 ILE B N 1
ATOM 2909 C CA . ILE B 2 78 ? 18.168 -35.497 28.153 1.00 56.97 97 ILE B CA 1
ATOM 2910 C C . ILE B 2 78 ? 18.182 -36.706 27.230 1.00 58.39 97 ILE B C 1
ATOM 2911 O O . ILE B 2 78 ? 19.223 -37.327 27.016 1.00 58.97 97 ILE B O 1
ATOM 2916 N N . VAL B 2 79 ? 17.015 -37.045 26.696 1.00 60.43 98 VAL B N 1
ATOM 2917 C CA . VAL B 2 79 ? 16.907 -38.134 25.739 1.00 59.91 98 VAL B CA 1
ATOM 2918 C C . VAL B 2 79 ? 17.435 -37.669 24.387 1.00 60.46 98 VAL B C 1
ATOM 2919 O O . VAL B 2 79 ? 17.002 -36.637 23.880 1.00 60.70 98 VAL B O 1
ATOM 2923 N N . PRO B 2 80 ? 18.386 -38.425 23.813 1.00 61.65 99 PRO B N 1
ATOM 2924 C CA . PRO B 2 80 ? 19.014 -38.120 22.522 1.00 62.85 99 PRO B CA 1
ATOM 2925 C C . PRO B 2 80 ? 18.014 -37.711 21.446 1.00 64.24 99 PRO B C 1
ATOM 2926 O O . PRO B 2 80 ? 17.026 -38.409 21.215 1.00 61.26 99 PRO B O 1
ATOM 2930 N N . GLY B 2 81 ? 18.272 -36.578 20.802 1.00 66.69 100 GLY B N 1
ATOM 2931 C CA . GLY B 2 81 ? 17.378 -36.063 19.783 1.00 68.92 100 GLY B CA 1
ATOM 2932 C C . GLY B 2 81 ? 16.399 -35.056 20.353 1.00 69.91 100 GLY B C 1
ATOM 2933 O O . GLY B 2 81 ? 15.477 -34.612 19.668 1.00 74.16 100 GLY B O 1
ATOM 2934 N N . ALA B 2 82 ? 16.593 -34.700 21.618 1.00 67.28 101 ALA B N 1
ATOM 2935 C CA . ALA B 2 82 ? 15.766 -33.683 22.251 1.00 67.06 101 ALA B CA 1
ATOM 2936 C C . ALA B 2 82 ? 16.037 -32.330 21.611 1.00 67.89 101 ALA B C 1
ATOM 2937 O O . ALA B 2 82 ? 15.141 -31.496 21.484 1.00 66.71 101 ALA B O 1
ATOM 2939 N N . PHE B 2 83 ? 17.284 -32.127 21.199 1.00 69.16 102 PHE B N 1
ATOM 2940 C CA . PHE B 2 83 ? 17.694 -30.882 20.564 1.00 70.32 102 PHE B CA 1
ATOM 2941 C C . PHE B 2 83 ? 17.535 -30.937 19.047 1.00 71.58 102 PHE B C 1
ATOM 2942 O O . PHE B 2 83 ? 17.903 -29.991 18.352 1.00 70.95 102 PHE B O 1
ATOM 2950 N N . LEU B 2 84 ? 16.997 -32.043 18.537 1.00 73.57 103 LEU B N 1
ATOM 2951 C CA . LEU B 2 84 ? 16.947 -32.278 17.093 1.00 74.52 103 LEU B CA 1
ATOM 2952 C C . LEU B 2 84 ? 16.205 -31.176 16.342 1.00 78.37 103 LEU B C 1
ATOM 2953 O O . LEU B 2 84 ? 15.095 -30.795 16.715 1.00 79.10 103 LEU B O 1
ATOM 2958 N N . GLY B 2 85 ? 16.830 -30.671 15.283 1.00 82.41 104 GLY B N 1
ATOM 2959 C CA . GLY B 2 85 ? 16.230 -29.635 14.464 1.00 86.50 104 GLY B CA 1
ATOM 2960 C C . GLY B 2 85 ? 16.844 -28.266 14.687 1.00 90.42 104 GLY B C 1
ATOM 2961 O O . GLY B 2 85 ? 16.627 -27.343 13.900 1.00 94.65 104 GLY B O 1
ATOM 2962 N N . LEU B 2 86 ? 17.614 -28.132 15.762 1.00 91.52 105 LEU B N 1
ATOM 2963 C CA . LEU B 2 86 ? 18.220 -26.852 16.112 1.00 90.91 105 LEU B CA 1
ATOM 2964 C C . LEU B 2 86 ? 19.557 -26.641 15.409 1.00 92.65 105 LEU B C 1
ATOM 2965 O O . LEU B 2 86 ? 20.596 -26.525 16.058 1.00 93.23 105 LEU B O 1
ATOM 2970 N N . GLN B 2 87 ? 19.522 -26.589 14.081 1.00 93.42 106 GLN B N 1
ATOM 2971 C CA . GLN B 2 87 ? 20.725 -26.352 13.293 1.00 93.75 106 GLN B CA 1
ATOM 2972 C C . GLN B 2 87 ? 21.203 -24.916 13.450 1.00 93.23 106 GLN B C 1
ATOM 2973 O O . GLN B 2 87 ? 22.386 -24.636 13.319 1.00 91.88 106 GLN B O 1
ATOM 2979 N N . LEU B 2 88 ? 20.271 -24.010 13.728 1.00 92.33 107 LEU B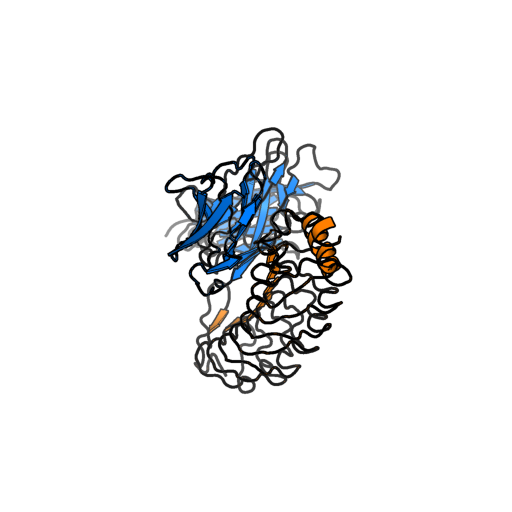 N 1
ATOM 2980 C CA . LEU B 2 88 ? 20.572 -22.583 13.778 1.00 92.74 107 LEU B CA 1
ATOM 2981 C C . LEU B 2 88 ? 21.293 -22.172 15.058 1.00 90.91 107 LEU B C 1
ATOM 2982 O O . LEU B 2 88 ? 22.077 -21.223 15.054 1.00 90.28 107 LEU B O 1
ATOM 2987 N N . VAL B 2 89 ? 21.029 -22.892 16.144 1.00 87.16 108 VAL B N 1
ATOM 2988 C CA . VAL B 2 89 ? 21.525 -22.515 17.467 1.00 82.56 108 VAL B CA 1
ATOM 2989 C C . VAL B 2 89 ? 23.051 -22.442 17.552 1.00 79.30 108 VAL B C 1
ATOM 2990 O O . VAL B 2 89 ? 23.756 -23.356 17.123 1.00 76.81 108 VAL B O 1
ATOM 2994 N N . LYS B 2 90 ? 23.545 -21.340 18.111 1.00 76.09 109 LYS B N 1
ATOM 2995 C CA . LYS B 2 90 ? 24.976 -21.119 18.296 1.00 72.35 109 LYS B CA 1
ATOM 2996 C C . LYS B 2 90 ? 25.369 -21.133 19.772 1.00 68.68 109 LYS B C 1
ATOM 2997 O O . LYS B 2 90 ? 26.544 -21.279 20.108 1.00 69.05 109 LYS B O 1
ATOM 3003 N N . ARG B 2 91 ? 24.380 -20.977 20.647 1.00 63.52 110 ARG B N 1
ATOM 3004 C CA . ARG B 2 91 ? 24.638 -20.796 22.072 1.00 60.34 110 ARG B CA 1
ATOM 3005 C C . ARG B 2 91 ? 23.643 -21.565 22.943 1.00 60.65 110 ARG B C 1
ATOM 3006 O O . ARG B 2 91 ? 22.437 -21.332 22.880 1.00 62.42 110 ARG B O 1
ATOM 3014 N N . LEU B 2 92 ? 24.161 -22.478 23.760 1.00 61.07 111 LEU B N 1
ATOM 3015 C CA . LEU B 2 92 ? 23.320 -23.314 24.610 1.00 60.44 111 LEU B CA 1
ATOM 3016 C C . LEU B 2 92 ? 23.668 -23.175 26.091 1.00 59.79 111 LEU B C 1
ATOM 3017 O O . LEU B 2 92 ? 24.779 -23.502 26.523 1.00 60.47 111 LEU B O 1
ATOM 3022 N N . HIS B 2 93 ? 22.700 -22.681 26.856 1.00 58.96 112 HIS B N 1
ATOM 3023 C CA . HIS B 2 93 ? 22.826 -22.567 28.304 1.00 57.63 112 HIS B CA 1
ATOM 3024 C C . HIS B 2 93 ? 22.057 -23.680 29.011 1.00 57.82 112 HIS B C 1
ATOM 3025 O O . HIS B 2 93 ? 20.827 -23.686 29.005 1.00 60.80 112 HIS B O 1
ATOM 3032 N N . ILE B 2 94 ? 22.777 -24.620 29.616 1.00 57.40 113 ILE B N 1
ATOM 3033 C CA . ILE B 2 94 ? 22.139 -25.678 30.396 1.00 57.18 113 ILE B CA 1
ATOM 3034 C C . ILE B 2 94 ? 22.771 -25.807 31.780 1.00 57.62 113 ILE B C 1
ATOM 3035 O O . ILE B 2 94 ? 22.717 -26.867 32.404 1.00 57.96 113 ILE B O 1
ATOM 3040 N N . ASN B 2 95 ? 23.367 -24.719 32.255 1.00 57.94 114 ASN B N 1
ATOM 3041 C CA . ASN B 2 95 ? 23.959 -24.698 33.586 1.00 57.55 114 ASN B CA 1
ATOM 3042 C C . ASN B 2 95 ? 22.899 -24.574 34.674 1.00 60.32 114 ASN B C 1
ATOM 3043 O O . ASN B 2 95 ? 21.732 -24.317 34.382 1.00 60.75 114 ASN B O 1
ATOM 3048 N N . ASN B 2 96 ? 23.318 -24.765 35.923 1.00 62.76 115 ASN B N 1
ATOM 3049 C CA . ASN B 2 96 ? 22.418 -24.732 37.074 1.00 62.74 115 ASN B CA 1
ATOM 3050 C C . ASN B 2 96 ? 21.260 -25.718 36.939 1.00 63.24 115 ASN B C 1
ATOM 3051 O O . ASN B 2 96 ? 20.092 -25.349 37.059 1.00 65.85 115 ASN B O 1
ATOM 3056 N N . ASN B 2 97 ? 21.603 -26.975 36.681 1.00 62.70 116 ASN B N 1
ATOM 3057 C CA . ASN B 2 97 ? 20.632 -28.060 36.657 1.00 62.22 116 ASN B CA 1
ATOM 3058 C C . ASN B 2 97 ? 21.207 -29.280 37.372 1.00 60.94 116 ASN B C 1
ATOM 3059 O O . ASN B 2 97 ? 22.087 -29.141 38.222 1.00 61.30 116 ASN B O 1
ATOM 3064 N N . LYS B 2 98 ? 20.719 -30.472 37.037 1.00 59.34 117 LYS B N 1
ATOM 3065 C CA . LYS B 2 98 ? 21.179 -31.689 37.707 1.00 59.82 117 LYS B CA 1
ATOM 3066 C C . LYS B 2 98 ? 21.535 -32.802 36.714 1.00 58.55 117 LYS B C 1
ATOM 3067 O O . LYS B 2 98 ? 21.285 -33.979 36.976 1.00 56.33 117 LYS B O 1
ATOM 3073 N N . ILE B 2 99 ? 22.126 -32.423 35.583 1.00 60.18 118 ILE B N 1
ATOM 3074 C CA . ILE B 2 99 ? 22.510 -33.380 34.543 1.00 61.54 118 ILE B CA 1
ATOM 3075 C C . ILE B 2 99 ? 23.811 -34.097 34.902 1.00 63.87 118 ILE B C 1
ATOM 3076 O O . ILE B 2 99 ? 24.877 -33.485 34.920 1.00 63.23 118 ILE B O 1
ATOM 3081 N N . LYS B 2 100 ? 23.725 -35.397 35.165 1.00 65.46 119 LYS B N 1
ATOM 3082 C CA . LYS B 2 100 ? 24.850 -36.135 35.739 1.00 66.99 119 LYS B CA 1
ATOM 3083 C C . LYS B 2 100 ? 25.890 -36.626 34.729 1.00 66.86 119 LYS B C 1
ATOM 3084 O O . LYS B 2 100 ? 26.977 -37.049 35.128 1.00 66.98 119 LYS B O 1
ATOM 3090 N N . SER B 2 101 ? 25.572 -36.577 33.437 1.00 65.90 120 SER B N 1
ATOM 3091 C CA . SER B 2 101 ? 26.517 -37.053 32.426 1.00 65.90 120 SER B CA 1
ATOM 3092 C C . SER B 2 101 ? 26.206 -36.626 30.991 1.00 64.00 120 SER B C 1
ATOM 3093 O O . SER B 2 101 ? 25.052 -36.404 30.619 1.00 61.05 120 SER B O 1
ATOM 3096 N N . PHE B 2 102 ? 27.273 -36.523 30.201 1.00 63.98 121 PHE B N 1
ATOM 3097 C CA . PHE B 2 102 ? 27.200 -36.332 28.757 1.00 64.90 121 PHE B CA 1
ATOM 3098 C C . PHE B 2 102 ? 27.427 -37.658 28.040 1.00 65.46 121 PHE B C 1
ATOM 3099 O O . PHE B 2 102 ? 28.493 -38.259 28.165 1.00 67.21 121 PHE B O 1
ATOM 3107 N N . ARG B 2 103 ? 26.428 -38.116 27.293 1.00 65.36 122 ARG B N 1
ATOM 3108 C CA . ARG B 2 103 ? 26.572 -39.328 26.493 1.00 64.60 122 ARG B CA 1
ATOM 3109 C C . ARG B 2 103 ? 26.710 -38.963 25.020 1.00 65.07 122 ARG B C 1
ATOM 3110 O O . ARG B 2 103 ? 26.574 -37.797 24.653 1.00 65.22 122 ARG B O 1
ATOM 3118 N N . LYS B 2 104 ? 26.987 -39.951 24.174 1.00 66.91 123 LYS B N 1
ATOM 3119 C CA . LYS B 2 104 ? 27.046 -39.691 22.741 1.00 70.61 123 LYS B CA 1
ATOM 3120 C C . LYS B 2 104 ? 25.626 -39.503 22.214 1.00 74.45 123 LYS B C 1
ATOM 3121 O O . LYS B 2 104 ? 24.693 -40.162 22.680 1.00 75.76 123 LYS B O 1
ATOM 3127 N N . GLN B 2 105 ? 25.479 -38.580 21.264 1.00 76.28 124 GLN B N 1
ATOM 3128 C CA . GLN B 2 105 ? 24.184 -38.170 20.714 1.00 77.32 124 GLN B CA 1
ATOM 3129 C C . GLN B 2 105 ? 23.305 -37.463 21.748 1.00 74.04 124 GLN B C 1
ATOM 3130 O O . GLN B 2 105 ? 22.094 -37.342 21.561 1.00 75.60 124 GLN B O 1
ATOM 3136 N N . THR B 2 106 ? 23.914 -36.994 22.834 1.00 70.87 125 THR B N 1
ATOM 3137 C CA . THR B 2 106 ? 23.210 -36.145 23.789 1.00 68.93 125 THR B CA 1
ATOM 3138 C C . THR B 2 106 ? 22.929 -34.798 23.136 1.00 68.97 125 THR B C 1
ATOM 3139 O O . THR B 2 106 ? 21.818 -34.272 23.216 1.00 69.33 125 THR B O 1
ATOM 3143 N N . PHE B 2 107 ? 23.947 -34.253 22.478 1.00 67.32 126 PHE B N 1
ATOM 3144 C CA . PHE B 2 107 ? 23.816 -32.987 21.768 1.00 64.93 126 PHE B CA 1
ATOM 3145 C C . PHE B 2 107 ? 23.482 -33.208 20.297 1.00 64.10 126 PHE B C 1
ATOM 3146 O O . PHE B 2 107 ? 24.061 -32.573 19.416 1.00 60.05 126 PHE B O 1
ATOM 3154 N N . LEU B 2 108 ? 22.545 -34.114 20.038 1.00 66.79 127 LEU B N 1
ATOM 3155 C CA . LEU B 2 108 ? 22.112 -34.390 18.675 1.00 67.98 127 LEU B CA 1
ATOM 3156 C C . LEU B 2 108 ? 21.150 -33.310 18.189 1.00 67.56 127 LEU B C 1
ATOM 3157 O O . LEU B 2 108 ? 20.183 -32.974 18.874 1.00 64.34 127 LEU B O 1
ATOM 3162 N N . GLY B 2 109 ? 21.429 -32.761 17.010 1.00 68.67 128 GLY B N 1
ATOM 3163 C CA . GLY B 2 109 ? 20.581 -31.740 16.419 1.00 70.08 128 GLY B CA 1
ATOM 3164 C C . GLY B 2 109 ? 21.223 -30.366 16.344 1.00 71.86 128 GLY B C 1
ATOM 3165 O O . GLY B 2 109 ? 20.864 -29.551 15.493 1.00 72.93 128 GLY B O 1
ATOM 3166 N N . LEU B 2 110 ? 22.177 -30.109 17.235 1.00 75.20 129 LEU B N 1
ATOM 3167 C CA . LEU B 2 110 ? 22.818 -28.800 17.337 1.00 77.50 129 LEU B CA 1
ATOM 3168 C C . LEU B 2 110 ? 24.095 -28.715 16.507 1.00 80.84 129 LEU B C 1
ATOM 3169 O O . LEU B 2 110 ? 25.192 -28.796 17.050 1.00 82.99 129 LEU B O 1
ATOM 3174 N N . ASP B 2 111 ? 23.959 -28.535 15.198 1.00 82.99 130 ASP B N 1
ATOM 3175 C CA . ASP B 2 111 ? 25.125 -28.546 14.320 1.00 83.48 130 ASP B CA 1
ATOM 3176 C C . ASP B 2 111 ? 25.969 -27.271 14.421 1.00 83.12 130 ASP B C 1
ATOM 3177 O O . ASP B 2 111 ? 27.197 -27.340 14.465 1.00 81.21 130 ASP B O 1
ATOM 3182 N N . ASP B 2 112 ? 25.315 -26.113 14.465 1.00 83.02 131 ASP B N 1
ATOM 3183 C CA . ASP B 2 112 ? 26.029 -24.834 14.465 1.00 83.36 131 ASP B CA 1
ATOM 3184 C C . ASP B 2 112 ? 26.634 -24.440 15.810 1.00 79.73 131 ASP B C 1
ATOM 3185 O O . ASP B 2 112 ? 27.435 -23.507 15.866 1.00 78.57 131 ASP B O 1
ATOM 3190 N N . LEU B 2 113 ? 26.247 -25.138 16.876 1.00 76.58 132 LEU B N 1
ATOM 3191 C CA . LEU B 2 113 ? 26.595 -24.751 18.248 1.00 73.48 132 LEU B CA 1
ATOM 3192 C C . LEU B 2 113 ? 28.053 -24.324 18.422 1.00 69.42 132 LEU B C 1
ATOM 3193 O O . LEU B 2 113 ? 28.974 -25.057 18.062 1.00 67.64 132 LEU B O 1
ATOM 3198 N N . GLU B 2 114 ? 28.244 -23.126 18.966 1.00 67.05 133 GLU B N 1
ATOM 3199 C CA . GLU B 2 114 ? 29.576 -22.570 19.186 1.00 66.53 133 GLU B CA 1
ATOM 3200 C C . GLU B 2 114 ? 29.868 -22.379 20.669 1.00 64.03 133 GLU B C 1
ATOM 3201 O O . GLU B 2 114 ? 31.024 -22.369 21.094 1.00 61.32 133 GLU B O 1
ATOM 3207 N N . TYR B 2 115 ? 28.804 -22.227 21.447 1.00 61.56 134 TYR B N 1
ATOM 3208 C CA . TYR B 2 115 ? 28.901 -21.864 22.854 1.00 58.58 134 TYR B CA 1
ATOM 3209 C C . TYR B 2 115 ? 28.141 -22.880 23.698 1.00 60.21 134 TYR B C 1
ATOM 3210 O O . TYR B 2 115 ? 26.956 -23.102 23.474 1.00 59.79 134 TYR B O 1
ATOM 3219 N N . LEU B 2 116 ? 28.812 -23.503 24.661 1.00 60.00 135 LEU B N 1
ATOM 3220 C CA . LEU B 2 116 ? 28.130 -24.442 25.547 1.00 58.13 135 LEU B CA 1
ATOM 3221 C C . LEU B 2 116 ? 28.431 -24.147 27.010 1.00 57.04 135 LEU B C 1
ATOM 3222 O O . LEU B 2 116 ? 29.593 -24.099 27.416 1.00 58.31 135 LEU B O 1
ATOM 3227 N N . GLN B 2 117 ? 27.379 -23.948 27.799 1.00 57.28 136 GLN B N 1
ATOM 3228 C CA . GLN B 2 117 ? 27.540 -23.731 29.234 1.00 57.89 136 GLN B CA 1
ATOM 3229 C C . GLN B 2 117 ? 26.833 -24.812 30.041 1.00 57.91 136 GLN B C 1
ATOM 3230 O O . GLN B 2 117 ? 25.607 -24.919 30.014 1.00 56.53 136 GLN B O 1
ATOM 3236 N N . ALA B 2 118 ? 27.615 -25.607 30.765 1.00 60.11 137 ALA B N 1
ATOM 3237 C CA . ALA B 2 118 ? 27.071 -26.696 31.566 1.00 60.18 137 ALA B CA 1
ATOM 3238 C C . ALA B 2 118 ? 27.671 -26.712 32.970 1.00 61.15 137 ALA B C 1
ATOM 3239 O O . ALA B 2 118 ? 27.877 -27.777 33.552 1.00 64.88 137 ALA B O 1
ATOM 3241 N N . ASP B 2 119 ? 27.949 -25.528 33.509 1.00 58.63 138 ASP B N 1
ATOM 3242 C CA . ASP B 2 119 ? 28.494 -25.419 34.858 1.00 56.15 138 ASP B CA 1
ATOM 3243 C C . ASP B 2 119 ? 27.427 -25.694 35.914 1.00 57.88 138 ASP B C 1
ATOM 3244 O O . ASP B 2 119 ? 26.237 -25.541 35.651 1.00 57.83 138 ASP B O 1
ATOM 3249 N N . PHE B 2 120 ? 27.864 -26.100 37.105 1.00 58.83 139 PHE B N 1
ATOM 3250 C CA . PHE B 2 120 ? 26.958 -26.475 38.190 1.00 59.40 139 PHE B CA 1
ATOM 3251 C C . PHE B 2 120 ? 25.925 -27.498 37.719 1.00 60.11 139 PHE B C 1
ATOM 3252 O O . PHE B 2 120 ? 24.766 -27.158 37.483 1.00 60.18 139 PHE B O 1
ATOM 3260 N N . ASN B 2 121 ? 26.353 -28.748 37.576 1.00 61.05 140 ASN B N 1
ATOM 3261 C CA . ASN B 2 121 ? 25.484 -29.798 37.058 1.00 61.63 140 ASN B CA 1
ATOM 3262 C C . ASN B 2 121 ? 25.802 -31.172 37.641 1.00 63.51 140 ASN B C 1
ATOM 3263 O O . ASN B 2 121 ? 25.187 -32.167 37.258 1.00 63.37 140 ASN B O 1
ATOM 3268 N N . LEU B 2 122 ? 26.765 -31.216 38.560 1.00 66.98 141 LEU B N 1
ATOM 3269 C CA . LEU B 2 122 ? 27.228 -32.466 39.167 1.00 69.14 141 LEU B CA 1
ATOM 3270 C C . LEU B 2 122 ? 27.724 -33.447 38.105 1.00 69.71 141 LEU B C 1
ATOM 3271 O O . LEU B 2 122 ? 27.691 -34.662 38.305 1.00 69.85 141 LEU B O 1
ATOM 3276 N N . LEU B 2 123 ? 28.182 -32.907 36.980 1.00 69.10 142 LEU B N 1
ATOM 3277 C CA . LEU B 2 123 ? 28.656 -33.711 35.860 1.00 69.99 142 LEU B CA 1
ATOM 3278 C C . LEU B 2 123 ? 29.834 -34.591 36.266 1.00 70.69 142 LEU B C 1
ATOM 3279 O O . LEU B 2 123 ? 30.723 -34.145 36.980 1.00 72.09 142 LEU B O 1
ATOM 3284 N N . ARG B 2 124 ? 29.839 -35.838 35.807 1.00 74.47 143 ARG B N 1
ATOM 3285 C CA . ARG B 2 124 ? 30.916 -36.763 36.141 1.00 79.00 143 ARG B CA 1
ATOM 3286 C C . ARG B 2 124 ? 31.483 -37.442 34.901 1.00 73.96 143 ARG B C 1
ATOM 3287 O O . ARG B 2 124 ? 32.657 -37.280 34.575 1.00 75.67 143 ARG B O 1
ATOM 3295 N N . ASP B 2 125 ? 30.645 -38.210 34.215 1.00 66.76 144 ASP B N 1
ATOM 3296 C CA . ASP B 2 125 ? 31.087 -38.940 33.036 1.00 64.10 144 ASP B CA 1
ATOM 3297 C C . ASP B 2 125 ? 30.795 -38.146 31.770 1.00 63.49 144 ASP B C 1
ATOM 3298 O O . ASP B 2 125 ? 29.748 -37.512 31.650 1.00 65.98 144 ASP B O 1
ATOM 3303 N N . ILE B 2 126 ? 31.740 -38.164 30.837 1.00 61.76 145 ILE B N 1
ATOM 3304 C CA . ILE B 2 126 ? 31.566 -37.488 29.558 1.00 60.50 145 ILE B CA 1
ATOM 3305 C C . ILE B 2 126 ? 31.968 -38.414 28.425 1.00 60.46 145 ILE B C 1
ATOM 3306 O O . ILE B 2 126 ? 33.150 -38.671 28.232 1.00 63.10 145 ILE B O 1
ATOM 3311 N N . ASP B 2 127 ? 30.984 -38.918 27.685 1.00 59.60 146 ASP B N 1
ATOM 3312 C CA . ASP B 2 127 ? 31.246 -39.804 26.554 1.00 58.27 146 ASP B CA 1
ATOM 3313 C C . ASP B 2 127 ? 32.290 -39.187 25.627 1.00 59.23 146 ASP B C 1
ATOM 3314 O O . ASP B 2 127 ? 32.274 -37.981 25.394 1.00 63.01 146 ASP B O 1
ATOM 3319 N N . PRO B 2 128 ? 33.228 -40.006 25.129 1.00 55.36 147 PRO B N 1
ATOM 3320 C CA . PRO B 2 128 ? 34.254 -39.492 24.217 1.00 54.23 147 PRO B CA 1
ATOM 3321 C C . PRO B 2 128 ? 33.646 -38.814 22.995 1.00 53.73 147 PRO B C 1
ATOM 3322 O O . PRO B 2 128 ? 34.051 -37.708 22.633 1.00 50.64 147 PRO B O 1
ATOM 3326 N N . GLY B 2 129 ? 32.669 -39.471 22.379 1.00 55.90 148 GLY B N 1
ATOM 3327 C CA . GLY B 2 129 ? 31.990 -38.919 21.223 1.00 57.44 148 GLY B CA 1
ATOM 3328 C C . GLY B 2 129 ? 30.780 -38.094 21.611 1.00 58.57 148 GLY B C 1
ATOM 3329 O O . GLY B 2 129 ? 29.709 -38.235 21.020 1.00 64.16 148 GLY B O 1
ATOM 3330 N N . ALA B 2 130 ? 30.948 -37.231 22.609 1.00 56.90 149 ALA B N 1
ATOM 3331 C CA . ALA B 2 130 ? 29.858 -36.374 23.064 1.00 57.24 149 ALA B CA 1
ATOM 3332 C C . ALA B 2 130 ? 29.795 -35.086 22.251 1.00 58.21 149 ALA B C 1
ATOM 3333 O O . ALA B 2 130 ? 28.714 -34.649 21.857 1.00 61.71 149 ALA B O 1
ATOM 3335 N N . PHE B 2 131 ? 30.954 -34.479 22.005 1.00 56.79 150 PHE B N 1
ATOM 3336 C CA . PHE B 2 131 ? 31.013 -33.243 21.230 1.00 55.32 150 PHE B CA 1
ATOM 3337 C C . PHE B 2 131 ? 31.562 -33.462 19.822 1.00 53.48 150 PHE B C 1
ATOM 3338 O O . PHE B 2 131 ? 31.860 -32.497 19.120 1.00 51.68 150 PHE B O 1
ATOM 3346 N N . GLN B 2 132 ? 31.696 -34.718 19.406 1.00 54.38 151 GLN B N 1
ATOM 3347 C CA . GLN B 2 132 ? 32.445 -35.028 18.186 1.00 57.65 151 GLN B CA 1
ATOM 3348 C C . GLN B 2 132 ? 31.771 -34.536 16.902 1.00 58.96 151 GLN B C 1
ATOM 3349 O O . GLN B 2 132 ? 32.370 -34.590 15.828 1.00 58.72 151 GLN B O 1
ATOM 3355 N N . ASP B 2 133 ? 30.537 -34.055 17.010 1.00 62.64 152 ASP B N 1
ATOM 3356 C CA . ASP B 2 133 ? 29.848 -33.475 15.858 1.00 62.14 152 ASP B CA 1
ATOM 3357 C C . ASP B 2 133 ? 29.671 -31.967 16.018 1.00 62.19 152 ASP B C 1
ATOM 3358 O O . ASP B 2 133 ? 29.308 -31.270 15.068 1.00 62.56 152 ASP B O 1
ATOM 3363 N N . LEU B 2 134 ? 29.931 -31.469 17.223 1.00 63.07 153 LEU B N 1
ATOM 3364 C CA . LEU B 2 134 ? 29.885 -30.037 17.494 1.00 64.37 153 LEU B CA 1
ATOM 3365 C C . LEU B 2 134 ? 31.178 -29.378 17.024 1.00 65.96 153 LEU B C 1
ATOM 3366 O O . LEU B 2 134 ? 32.014 -28.980 17.836 1.00 66.37 153 LEU B O 1
ATOM 3371 N N . ASN B 2 135 ? 31.334 -29.263 15.708 1.00 66.70 154 ASN B N 1
ATOM 3372 C CA . ASN B 2 135 ? 32.586 -28.806 15.113 1.00 65.85 154 ASN B CA 1
ATOM 3373 C C . ASN B 2 135 ? 32.704 -27.289 14.996 1.00 66.73 154 ASN B C 1
ATOM 3374 O O . ASN B 2 135 ? 33.572 -26.782 14.286 1.00 67.95 154 ASN B O 1
ATOM 3379 N N . LYS B 2 136 ? 31.832 -26.568 15.691 1.00 66.88 155 LYS B N 1
ATOM 3380 C CA . LYS B 2 136 ? 31.916 -25.114 15.730 1.00 67.83 155 LYS B CA 1
ATOM 3381 C C . LYS B 2 136 ? 32.033 -24.634 17.171 1.00 66.26 155 LYS B C 1
ATOM 3382 O O . LYS B 2 136 ? 32.092 -23.435 17.437 1.00 64.81 155 LYS B O 1
ATOM 3388 N N . LEU B 2 137 ? 32.077 -25.592 18.091 1.00 63.74 156 LEU B N 1
ATOM 3389 C CA . LEU B 2 137 ? 32.148 -25.306 19.518 1.00 60.84 156 LEU B CA 1
ATOM 3390 C C . LEU B 2 137 ? 33.448 -24.594 19.885 1.00 59.72 156 LEU B C 1
ATOM 3391 O O . LEU B 2 137 ? 34.478 -25.233 20.098 1.00 60.05 156 LEU B O 1
ATOM 3396 N N . GLU B 2 138 ? 33.392 -23.267 19.955 1.00 57.12 157 GLU B N 1
ATOM 3397 C CA . GLU B 2 138 ? 34.564 -22.465 20.291 1.00 54.29 157 GLU B CA 1
ATOM 3398 C C . GLU B 2 138 ? 34.772 -22.370 21.796 1.00 53.90 157 GLU B C 1
ATOM 3399 O O . GLU B 2 138 ? 35.905 -22.368 22.278 1.00 53.96 157 GLU B O 1
ATOM 3405 N N . VAL B 2 139 ? 33.671 -22.289 22.535 1.00 53.55 158 VAL B N 1
ATOM 3406 C CA . VAL B 2 139 ? 33.741 -22.049 23.971 1.00 52.23 158 VAL B CA 1
ATOM 3407 C C . VAL B 2 139 ? 32.914 -23.063 24.764 1.00 52.06 158 VAL B C 1
ATOM 3408 O O . VAL B 2 139 ? 31.690 -23.138 24.641 1.00 53.89 158 VAL B O 1
ATOM 3412 N N . LEU B 2 140 ? 33.624 -23.849 25.565 1.00 50.90 159 LEU B N 1
ATOM 3413 C CA . LEU B 2 140 ? 33.055 -24.878 26.422 1.00 50.47 159 LEU B CA 1
ATOM 3414 C C . LEU B 2 140 ? 33.301 -24.534 27.890 1.00 51.83 159 LEU B C 1
ATOM 3415 O O . LEU B 2 140 ? 34.449 -24.466 28.348 1.00 53.41 159 LEU B O 1
ATOM 3420 N N . ILE B 2 141 ? 32.214 -24.316 28.623 1.00 51.00 160 ILE B N 1
ATOM 3421 C CA . ILE B 2 141 ? 32.292 -23.914 30.021 1.00 50.46 160 ILE B CA 1
ATOM 3422 C C . ILE B 2 141 ? 31.716 -25.001 30.926 1.00 51.67 160 ILE B C 1
ATOM 3423 O O . ILE B 2 141 ? 30.508 -25.240 30.934 1.00 49.66 160 ILE B O 1
ATOM 3428 N N . LEU B 2 142 ? 32.589 -25.655 31.688 1.00 52.35 161 LEU B N 1
ATOM 3429 C CA . LEU B 2 142 ? 32.198 -26.808 32.494 1.00 51.54 161 LEU B CA 1
ATOM 3430 C C . LEU B 2 142 ? 32.585 -26.672 33.964 1.00 50.95 161 LEU B C 1
ATOM 3431 O O . LEU B 2 142 ? 32.799 -27.678 34.641 1.00 50.31 161 LEU B O 1
ATOM 3436 N N . ASN B 2 143 ? 32.674 -25.442 34.461 1.00 50.30 162 ASN B N 1
ATOM 3437 C CA . ASN B 2 143 ? 33.146 -25.228 35.827 1.00 50.25 162 ASN B CA 1
ATOM 3438 C C . ASN B 2 143 ? 32.184 -25.761 36.886 1.00 50.10 162 ASN B C 1
ATOM 3439 O O . ASN B 2 143 ? 31.004 -25.963 36.620 1.00 52.70 162 ASN B O 1
ATOM 3444 N N . ASP B 2 144 ? 32.713 -25.995 38.084 1.00 50.06 163 ASP B N 1
ATOM 3445 C CA . ASP B 2 144 ? 31.938 -26.514 39.211 1.00 50.25 163 ASP B CA 1
ATOM 3446 C C . ASP B 2 144 ? 31.125 -27.759 38.860 1.00 52.19 163 ASP B C 1
ATOM 3447 O O . ASP B 2 144 ? 29.894 -27.732 38.849 1.00 50.46 163 ASP B O 1
ATOM 3452 N N . ASN B 2 145 ? 31.830 -28.845 38.567 1.00 54.60 164 ASN B N 1
ATOM 3453 C CA . ASN B 2 145 ? 31.208 -30.149 38.387 1.00 54.87 164 ASN B CA 1
ATOM 3454 C C . ASN B 2 145 ? 32.070 -31.221 39.042 1.00 53.78 164 ASN B C 1
ATOM 3455 O O . ASN B 2 145 ? 32.954 -30.907 39.837 1.00 53.87 164 ASN B O 1
ATOM 3460 N N . LEU B 2 146 ? 31.817 -32.483 38.716 1.00 53.35 165 LEU B N 1
ATOM 3461 C CA . LEU B 2 146 ? 32.557 -33.582 39.329 1.00 54.63 165 LEU B CA 1
ATOM 3462 C C . LEU B 2 146 ? 33.331 -34.384 38.287 1.00 55.34 165 LEU B C 1
ATOM 3463 O O . LEU B 2 146 ? 33.550 -35.583 38.461 1.00 56.00 165 LEU B O 1
ATOM 3468 N N . ILE B 2 147 ? 33.724 -33.724 37.200 1.00 56.12 166 ILE B N 1
ATOM 3469 C CA . ILE B 2 147 ? 34.491 -34.384 36.148 1.00 56.40 166 ILE B CA 1
ATOM 3470 C C . ILE B 2 147 ? 35.781 -34.956 36.724 1.00 55.51 166 ILE B C 1
ATOM 3471 O O . ILE B 2 147 ? 36.663 -34.218 37.165 1.00 54.19 166 ILE B O 1
ATOM 3476 N N . SER B 2 148 ? 35.864 -36.282 36.746 1.00 56.58 167 SER B N 1
ATOM 3477 C CA . SER B 2 148 ? 37.057 -36.961 37.225 1.00 57.87 167 SER B CA 1
ATOM 3478 C C . SER B 2 148 ? 38.138 -36.925 36.157 1.00 59.96 167 SER B C 1
ATOM 3479 O O . SER B 2 148 ? 39.276 -36.534 36.420 1.00 63.31 167 SER B O 1
ATOM 3482 N N . THR B 2 149 ? 37.772 -37.340 34.949 1.00 60.66 168 THR B N 1
ATOM 3483 C CA . THR B 2 149 ? 38.711 -37.378 33.837 1.00 62.52 168 THR B CA 1
ATOM 3484 C C . THR B 2 149 ? 38.073 -36.930 32.536 1.00 62.48 168 THR B C 1
ATOM 3485 O O . THR B 2 149 ? 36.850 -36.952 32.383 1.00 69.09 168 THR B O 1
ATOM 3489 N N . LEU B 2 150 ? 38.915 -36.519 31.598 1.00 61.28 169 LEU B N 1
ATOM 3490 C CA . LEU B 2 150 ? 38.478 -36.271 30.236 1.00 60.81 169 LEU B CA 1
ATOM 3491 C C . LEU B 2 150 ? 38.951 -37.424 29.363 1.00 61.05 169 LEU B C 1
ATOM 3492 O O . LEU B 2 150 ? 40.147 -37.704 29.301 1.00 61.86 169 LEU B O 1
ATOM 3497 N N . PRO B 2 151 ? 38.012 -38.113 28.701 1.00 62.23 170 PRO B N 1
ATOM 3498 C CA . PRO B 2 151 ? 38.340 -39.232 27.810 1.00 62.38 170 PRO B CA 1
ATOM 3499 C C . PRO B 2 151 ? 39.340 -38.863 26.716 1.00 63.89 170 PRO B C 1
ATOM 3500 O O . PRO B 2 151 ? 39.643 -37.686 26.518 1.00 61.86 170 PRO B O 1
ATOM 3504 N N . ALA B 2 152 ? 39.838 -39.877 26.015 1.00 65.79 171 ALA B N 1
ATOM 3505 C CA . ALA B 2 152 ? 40.939 -39.720 25.068 1.00 66.99 171 ALA B CA 1
ATOM 3506 C C . ALA B 2 152 ? 40.666 -38.714 23.952 1.00 70.07 171 ALA B C 1
ATOM 3507 O O . ALA B 2 152 ? 41.418 -37.756 23.776 1.00 72.80 171 ALA B O 1
ATOM 3509 N N . ASN B 2 153 ? 39.593 -38.931 23.199 1.00 71.47 172 ASN B N 1
ATOM 3510 C CA . ASN B 2 153 ? 39.368 -38.171 21.971 1.00 72.00 172 ASN B CA 1
ATOM 3511 C C . ASN B 2 153 ? 38.339 -37.046 22.057 1.00 67.39 172 ASN B C 1
ATOM 3512 O O . ASN B 2 153 ? 37.924 -36.521 21.023 1.00 64.06 172 ASN B O 1
ATOM 3517 N N . VAL B 2 154 ? 37.946 -36.670 23.274 1.00 65.78 173 VAL B N 1
ATOM 3518 C CA . VAL B 2 154 ? 36.822 -35.752 23.495 1.00 66.82 173 VAL B CA 1
ATOM 3519 C C . VAL B 2 154 ? 36.806 -34.506 22.610 1.00 67.28 173 VAL B C 1
ATOM 3520 O O . VAL B 2 154 ? 35.747 -34.089 22.140 1.00 69.24 173 VAL B O 1
ATOM 3524 N N . PHE B 2 155 ? 37.970 -33.913 22.377 1.00 64.11 174 PHE B N 1
ATOM 3525 C CA . PHE B 2 155 ? 38.019 -32.648 21.654 1.00 63.22 174 PHE B CA 1
ATOM 3526 C C . PHE B 2 155 ? 38.603 -32.795 20.256 1.00 60.99 174 PHE B C 1
ATOM 3527 O O . PHE B 2 155 ? 39.064 -31.815 19.668 1.00 61.57 174 PHE B O 1
ATOM 3535 N N . GLN B 2 156 ? 38.587 -34.013 19.725 1.00 57.94 175 GLN B N 1
ATOM 3536 C CA . GLN B 2 156 ? 39.043 -34.236 18.360 1.00 57.94 175 GLN B CA 1
ATOM 3537 C C . GLN B 2 156 ? 38.114 -33.519 17.388 1.00 61.34 175 GLN B C 1
ATOM 3538 O O . GLN B 2 156 ? 36.914 -33.797 17.352 1.00 63.19 175 GLN B O 1
ATOM 3544 N N . TYR B 2 157 ? 38.680 -32.581 16.630 1.00 63.75 176 TYR B N 1
ATOM 3545 C CA . TYR B 2 157 ? 37.959 -31.821 15.607 1.00 64.80 176 TYR B CA 1
ATOM 3546 C C . TYR B 2 157 ? 36.905 -30.901 16.220 1.00 63.00 176 TYR B C 1
ATOM 3547 O O . TYR B 2 157 ? 35.972 -30.465 15.543 1.00 62.17 176 TYR B O 1
ATOM 3556 N N . VAL B 2 158 ? 37.068 -30.612 17.507 1.00 61.38 177 VAL B N 1
ATOM 3557 C CA . VAL B 2 158 ? 36.263 -29.606 18.184 1.00 60.62 177 VAL B CA 1
ATOM 3558 C C . VAL B 2 158 ? 37.126 -28.368 18.404 1.00 61.13 177 VAL B C 1
ATOM 3559 O O . VAL B 2 158 ? 38.097 -28.414 19.158 1.00 60.21 177 VAL B O 1
ATOM 3563 N N . PRO B 2 159 ? 36.775 -27.257 17.741 1.00 61.22 178 PRO B N 1
ATOM 3564 C CA . PRO B 2 159 ? 37.579 -26.031 17.761 1.00 60.48 178 PRO B CA 1
ATOM 3565 C C . PRO B 2 159 ? 37.493 -25.285 19.090 1.00 61.34 178 PRO B C 1
ATOM 3566 O O . PRO B 2 159 ? 37.091 -24.122 19.115 1.00 63.49 178 PRO B O 1
ATOM 3570 N N . ILE B 2 160 ? 37.870 -25.953 20.175 1.00 59.36 179 ILE B N 1
ATOM 3571 C CA . ILE B 2 160 ? 37.840 -25.351 21.502 1.00 56.81 179 ILE B CA 1
ATOM 3572 C C . ILE B 2 160 ? 38.836 -24.200 21.602 1.00 55.74 179 ILE B C 1
ATOM 3573 O O . ILE B 2 160 ? 39.996 -24.334 21.214 1.00 56.32 179 ILE B O 1
ATOM 3578 N N . THR B 2 161 ? 38.369 -23.068 22.119 1.00 54.36 180 THR B N 1
ATOM 3579 C CA . THR B 2 161 ? 39.216 -21.897 22.303 1.00 54.11 180 THR B CA 1
ATOM 3580 C C . THR B 2 161 ? 39.134 -21.425 23.751 1.00 54.47 180 THR B C 1
ATOM 3581 O O . THR B 2 161 ? 40.102 -20.908 24.307 1.00 56.72 180 THR B O 1
ATOM 3585 N N . HIS B 2 162 ? 37.964 -21.610 24.353 1.00 54.19 181 HIS B N 1
ATOM 3586 C CA . HIS B 2 162 ? 37.762 -21.309 25.764 1.00 52.92 181 HIS B CA 1
ATOM 3587 C C . HIS B 2 162 ? 37.347 -22.578 26.497 1.00 53.84 181 HIS B C 1
ATOM 3588 O O . HIS B 2 162 ? 36.271 -23.102 26.262 1.00 53.24 181 HIS B O 1
ATOM 3595 N N . LEU B 2 163 ? 38.206 -23.079 27.376 1.00 55.05 182 LEU B N 1
ATOM 3596 C CA . LEU B 2 163 ? 37.891 -24.286 28.130 1.00 53.53 182 LEU B CA 1
ATOM 3597 C C . LEU B 2 163 ? 37.872 -23.997 29.626 1.00 52.95 182 LEU B C 1
ATOM 3598 O O . LEU B 2 163 ? 38.924 -23.894 30.260 1.00 51.62 182 LEU B O 1
ATOM 3603 N N . ASP B 2 164 ? 36.674 -23.861 30.188 1.00 53.18 183 ASP B N 1
ATOM 3604 C CA . ASP B 2 164 ? 36.547 -23.572 31.614 1.00 50.74 183 ASP B CA 1
ATOM 3605 C C . ASP B 2 164 ? 36.272 -24.854 32.397 1.00 52.68 183 ASP B C 1
ATOM 3606 O O . ASP B 2 164 ? 35.155 -25.369 32.389 1.00 53.36 183 ASP B O 1
ATOM 3611 N N . LEU B 2 165 ? 37.299 -25.359 33.075 1.00 54.19 184 LEU B N 1
ATOM 3612 C CA . LEU B 2 165 ? 37.208 -26.632 33.786 1.00 55.38 184 LEU B CA 1
ATOM 3613 C C . LEU B 2 165 ? 37.385 -26.497 35.297 1.00 57.26 184 LEU B C 1
ATOM 3614 O O . LEU B 2 165 ? 37.680 -27.480 35.976 1.00 59.54 184 LEU B O 1
ATOM 3619 N N . ARG B 2 166 ? 37.205 -25.290 35.822 1.00 57.34 185 ARG B N 1
ATOM 3620 C CA . ARG B 2 166 ? 37.402 -25.051 37.250 1.00 56.85 185 ARG B CA 1
ATOM 3621 C C . ARG B 2 166 ? 36.411 -25.828 38.117 1.00 58.40 185 ARG B C 1
ATOM 3622 O O . ARG B 2 166 ? 35.364 -26.256 37.646 1.00 59.65 185 ARG B O 1
ATOM 3630 N N . GLY B 2 167 ? 36.763 -26.020 39.385 1.00 59.35 186 GLY B N 1
ATOM 3631 C CA . GLY B 2 167 ? 35.857 -26.612 40.355 1.00 59.92 186 GLY B CA 1
ATOM 3632 C C . GLY B 2 167 ? 35.428 -28.050 40.115 1.00 61.70 186 GLY B C 1
ATOM 3633 O O . GLY B 2 167 ? 34.282 -28.408 40.384 1.00 63.14 186 GLY B O 1
ATOM 3634 N N . ASN B 2 168 ? 36.340 -28.880 39.621 1.00 63.29 187 ASN B N 1
ATOM 3635 C CA . ASN B 2 168 ? 36.046 -30.297 39.424 1.00 65.01 187 ASN B CA 1
ATOM 3636 C C . ASN B 2 168 ? 36.943 -31.187 40.276 1.00 67.47 187 ASN B C 1
ATOM 3637 O O . ASN B 2 168 ? 37.838 -30.699 40.960 1.00 68.76 187 ASN B O 1
ATOM 3642 N N . ARG B 2 169 ? 36.687 -32.491 40.240 1.00 68.90 188 ARG B N 1
ATOM 3643 C CA . ARG B 2 169 ? 37.585 -33.462 40.857 1.00 72.85 188 ARG B CA 1
ATOM 3644 C C . ARG B 2 169 ? 38.550 -33.988 39.802 1.00 71.02 188 ARG B C 1
ATOM 3645 O O . ARG B 2 169 ? 38.483 -35.150 39.403 1.00 73.58 188 ARG B O 1
ATOM 3653 N N . LEU B 2 170 ? 39.448 -33.116 39.359 1.00 68.91 189 LEU B N 1
ATOM 3654 C CA . LEU B 2 170 ? 40.347 -33.415 38.252 1.00 68.21 189 LEU B CA 1
ATOM 3655 C C . LEU B 2 170 ? 41.778 -33.627 38.744 1.00 67.98 189 LEU B C 1
ATOM 3656 O O . LEU B 2 170 ? 42.473 -32.669 39.083 1.00 68.98 189 LEU B O 1
ATOM 3661 N N . LYS B 2 171 ? 42.214 -34.884 38.781 1.00 67.60 190 LYS B N 1
ATOM 3662 C CA . LYS B 2 171 ? 43.537 -35.227 39.298 1.00 68.56 190 LYS B CA 1
ATOM 3663 C C . LYS B 2 171 ? 44.661 -34.945 38.303 1.00 71.18 190 LYS B C 1
ATOM 3664 O O . LYS B 2 171 ? 45.721 -34.446 38.684 1.00 71.15 190 LYS B O 1
ATOM 3670 N N . THR B 2 172 ? 44.439 -35.276 37.034 1.00 73.35 191 THR B N 1
ATOM 3671 C CA . THR B 2 172 ? 45.479 -35.106 36.023 1.00 73.98 191 THR B CA 1
ATOM 3672 C C . THR B 2 172 ? 44.911 -34.787 34.642 1.00 71.87 191 THR B C 1
ATOM 3673 O O . THR B 2 172 ? 43.707 -34.897 34.408 1.00 73.06 191 THR B O 1
ATOM 3677 N N . LEU B 2 173 ? 45.798 -34.394 33.733 1.00 72.03 192 LEU B N 1
ATOM 3678 C CA . LEU B 2 173 ? 45.415 -34.047 32.371 1.00 71.77 192 LEU B CA 1
ATOM 3679 C C . LEU B 2 173 ? 46.505 -34.495 31.400 1.00 74.47 192 LEU B C 1
ATOM 3680 O O . LEU B 2 173 ? 47.605 -33.944 31.400 1.00 75.89 192 LEU B O 1
ATOM 3685 N N . PRO B 2 174 ? 46.200 -35.504 30.570 1.00 75.54 193 PRO B N 1
ATOM 3686 C CA . PRO B 2 174 ? 47.181 -36.119 29.671 1.00 74.88 193 PRO B CA 1
ATOM 3687 C C . PRO B 2 174 ? 47.409 -35.312 28.397 1.00 73.90 193 PRO B C 1
ATOM 3688 O O . PRO B 2 174 ? 46.465 -34.719 27.873 1.00 73.29 193 PRO B O 1
ATOM 3692 N N . TYR B 2 175 ? 48.644 -35.287 27.905 1.00 72.55 194 TYR B N 1
ATOM 3693 C CA . TYR B 2 175 ? 48.912 -34.650 26.623 1.00 70.39 194 TYR B CA 1
ATOM 3694 C C . TYR B 2 175 ? 48.408 -35.529 25.494 1.00 72.84 194 TYR B C 1
ATOM 3695 O O . TYR B 2 175 ? 47.712 -35.060 24.592 1.00 71.84 194 TYR B O 1
ATOM 3704 N N . GLU B 2 176 ? 48.776 -36.806 25.556 1.00 76.11 195 GLU B N 1
ATOM 3705 C CA . GLU B 2 176 ? 48.411 -37.772 24.529 1.00 79.60 195 GLU B CA 1
ATOM 3706 C C . GLU B 2 176 ? 46.912 -37.753 24.276 1.00 76.76 195 GLU B C 1
ATOM 3707 O O . GLU B 2 176 ? 46.117 -38.032 25.176 1.00 77.72 195 GLU B O 1
ATOM 3713 N N . GLU B 2 177 ? 46.556 -37.385 23.047 1.00 74.22 196 GLU B N 1
ATOM 3714 C CA . GLU B 2 177 ? 45.180 -37.301 22.564 1.00 72.73 196 GLU B CA 1
ATOM 3715 C C . GLU B 2 177 ? 44.409 -36.099 23.117 1.00 72.14 196 GLU B C 1
ATOM 3716 O O . GLU B 2 177 ? 43.830 -35.348 22.347 1.00 73.63 196 GLU B O 1
ATOM 3722 N N . VAL B 2 178 ? 44.406 -35.899 24.431 1.00 69.97 197 VAL B N 1
ATOM 3723 C CA . VAL B 2 178 ? 43.597 -34.824 25.009 1.00 71.23 197 VAL B CA 1
ATOM 3724 C C . VAL B 2 178 ? 44.189 -33.420 24.813 1.00 71.98 197 VAL B C 1
ATOM 3725 O O . VAL B 2 178 ? 43.552 -32.555 24.210 1.00 73.21 197 VAL B O 1
ATOM 3729 N N . LEU B 2 179 ? 45.398 -33.191 25.319 1.00 72.18 198 LEU B N 1
ATOM 3730 C CA . LEU B 2 179 ? 45.976 -31.843 25.319 1.00 71.58 198 LEU B CA 1
ATOM 3731 C C . LEU B 2 179 ? 46.553 -31.406 23.972 1.00 69.12 198 LEU B C 1
ATOM 3732 O O . LEU B 2 179 ? 46.610 -30.212 23.677 1.00 68.42 198 LEU B O 1
ATOM 3737 N N . GLU B 2 180 ? 46.992 -32.361 23.162 1.00 67.27 199 GLU B N 1
ATOM 3738 C CA . GLU B 2 180 ? 47.517 -32.031 21.845 1.00 67.93 199 GLU B CA 1
ATOM 3739 C C . GLU B 2 180 ? 46.392 -31.568 20.925 1.00 69.44 199 GLU B C 1
ATOM 3740 O O . GLU B 2 180 ? 46.565 -30.647 20.122 1.00 70.49 199 GLU B O 1
ATOM 3746 N N . GLN B 2 181 ? 45.230 -32.196 21.070 1.00 69.74 200 GLN B N 1
ATOM 3747 C CA . GLN B 2 181 ? 44.101 -31.962 20.174 1.00 68.77 200 GLN B CA 1
ATOM 3748 C C . GLN B 2 181 ? 43.445 -30.591 20.324 1.00 67.86 200 GLN B C 1
ATOM 3749 O O . GLN B 2 181 ? 42.558 -30.245 19.543 1.00 65.42 200 GLN B O 1
ATOM 3755 N N . ILE B 2 182 ? 43.865 -29.806 21.311 1.00 69.20 201 ILE B N 1
ATOM 3756 C CA . ILE B 2 182 ? 43.356 -28.441 21.427 1.00 70.97 201 ILE B CA 1
ATOM 3757 C C . ILE B 2 182 ? 44.469 -27.398 21.326 1.00 70.31 201 ILE B C 1
ATOM 3758 O O . ILE B 2 182 ? 44.813 -26.752 22.312 1.00 69.11 201 ILE B O 1
ATOM 3763 N N . PRO B 2 183 ? 45.029 -27.218 20.121 1.00 69.19 202 PRO B N 1
ATOM 3764 C CA . PRO B 2 183 ? 46.093 -26.223 19.968 1.00 69.52 202 PRO B CA 1
ATOM 3765 C C . PRO B 2 183 ? 45.575 -24.791 20.016 1.00 69.09 202 PRO B C 1
ATOM 3766 O O . PRO B 2 183 ? 46.310 -23.890 20.417 1.00 69.70 202 PRO B O 1
ATOM 3770 N N . GLY B 2 184 ? 44.322 -24.592 19.617 1.00 68.25 203 GLY B N 1
ATOM 3771 C CA . GLY B 2 184 ? 43.782 -23.259 19.419 1.00 68.57 203 GLY B CA 1
ATOM 3772 C C . GLY B 2 184 ? 43.300 -22.519 20.653 1.00 68.19 203 GLY B C 1
ATOM 3773 O O . GLY B 2 184 ? 42.721 -21.438 20.532 1.00 68.23 203 GLY B O 1
ATOM 3774 N N . ILE B 2 185 ? 43.538 -23.089 21.834 1.00 68.33 204 ILE B N 1
ATOM 3775 C CA . ILE B 2 185 ? 43.115 -22.465 23.089 1.00 68.33 204 ILE B CA 1
ATOM 3776 C C . ILE B 2 185 ? 43.612 -21.028 23.234 1.00 67.66 204 ILE B C 1
ATOM 3777 O O . ILE B 2 185 ? 44.717 -20.691 22.807 1.00 73.73 204 ILE B O 1
ATOM 3782 N N . ALA B 2 186 ? 42.774 -20.185 23.828 1.00 63.88 205 ALA B N 1
ATOM 3783 C CA . ALA B 2 186 ? 43.131 -18.800 24.115 1.00 62.93 205 ALA B CA 1
ATOM 3784 C C . ALA B 2 186 ? 42.863 -18.497 25.582 1.00 62.47 205 ALA B C 1
ATOM 3785 O O . ALA B 2 186 ? 43.469 -17.599 26.167 1.00 63.78 205 ALA B O 1
ATOM 3787 N N . GLU B 2 187 ? 41.936 -19.254 26.160 1.00 62.88 206 GLU B N 1
ATOM 3788 C CA . GLU B 2 187 ? 41.598 -19.152 27.574 1.00 62.27 206 GLU B CA 1
ATOM 3789 C C . GLU B 2 187 ? 41.296 -20.535 28.133 1.00 61.98 206 GLU B C 1
ATOM 3790 O O . GLU B 2 187 ? 40.352 -21.188 27.700 1.00 60.44 206 GLU B O 1
ATOM 3796 N N . ILE B 2 188 ? 42.098 -20.988 29.088 1.00 61.94 207 ILE B N 1
ATOM 3797 C CA . ILE B 2 188 ? 41.792 -22.234 29.774 1.00 60.66 207 ILE B CA 1
ATOM 3798 C C . ILE B 2 188 ? 41.838 -22.006 31.283 1.00 59.30 207 ILE B C 1
ATOM 3799 O O . ILE B 2 188 ? 42.717 -21.311 31.797 1.00 57.02 207 ILE B O 1
ATOM 3804 N N . LEU B 2 189 ? 40.857 -22.564 31.984 1.00 58.23 208 LEU B N 1
ATOM 3805 C CA . LEU B 2 189 ? 40.723 -22.342 33.418 1.00 56.86 208 LEU B CA 1
ATOM 3806 C C . LEU B 2 189 ? 40.674 -23.670 34.163 1.00 58.54 208 LEU B C 1
ATOM 3807 O O . LEU B 2 189 ? 39.707 -24.424 34.047 1.00 57.51 208 LEU B O 1
ATOM 3812 N N . LEU B 2 190 ? 41.725 -23.945 34.929 1.00 58.91 209 LEU B N 1
ATOM 3813 C CA . LEU B 2 190 ? 41.874 -25.231 35.599 1.00 58.52 209 LEU B CA 1
ATOM 3814 C C . LEU B 2 190 ? 41.898 -25.099 37.119 1.00 58.41 209 LEU B C 1
ATOM 3815 O O . LEU B 2 190 ? 42.042 -26.096 37.829 1.00 57.54 209 LEU B O 1
ATOM 3820 N N . GLU B 2 191 ? 41.760 -23.870 37.608 1.00 59.45 210 GLU B N 1
ATOM 3821 C CA . GLU B 2 191 ? 41.812 -23.587 39.041 1.00 61.74 210 GLU B CA 1
ATOM 3822 C C . GLU B 2 191 ? 40.771 -24.398 39.814 1.00 62.15 210 GLU B C 1
ATOM 3823 O O . GLU B 2 191 ? 39.778 -24.842 39.242 1.00 64.78 210 GLU B O 1
ATOM 3829 N N . ASP B 2 192 ? 41.014 -24.593 41.108 1.00 62.01 211 ASP B N 1
ATOM 3830 C CA . ASP B 2 192 ? 40.144 -25.397 41.970 1.00 60.06 211 ASP B CA 1
ATOM 3831 C C . ASP B 2 192 ? 39.980 -26.831 41.470 1.00 62.04 211 ASP B C 1
ATOM 3832 O O . ASP B 2 192 ? 38.864 -27.298 41.244 1.00 64.39 211 ASP B O 1
ATOM 3837 N N . ASN B 2 193 ? 41.102 -27.519 41.300 1.00 63.56 212 ASN B N 1
ATOM 3838 C CA . ASN B 2 193 ? 41.098 -28.947 41.008 1.00 64.90 212 ASN B CA 1
ATOM 3839 C C . ASN B 2 193 ? 42.142 -29.655 41.863 1.00 66.81 212 ASN B C 1
ATOM 3840 O O . ASN B 2 193 ? 43.227 -29.120 42.086 1.00 70.29 212 ASN B O 1
ATOM 3845 N N . PRO B 2 194 ? 41.817 -30.862 42.352 1.00 65.69 213 PRO B N 1
ATOM 3846 C CA . PRO B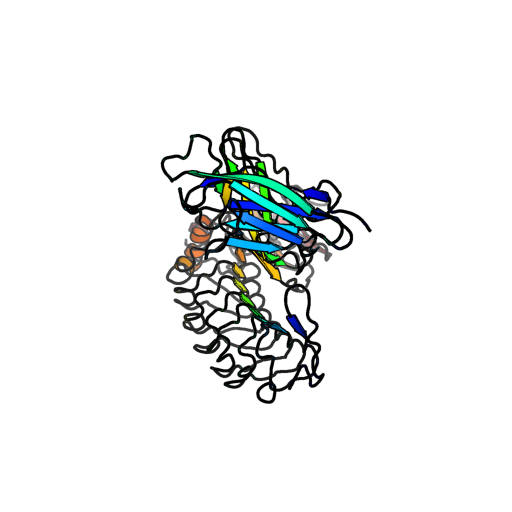 2 194 ? 42.759 -31.614 43.185 1.00 65.24 213 PRO B CA 1
ATOM 3847 C C . PRO B 2 194 ? 43.894 -32.202 42.356 1.00 65.02 213 PRO B C 1
ATOM 3848 O O . PRO B 2 194 ? 44.017 -33.423 42.257 1.00 65.08 213 PRO B O 1
ATOM 3852 N N . TRP B 2 195 ? 44.711 -31.333 41.770 1.00 65.42 214 TRP B N 1
ATOM 3853 C CA . TRP B 2 195 ? 45.784 -31.765 40.885 1.00 66.94 214 TRP B CA 1
ATOM 3854 C C . TRP B 2 195 ? 46.789 -32.655 41.601 1.00 67.73 214 TRP B C 1
ATOM 3855 O O . TRP B 2 195 ? 47.379 -32.267 42.610 1.00 67.06 214 TRP B O 1
ATOM 3866 N N . ASP B 2 196 ? 46.962 -33.859 41.066 1.00 69.25 215 ASP B N 1
ATOM 3867 C CA . ASP B 2 196 ? 47.908 -34.823 41.606 1.00 71.96 215 ASP B CA 1
ATOM 3868 C C . ASP B 2 196 ? 49.220 -34.726 40.839 1.00 71.29 215 ASP B C 1
ATOM 3869 O O . ASP B 2 196 ? 49.379 -35.336 39.780 1.00 69.83 215 ASP B O 1
ATOM 3874 N N . CYS B 2 197 ? 50.154 -33.946 41.369 1.00 72.34 216 CYS B N 1
ATOM 3875 C CA . CYS B 2 197 ? 51.422 -33.728 40.688 1.00 72.60 216 CYS B CA 1
ATOM 3876 C C . CYS B 2 197 ? 52.345 -34.931 40.839 1.00 71.04 216 CYS B C 1
ATOM 3877 O O . CYS B 2 197 ? 53.045 -35.084 41.843 1.00 71.92 216 CYS B O 1
ATOM 3880 N N . THR B 2 198 ? 52.330 -35.777 39.816 1.00 69.42 217 THR B N 1
ATOM 3881 C CA . THR B 2 198 ? 53.104 -37.007 39.788 1.00 68.78 217 THR B CA 1
ATOM 3882 C C . THR B 2 198 ? 53.716 -37.125 38.392 1.00 70.60 217 THR B C 1
ATOM 3883 O O . THR B 2 198 ? 53.806 -36.128 37.673 1.00 69.66 217 THR B O 1
ATOM 3887 N N . CYS B 2 199 ? 54.131 -38.325 37.999 1.00 74.99 218 CYS B N 1
ATOM 3888 C CA . CYS B 2 199 ? 54.672 -38.539 36.661 1.00 79.85 218 CYS B CA 1
ATOM 3889 C C . CYS B 2 199 ? 53.648 -38.203 35.578 1.00 78.89 218 CYS B C 1
ATOM 3890 O O . CYS B 2 199 ? 54.010 -37.856 34.453 1.00 76.69 218 CYS B O 1
ATOM 3893 N N . ASP B 2 200 ? 52.369 -38.301 35.931 1.00 80.97 219 ASP B N 1
ATOM 3894 C CA . ASP B 2 200 ? 51.279 -38.147 34.972 1.00 78.26 219 ASP B CA 1
ATOM 3895 C C . ASP B 2 200 ? 50.891 -36.699 34.720 1.00 77.00 219 ASP B C 1
ATOM 3896 O O . ASP B 2 200 ? 50.086 -36.415 33.833 1.00 78.04 219 ASP B O 1
ATOM 3901 N N . LEU B 2 201 ? 51.446 -35.786 35.508 1.00 76.31 220 LEU B N 1
ATOM 3902 C CA . LEU B 2 201 ? 51.111 -34.378 35.354 1.00 76.03 220 LEU B CA 1
ATOM 3903 C C . LEU B 2 201 ? 52.193 -33.633 34.583 1.00 73.67 220 LEU B C 1
ATOM 3904 O O . LEU B 2 201 ? 51.984 -32.489 34.169 1.00 74.18 220 LEU B O 1
ATOM 3909 N N . LEU B 2 202 ? 53.342 -34.282 34.395 1.00 70.75 221 LEU B N 1
ATOM 3910 C CA . LEU B 2 202 ? 54.448 -33.699 33.637 1.00 69.00 221 LEU B CA 1
ATOM 3911 C C . LEU B 2 202 ? 53.953 -33.098 32.324 1.00 65.45 221 LEU B C 1
ATOM 3912 O O . LEU B 2 202 ? 54.204 -31.922 32.034 1.00 62.12 221 LEU B O 1
ATOM 3917 N N . SER B 2 203 ? 53.229 -33.917 31.559 1.00 65.18 222 SER B N 1
ATOM 3918 C CA . SER B 2 203 ? 52.597 -33.509 30.303 1.00 64.07 222 SER B CA 1
ATOM 3919 C C . SER B 2 203 ? 51.872 -32.171 30.380 1.00 61.35 222 SER B C 1
ATOM 3920 O O . SER B 2 203 ? 52.028 -31.347 29.476 1.00 59.11 222 SER B O 1
ATOM 3923 N N . LEU B 2 204 ? 51.063 -31.978 31.429 1.00 58.54 223 LEU B N 1
ATOM 3924 C CA . LEU B 2 204 ? 50.394 -30.696 31.685 1.00 57.93 223 LEU B CA 1
ATOM 3925 C C . LEU B 2 204 ? 51.420 -29.578 31.774 1.00 58.11 223 LEU B C 1
ATOM 3926 O O . LEU B 2 204 ? 51.374 -28.609 31.002 1.00 56.71 223 LEU B O 1
ATOM 3931 N N . LYS B 2 205 ? 52.351 -29.735 32.717 1.00 60.95 224 LYS B N 1
ATOM 3932 C CA . LYS B 2 205 ? 53.389 -28.736 32.977 1.00 61.60 224 LYS B CA 1
ATOM 3933 C C . LYS B 2 205 ? 54.049 -28.224 31.700 1.00 59.52 224 LYS B C 1
ATOM 3934 O O . LYS B 2 205 ? 53.866 -27.061 31.329 1.00 56.48 224 LYS B O 1
ATOM 3940 N N . GLU B 2 206 ? 54.798 -29.106 31.037 1.00 61.37 225 GLU B N 1
ATOM 3941 C CA . GLU B 2 206 ? 55.411 -28.825 29.741 1.00 65.41 225 GLU B CA 1
ATOM 3942 C C . GLU B 2 206 ? 54.436 -28.158 28.767 1.00 66.87 225 GLU B C 1
ATOM 3943 O O . GLU B 2 206 ? 54.782 -27.152 28.142 1.00 66.38 225 GLU B O 1
ATOM 3949 N N . TRP B 2 207 ? 53.228 -28.716 28.642 1.00 69.12 226 TRP B N 1
ATOM 3950 C CA . TRP B 2 207 ? 52.186 -28.109 27.806 1.00 68.83 226 TRP B CA 1
ATOM 3951 C C . TRP B 2 207 ? 51.946 -26.649 28.186 1.00 67.32 226 TRP B C 1
ATOM 3952 O O . TRP B 2 207 ? 52.001 -25.771 27.326 1.00 65.14 226 TRP B O 1
ATOM 3963 N N . LEU B 2 208 ? 51.702 -26.389 29.470 1.00 69.04 227 LEU B N 1
ATOM 3964 C CA . LEU B 2 208 ? 51.501 -25.016 29.952 1.00 71.30 227 LEU B CA 1
ATOM 3965 C C . LEU B 2 208 ? 52.686 -24.087 29.652 1.00 74.24 227 LEU B C 1
ATOM 3966 O O . LEU B 2 208 ? 52.531 -22.864 29.640 1.00 75.10 227 LEU B O 1
ATOM 3971 N N . GLU B 2 209 ? 53.861 -24.671 29.414 1.00 76.77 228 GLU B N 1
ATOM 3972 C CA . GLU B 2 209 ? 55.049 -23.904 29.038 1.00 77.91 228 GLU B CA 1
ATOM 3973 C C . GLU B 2 209 ? 54.927 -23.435 27.591 1.00 78.88 228 GLU B C 1
ATOM 3974 O O . GLU B 2 209 ? 55.140 -22.258 27.277 1.00 79.20 228 GLU B O 1
ATOM 3980 N N . ASN B 2 210 ? 54.559 -24.381 26.729 1.00 80.09 229 ASN B N 1
ATOM 3981 C CA . ASN B 2 210 ? 54.439 -24.165 25.291 1.00 82.10 229 ASN B CA 1
ATOM 3982 C C . ASN B 2 210 ? 53.158 -23.435 24.899 1.00 81.62 229 ASN B C 1
ATOM 3983 O O . ASN B 2 210 ? 52.994 -23.000 23.758 1.00 80.00 229 ASN B O 1
ATOM 3988 N N . ILE B 2 211 ? 52.255 -23.299 25.863 1.00 82.02 230 ILE B N 1
ATOM 3989 C CA . ILE B 2 211 ? 50.978 -22.632 25.646 1.00 83.21 230 ILE B CA 1
ATOM 3990 C C . ILE B 2 211 ? 51.205 -21.136 25.407 1.00 81.49 230 ILE B C 1
ATOM 3991 O O . ILE B 2 211 ? 52.198 -20.577 25.879 1.00 80.08 230 ILE B O 1
ATOM 3996 N N . PRO B 2 212 ? 50.313 -20.492 24.634 1.00 78.54 231 PRO B N 1
ATOM 3997 C CA . PRO B 2 212 ? 50.350 -19.032 24.493 1.00 75.42 231 PRO B CA 1
ATOM 3998 C C . PRO B 2 212 ? 50.303 -18.340 25.851 1.00 74.26 231 PRO B C 1
ATOM 3999 O O . PRO B 2 212 ? 49.594 -18.791 26.747 1.00 74.84 231 PRO B O 1
ATOM 4003 N N . LYS B 2 213 ? 51.067 -17.265 26.001 1.00 75.36 232 LYS B N 1
ATOM 4004 C CA . LYS B 2 213 ? 51.202 -16.601 27.291 1.00 75.57 232 LYS B CA 1
ATOM 4005 C C . LYS B 2 213 ? 49.898 -15.904 27.672 1.00 71.95 232 LYS B C 1
ATOM 4006 O O . LYS B 2 213 ? 49.205 -15.363 26.809 1.00 72.31 232 LYS B O 1
ATOM 4012 N N . ASN B 2 214 ? 49.576 -15.937 28.964 1.00 70.10 233 ASN B N 1
ATOM 4013 C CA . ASN B 2 214 ? 48.329 -15.391 29.507 1.00 70.24 233 ASN B CA 1
ATOM 4014 C C . ASN B 2 214 ? 47.075 -16.110 29.004 1.00 69.13 233 ASN B C 1
ATOM 4015 O O . ASN B 2 214 ? 45.961 -15.621 29.188 1.00 70.40 233 ASN B O 1
ATOM 4020 N N . ALA B 2 215 ? 47.253 -17.269 28.375 1.00 65.71 234 ALA B N 1
ATOM 4021 C CA . ALA B 2 215 ? 46.113 -18.073 27.945 1.00 62.53 234 ALA B CA 1
ATOM 4022 C C . ALA B 2 215 ? 45.550 -18.847 29.128 1.00 62.61 234 ALA B C 1
ATOM 4023 O O . ALA B 2 215 ? 44.340 -19.044 29.235 1.00 65.08 234 ALA B O 1
ATOM 4025 N N . LEU B 2 216 ? 46.434 -19.287 30.016 1.00 64.13 235 LEU B N 1
ATOM 4026 C CA . LEU B 2 216 ? 46.005 -19.915 31.257 1.00 64.36 235 LEU B CA 1
ATOM 4027 C C . LEU B 2 216 ? 45.494 -18.854 32.220 1.00 65.03 235 LEU B C 1
ATOM 4028 O O . LEU B 2 216 ? 46.206 -17.904 32.546 1.00 66.08 235 LEU B O 1
ATOM 4033 N N . ILE B 2 217 ? 44.254 -19.015 32.666 1.00 65.42 236 ILE B N 1
ATOM 4034 C CA . ILE B 2 217 ? 43.664 -18.095 33.627 1.00 64.70 236 ILE B CA 1
ATOM 4035 C C . ILE B 2 217 ? 43.542 -18.768 34.986 1.00 64.56 236 ILE B C 1
ATOM 4036 O O . ILE B 2 217 ? 42.807 -19.743 35.142 1.00 62.00 236 ILE B O 1
ATOM 4041 N N . GLY B 2 218 ? 44.272 -18.246 35.965 1.00 65.15 237 GLY B N 1
ATOM 4042 C CA . GLY B 2 218 ? 44.282 -18.825 37.294 1.00 66.59 237 GLY B CA 1
ATOM 4043 C C . GLY B 2 218 ? 45.508 -19.685 37.526 1.00 67.37 237 GLY B C 1
ATOM 4044 O O . GLY B 2 218 ? 46.408 -19.743 36.687 1.00 65.65 237 GLY B O 1
ATOM 4045 N N . ARG B 2 219 ? 45.537 -20.363 38.667 1.00 69.25 238 ARG B N 1
ATOM 4046 C CA . ARG B 2 219 ? 46.692 -21.158 39.057 1.00 71.72 238 ARG B CA 1
ATOM 4047 C C . ARG B 2 219 ? 46.388 -22.651 39.053 1.00 72.22 238 ARG B C 1
ATOM 4048 O O . ARG B 2 219 ? 45.244 -23.061 39.251 1.00 74.66 238 ARG B O 1
ATOM 4056 N N . VAL B 2 220 ? 47.417 -23.458 38.813 1.00 72.59 239 VAL B N 1
ATOM 4057 C CA . VAL B 2 220 ? 47.312 -24.902 38.975 1.00 73.42 239 VAL B CA 1
ATOM 4058 C C . VAL B 2 220 ? 48.180 -25.336 40.154 1.00 72.24 239 VAL B C 1
ATOM 4059 O O . VAL B 2 220 ? 49.389 -25.529 40.026 1.00 73.02 239 VAL B O 1
ATOM 4063 N N . VAL B 2 221 ? 47.548 -25.468 41.314 1.00 70.57 240 VAL B N 1
ATOM 4064 C CA . VAL B 2 221 ? 48.256 -25.799 42.542 1.00 70.99 240 VAL B CA 1
ATOM 4065 C C . VAL B 2 221 ? 48.202 -27.303 42.805 1.00 71.53 240 VAL B C 1
ATOM 4066 O O . VAL B 2 221 ? 47.182 -27.947 42.561 1.00 71.76 240 VAL B O 1
ATOM 4070 N N . CYS B 2 222 ? 49.310 -27.858 43.290 1.00 72.55 241 CYS B N 1
ATOM 4071 C CA . CYS B 2 222 ? 49.377 -29.273 43.644 1.00 72.09 241 CYS B CA 1
ATOM 4072 C C . CYS B 2 222 ? 48.695 -29.545 44.982 1.00 71.42 241 CYS B C 1
ATOM 4073 O O . CYS B 2 222 ? 49.113 -29.023 46.012 1.00 71.38 241 CYS B O 1
ATOM 4076 N N . GLU B 2 223 ? 47.649 -30.363 44.962 1.00 71.56 242 GLU B N 1
ATOM 4077 C CA . GLU B 2 223 ? 46.967 -30.763 46.189 1.00 73.39 242 GLU B CA 1
ATOM 4078 C C . GLU B 2 223 ? 47.620 -32.025 46.747 1.00 73.80 242 GLU B C 1
ATOM 4079 O O . GLU B 2 223 ? 47.486 -32.346 47.929 1.00 75.09 242 GLU B O 1
ATOM 4085 N N . ALA B 2 224 ? 48.349 -32.723 45.882 1.00 73.87 243 ALA B N 1
ATOM 4086 C CA . ALA B 2 224 ? 48.988 -33.982 46.239 1.00 72.79 243 ALA B CA 1
ATOM 4087 C C . ALA B 2 224 ? 50.280 -34.174 45.445 1.00 72.62 243 ALA B C 1
ATOM 4088 O O . ALA B 2 224 ? 50.383 -33.708 44.311 1.00 73.18 243 ALA B O 1
ATO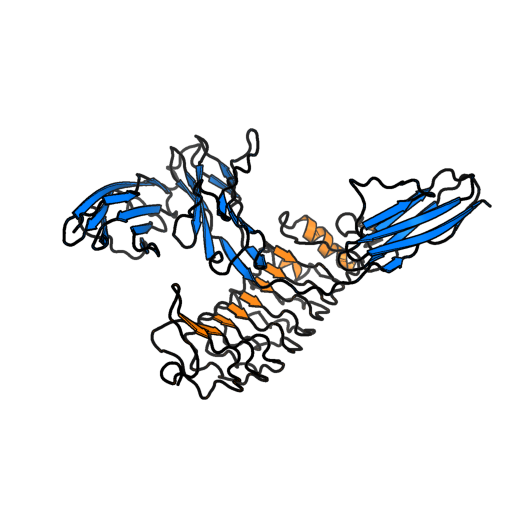M 4090 N N . PRO B 2 225 ? 51.277 -34.853 46.042 1.00 71.13 244 PRO B N 1
ATOM 4091 C CA . PRO B 2 225 ? 51.266 -35.366 47.418 1.00 70.72 244 PRO B CA 1
ATOM 4092 C C . PRO B 2 225 ? 51.513 -34.272 48.457 1.00 70.47 244 PRO B C 1
ATOM 4093 O O . PRO B 2 225 ? 51.739 -33.119 48.088 1.00 69.01 244 PRO B O 1
ATOM 4097 N N . THR B 2 226 ? 51.464 -34.636 49.736 1.00 70.97 245 THR B N 1
ATOM 4098 C CA . THR B 2 226 ? 51.715 -33.692 50.824 1.00 71.73 245 THR B CA 1
ATOM 4099 C C . THR B 2 226 ? 53.135 -33.142 50.762 1.00 73.65 245 THR B C 1
ATOM 4100 O O . THR B 2 226 ? 53.423 -32.071 51.297 1.00 74.19 245 THR B O 1
ATOM 4104 N N . ARG B 2 227 ? 54.015 -33.890 50.106 1.00 75.58 246 ARG B N 1
ATOM 4105 C CA . ARG B 2 227 ? 55.377 -33.448 49.844 1.00 77.99 246 ARG B CA 1
ATOM 4106 C C . ARG B 2 227 ? 55.371 -32.160 49.029 1.00 76.62 246 ARG B C 1
ATOM 4107 O O . ARG B 2 227 ? 56.288 -31.343 49.120 1.00 73.91 246 ARG B O 1
ATOM 4115 N N . LEU B 2 228 ? 54.315 -31.987 48.240 1.00 79.14 247 LEU B N 1
ATOM 4116 C CA . LEU B 2 228 ? 54.250 -30.920 47.251 1.00 79.63 247 LEU B CA 1
ATOM 4117 C C . LEU B 2 228 ? 53.030 -30.020 47.421 1.00 76.85 247 LEU B C 1
ATOM 4118 O O . LEU B 2 228 ? 52.887 -29.014 46.722 1.00 75.45 247 LEU B O 1
ATOM 4123 N N . GLN B 2 229 ? 52.156 -30.383 48.353 1.00 74.28 248 GLN B N 1
ATOM 4124 C CA . GLN B 2 229 ? 50.893 -29.678 48.539 1.00 73.22 248 GLN B CA 1
ATOM 4125 C C . GLN B 2 229 ? 51.079 -28.173 48.706 1.00 71.35 248 GLN B C 1
ATOM 4126 O O . GLN B 2 229 ? 51.957 -27.722 49.441 1.00 72.00 248 GLN B O 1
ATOM 4132 N N . GLY B 2 230 ? 50.254 -27.406 47.999 1.00 71.11 249 GLY B N 1
ATOM 4133 C CA . GLY B 2 230 ? 50.294 -25.958 48.076 1.00 71.33 249 GLY B CA 1
ATOM 4134 C C . GLY B 2 230 ? 51.270 -25.295 47.122 1.00 73.25 249 GLY B C 1
ATOM 4135 O O . GLY B 2 230 ? 51.372 -24.067 47.094 1.00 74.23 249 GLY B O 1
ATOM 4136 N N . LYS B 2 231 ? 51.982 -26.094 46.333 1.00 75.58 250 LYS B N 1
ATOM 4137 C CA . LYS B 2 231 ? 53.012 -25.547 45.455 1.00 77.68 250 LYS B CA 1
ATOM 4138 C C . LYS B 2 231 ? 52.522 -25.390 44.018 1.00 75.71 250 LYS B C 1
ATOM 4139 O O . LYS B 2 231 ? 51.773 -26.222 43.510 1.00 75.36 250 LYS B O 1
ATOM 4145 N N . ASP B 2 232 ? 52.956 -24.310 43.375 1.00 73.91 251 ASP B N 1
ATOM 4146 C CA . ASP B 2 232 ? 52.601 -24.022 41.991 1.00 73.50 251 ASP B CA 1
ATOM 4147 C C . ASP B 2 232 ? 53.305 -24.971 41.017 1.00 72.84 251 ASP B C 1
ATOM 4148 O O . ASP B 2 232 ? 54.475 -25.330 41.208 1.00 69.97 251 ASP B O 1
ATOM 4153 N N . LEU B 2 233 ? 52.582 -25.389 39.979 1.00 72.63 252 LEU B N 1
ATOM 4154 C CA . LEU B 2 233 ? 53.160 -26.234 38.931 1.00 72.63 252 LEU B CA 1
ATOM 4155 C C . LEU B 2 233 ? 54.188 -25.450 38.129 1.00 73.54 252 LEU B C 1
ATOM 4156 O O . LEU B 2 233 ? 55.087 -26.006 37.499 1.00 71.89 252 LEU B O 1
ATOM 4161 N N . ASN B 2 234 ? 53.957 -24.142 38.152 1.00 76.78 253 ASN B N 1
ATOM 4162 C CA . ASN B 2 234 ? 54.804 -23.054 37.683 1.00 78.86 253 ASN B CA 1
ATOM 4163 C C . ASN B 2 234 ? 56.259 -23.269 37.996 1.00 80.70 253 ASN B C 1
ATOM 4164 O O . ASN B 2 234 ? 57.140 -23.127 37.139 1.00 80.97 253 ASN B O 1
ATOM 4169 N N . GLU B 2 235 ? 56.492 -23.548 39.271 1.00 83.11 254 GLU B N 1
ATOM 4170 C CA . GLU B 2 235 ? 57.822 -23.686 39.810 1.00 85.37 254 GLU B CA 1
ATOM 4171 C C . GLU B 2 235 ? 57.878 -25.036 40.486 1.00 84.31 254 GLU B C 1
ATOM 4172 O O . GLU B 2 235 ? 58.036 -25.125 41.704 1.00 82.51 254 GLU B O 1
ATOM 4178 N N . THR B 2 236 ? 57.690 -26.086 39.697 1.00 85.77 255 THR B N 1
ATOM 4179 C CA . THR B 2 236 ? 57.881 -27.445 40.182 1.00 87.34 255 THR B CA 1
ATOM 4180 C C . THR B 2 236 ? 58.944 -28.148 39.354 1.00 88.88 255 THR B C 1
ATOM 4181 O O . THR B 2 236 ? 58.763 -28.353 38.156 1.00 89.46 255 THR B O 1
ATOM 4185 N N . THR B 2 237 ? 60.047 -28.525 39.988 1.00 91.98 256 THR B N 1
ATOM 4186 C CA . THR B 2 237 ? 61.109 -29.219 39.270 1.00 95.63 256 THR B CA 1
ATOM 4187 C C . THR B 2 237 ? 60.644 -30.599 38.821 1.00 97.56 256 THR B C 1
ATOM 4188 O O . THR B 2 237 ? 59.881 -31.268 39.521 1.00 98.00 256 THR B O 1
ATOM 4192 N N . GLU B 2 238 ? 61.109 -31.011 37.646 1.00 99.70 257 GLU B N 1
ATOM 4193 C CA . GLU B 2 238 ? 60.709 -32.276 37.041 1.00 100.29 257 GLU B CA 1
ATOM 4194 C C . GLU B 2 238 ? 61.002 -33.452 37.965 1.00 101.67 257 GLU B C 1
ATOM 4195 O O . GLU B 2 238 ? 60.250 -34.426 38.005 1.00 105.85 257 GLU B O 1
ATOM 4201 N N . GLN B 2 239 ? 62.093 -33.344 38.717 1.00 100.63 258 GLN B N 1
ATOM 4202 C CA . GLN B 2 239 ? 62.481 -34.376 39.672 1.00 100.45 258 GLN B CA 1
ATOM 4203 C C . GLN B 2 239 ? 61.401 -34.592 40.718 1.00 99.58 258 GLN B C 1
ATOM 4204 O O . GLN B 2 239 ? 61.176 -35.708 41.171 1.00 96.98 258 GLN B O 1
ATOM 4210 N N . ASP B 2 240 ? 60.736 -33.513 41.103 1.00 100.22 259 ASP B N 1
ATOM 4211 C CA . ASP B 2 240 ? 59.739 -33.586 42.156 1.00 101.87 259 ASP B CA 1
ATOM 4212 C C . ASP B 2 240 ? 58.449 -34.246 41.661 1.00 102.21 259 ASP B C 1
ATOM 4213 O O . ASP B 2 240 ? 57.813 -35.008 42.393 1.00 103.35 259 ASP B O 1
ATOM 4218 N N . LEU B 2 241 ? 58.064 -33.952 40.423 1.00 101.23 260 LEU B N 1
ATOM 4219 C CA . LEU B 2 241 ? 56.930 -34.635 39.806 1.00 100.67 260 LEU B CA 1
ATOM 4220 C C . LEU B 2 241 ? 57.287 -36.086 39.511 1.00 103.17 260 LEU B C 1
ATOM 4221 O O . LEU B 2 241 ? 56.576 -37.011 39.904 1.00 108.75 260 LEU B O 1
ATOM 4226 N N . CYS B 2 242 ? 58.405 -36.272 38.818 1.00 99.96 261 CYS B N 1
ATOM 4227 C CA . CYS B 2 242 ? 58.849 -37.593 38.392 1.00 99.11 261 CYS B CA 1
ATOM 4228 C C . CYS B 2 242 ? 60.282 -37.887 38.819 1.00 99.86 261 CYS B C 1
ATOM 4229 O O . CYS B 2 242 ? 61.208 -37.710 38.031 1.00 96.34 261 CYS B O 1
ATOM 4232 N N . PRO B 2 243 ? 60.470 -38.338 40.071 1.00 103.25 262 PRO B N 1
ATOM 4233 C CA . PRO B 2 243 ? 61.819 -38.644 40.563 1.00 104.97 262 PRO B CA 1
ATOM 4234 C C . PRO B 2 243 ? 62.373 -39.947 40.006 1.00 101.93 262 PRO B C 1
ATOM 4235 O O . PRO B 2 243 ? 63.330 -40.454 40.591 1.00 97.80 262 PRO B O 1
#

Solvent-accessible surface area: 27547 Å² total; per-residue (Å²): 175,60,84,10,173,42,82,109,52,7,114,101,22,36,0,14,33,47,14,9,0,8,2,20,0,39,2,70,22,84,59,144,6,122,29,50,0,19,68,145,54,178,88,17,105,78,177,51,51,85,46,26,126,28,143,94,27,25,3,3,0,0,9,7,72,50,0,130,44,110,167,3,61,15,56,2,50,0,15,0,24,18,129,77,24,117,48,59,42,74,5,116,0,46,1,26,116,124,110,77,60,62,210,22,5,0,52,42,82,117,18,8,114,19,63,14,13,32,81,70,137,74,1,29,2,98,3,7,0,35,15,89,69,108,5,136,14,54,2,11,54,63,52,40,32,26,115,45,75,113,130,99,44,71,38,99,56,56,198,40,124,52,140,66,95,66,41,61,88,5,2,0,33,0,68,106,0,75,123,72,9,47,20,91,4,9,0,5,0,54,21,97,25,5,7,60,30,8,76,78,3,36,3,26,8,9,92,80,26,135,61,198,133,40,70,9,168,44,43,32,73,8,81,94,62,116,26,123,53,24,22,77,13,95,0,39,0,2,1,56,22,23,45,81,0,107,0,28,0,36,62,53,105,96,82,65,21,76,147,143,103,29,40,73,2,38,16,59,21,114,15,106,94,11,150,123,72,32,80,29,17,0,7,0,44,19,132,73,28,98,54,109,24,82,0,89,0,62,47,142,70,10,39,210,97,181,60,8,59,19,116,114,116,145,78,77,12,69,3,52,3,58,151,97,50,13,98,40,3,95,196,38,59,15,34,112,93,74,118,1,44,1,38,0,47,20,1,64,0,53,106,0,76,57,72,2,0,48,55,4,96,14,1,39,1,0,20,0,29,80,7,36,0,79,89,21,51,63,5,0,0,78,20,1,93,58,0,92,31,0,16,0,17,59,10,120,4,143,31,0,122,124,110,6,10,70,11,2,92,41,0,27,0,0,3,0,6,70,1,76,0,143,69,6,22,66,14,7,0,108,103,3,73,103,0,45,0,0,0,0,0,33,8,79,0,31,86,11,34,51,56,1,0,60,168,5,58,4,25,4,2,1,0,26,19,8,120,0,100,36,1,46,92,121,67,2,1,83,44,3,111,48,8,12,10,0,11,0,65,87,11,23,3,50,2,58,69,97,0,36,31,0,33,97,22,29,103,116,14,60,173,144,3,47,70,41,67,10,27,1,98,33,61,101,172,1,30,12,78,17,2,113,122,5,89,97,124,27,2,39,148

B-factor: mean 75.64, std 16.45, range [17.52, 140.92]

Nearest PDB structures (foldseek):
  4y61-assembly1_A  TM=7.261E-01  e=1.581E-50  Mus musculus
  4yfd-assembly1_A  TM=7.120E-01  e=3.209E-51  Mus musculus
  5wy8-assembly1_A  TM=7.374E-01  e=2.844E-49  Homo sapiens
  4yh7-assembly1_A  TM=7.510E-01  e=1.488E-49  Mus musculus
  5y32-assembly1_A  TM=9.845E-01  e=4.083E-36  Mus musculus

Foldseek 3Di:
DWWKDWPDFFEAFEEEAQFKDKGWTFIQDVVAWDKFKADVHHGDDDDFWDWAADPVNRTIMIMGGPDDPPVVWWKMKIKIDDPVYIDMDMYIYHYDYPVPQDQFDKDWPDFFAAEEEAAQAKDKTKTWITGVPAWDKWKAFPSHTDPQDPPDDQFHFDQPDDDDPGTGMRITMGGRDDQVPWGWMKMWTADPRGIGIDDIYTYHYHHDDDDDWFDKDWPPAWEEDEDAAQAKDKTKTFIQTVVQWFKFKDFPPHGDDDPVCGDGGIDIDIGGRHRDWGKIKMKTDDPVDIDIDIYGYHYD/DPDVVVQFDQDADDVATETANEPSQDQFAPVDADDDPGAYAYAHEARQPAEQDACTCVRVLRYQAYAYANNQYAYQDQNSQANNQNYAEYHHAHHAHAEQAASSPPHHQNHQYYAHEHHQYAYYHLNRCVRNLNHAADAHAQHAHAAHDQQNCANRQYAHAHHHNYQYAEDACHRGVVRHQNYQAYEHYHYQHAQALRRVRVLVSVVVHDPPNYDDFDAHCDDPVRHRHGSPPDDPVNRYD

Radius of gyration: 29.05 Å; Cα contacts (8 Å, |Δi|>4): 1437; chains: 2; bounding box: 75×62×81 Å

GO terms:
  GO:0005001 transmembrane receptor protein tyrosine phosphatase activity (F, TAS)
  GO:0005886 plasma membrane (C, TAS)
  GO:0007185 cell surface receptor protein tyrosine phosphatase signaling pathway (P, TAS)
  GO:0005515 protein binding (F, IPI)
  GO:0070062 extracellular exosome (C, HDA)
  GO:0098978 glutamatergic synapse (C, IDA)
  GO:0098978 glutamatergic synapse (C, IMP)
  GO:0099054 presynapse assembly (P, IDA)
  GO:0099054 presynapse assembly (P, IMP)
  GO:0099545 trans-synaptic signaling by trans-synaptic complex (P, IDA)
  GO:0099545 trans-synaptic signaling by trans-synaptic complex (P, IMP)
  GO:0099560 synaptic membrane adhesion (P, IDA)
  GO:0099560 synaptic membrane adhesion (P, IMP)